Protein AF-A0A0B7N6Y9-F1 (afdb_monomer)

pLDDT: mean 76.81, std 20.15, range [20.81, 98.25]

Mean predicted aligned error: 15.28 Å

Foldseek 3Di:
DDDDDDDDDDDDFDWDDDPPLQIEGEAEADDLPDGPPVRLVVRVVVQVVVQVVSLVVVCVVCVVDDLVVSQPDKGWYWYHTNQKIKIWIWGQHDVRDIFIFIDIDRDDDDDDDPDDPDDDDPDDDDDDDDDDTPGDDDDPPPDPDQPPPDPQQAPPDDPLQVDAAPDDLVLCDPPHPNHQFAEEEQEEEDDPDCVLVLSQLSSCLSHNSQQEYEYEYANPVDDDDPVVSPDDDDDDDNDRHYYYHYDDLLQAQNVSLVCLLPDPTQKYKYAYSQWDDSCVNVQSVVCSLQVAAWRAEDELLCVLVQVLQWADALVLLQTFTFDQRHHMIMHTSVLSVLLVVVCVVLVDDSVLSSVSRLLSRRQLSEYHNYDYDHINGNPDPPCQVDDCVNCVVVSFVSNLVNNQSVSVVSVVVVVDPDDDPSYDSDYDPPDQVPDLDDDPDPPPVPDDHDDCVVAVIVVSSVVVVCVSCDPLRDDDSVNSNQAPPVLQAVPFLPGKHKHSWFDAFFDKHWDFDDDFKQFFKKKWAWPDDDPDDVQQFKWKWFDLDSVDDIFTWGWDDWPPPCPHRMTMTTIGTPDSTGTRMMMIGTRHTDPTMTMTRYIDTPPMDD

Solvent-accessible surface area (backbone atoms only — not comparable to full-atom values): 35206 Å² total; per-residue (Å²): 137,90,90,89,84,76,102,62,98,70,76,73,66,47,75,50,75,72,92,73,88,52,61,46,44,36,39,49,26,50,51,87,86,57,78,43,65,69,56,34,52,52,42,53,50,49,52,50,52,51,40,51,50,52,52,50,49,52,48,66,73,43,71,85,55,54,66,79,61,54,38,67,46,69,39,56,33,40,40,32,49,59,73,31,48,27,46,36,35,38,31,48,43,98,85,77,48,80,46,71,47,80,48,76,44,79,72,72,91,84,78,91,60,83,95,62,99,70,90,83,79,88,77,89,82,94,78,87,82,88,75,85,79,82,82,79,84,81,87,67,92,79,66,86,72,69,68,77,77,70,79,68,44,46,80,86,76,54,70,66,77,73,56,71,47,90,61,59,61,66,46,56,33,94,84,34,92,76,56,54,80,51,28,26,36,39,35,38,36,73,54,92,55,70,63,34,49,48,52,39,50,63,56,50,71,52,32,58,48,44,52,33,36,42,34,36,36,62,42,76,96,58,79,79,57,70,78,77,67,68,72,86,81,82,82,91,66,84,75,57,44,73,48,74,44,78,59,47,92,70,36,51,43,37,48,58,46,54,51,39,52,70,43,95,34,69,25,31,33,33,26,30,22,56,41,41,58,77,61,48,65,61,53,49,52,50,28,68,75,40,51,89,42,47,30,28,35,34,43,39,72,50,40,60,57,39,66,62,44,50,43,30,27,78,94,54,41,42,41,18,16,53,63,63,47,50,54,31,23,33,34,34,22,64,63,41,44,46,50,56,51,47,47,63,73,71,61,60,50,60,75,52,35,40,48,33,62,56,32,51,40,37,65,52,28,33,68,60,44,63,42,60,46,79,58,36,29,66,80,55,85,61,57,68,85,66,36,65,81,72,40,38,71,60,51,38,52,42,40,40,52,39,49,44,53,48,52,56,47,39,58,54,53,76,77,42,98,83,65,82,76,82,54,50,61,65,82,70,79,68,50,72,89,72,37,95,70,60,72,81,60,79,58,87,88,70,59,66,72,59,44,73,89,83,40,90,43,45,72,56,47,51,50,51,48,47,62,75,58,36,84,81,55,54,67,54,49,60,62,41,41,72,20,37,67,52,29,18,63,68,80,41,76,87,41,35,14,50,47,92,50,43,47,40,56,73,39,69,52,71,49,79,50,88,67,55,35,38,64,41,29,44,37,37,29,28,87,71,84,72,99,60,63,62,72,64,46,38,42,43,35,36,17,66,43,86,91,48,72,76,43,72,31,48,72,75,43,78,50,83,60,60,69,83,40,33,45,42,36,31,49,50,52,90,68,90,61,38,32,27,30,40,35,44,28,29,64,45,66,48,96,49,57,48,47,33,12,25,56,48,76,40,87,59,48,115

Sequence (606 aa):
MQTWARDKNGYADGIGYTGQDERLSMEASSGCLEEDIDHTFGDSLKLLENLAAILNTCRAKYLNSNKTTFSRLKVFGIQCVKTTVTLVSVSAPDDGKFYTVHHAHPKSRLHLMHDIICFHYLNYWHICWYVQPLKSFVDISGYHMDPPTWLIQTLENEPALNQPSIFQATVFSKQNPQQYPPATAIINRVDNSDGGIIHAINHLTKYPFFKEIFIYNQVKSRPLKVEQLYHNKTSDYDQVSIQVIEANDSIYGMGKFAACAVASYGKCYFQDDLWLNPYLDSLYTHSFRYPDHLIANTRPVNYVDYMTWRFSNKEISLHTGYTDLRYGAFISQQKVQNFLSQSSMQGLSASKLRLAEFYFSIWLNQYPYLVSNPLLSSGRDGFKNVDTVNNRALVEQCMYDAVSILENTLINTSSMEERSDYFEKGEIGPPTGERDVSMPVPDAENDILFSSKSIANISQFESIYNQTHGRNSLLRKPSFAYHTYHNAVDQDIETCWKTPRAPLTDDYFGLYLVGDIQAKRITMYTPTKFDIPLNQVFKVETQHILFGSWEECEIKSESINQLNYRIGFDFECTAKEALKSIRIRFKQDLQSSFELCSLGLDNFVV

Structure (mmCIF, N/CA/C/O backbone):
data_AF-A0A0B7N6Y9-F1
#
_entry.id   AF-A0A0B7N6Y9-F1
#
loop_
_atom_site.group_PDB
_atom_site.id
_atom_site.type_symbol
_atom_site.label_atom_id
_atom_site.label_alt_id
_atom_site.label_comp_id
_atom_site.label_asym_id
_atom_site.label_entity_id
_atom_site.label_seq_id
_atom_site.pdbx_PDB_ins_code
_atom_site.Cartn_x
_atom_site.Cartn_y
_atom_site.Cartn_z
_atom_site.occupancy
_atom_site.B_iso_or_equiv
_atom_site.auth_seq_id
_atom_site.auth_comp_id
_atom_site.auth_asym_id
_atom_site.auth_atom_id
_atom_site.pdbx_PDB_model_num
ATOM 1 N N . MET A 1 1 ? 32.398 -20.701 27.106 1.00 28.55 1 MET A N 1
ATOM 2 C CA . MET A 1 1 ? 33.530 -21.487 26.569 1.00 28.55 1 MET A CA 1
ATOM 3 C C . MET A 1 1 ? 33.536 -21.302 25.055 1.00 28.55 1 MET A C 1
ATOM 5 O O . MET A 1 1 ? 32.500 -21.531 24.457 1.00 28.55 1 MET A O 1
ATOM 9 N N . GLN A 1 2 ? 34.680 -20.842 24.524 1.00 32.56 2 GLN A N 1
ATOM 10 C CA . GLN A 1 2 ? 35.094 -20.675 23.113 1.00 32.56 2 GLN A CA 1
ATOM 11 C C . GLN A 1 2 ? 34.271 -19.772 22.174 1.00 32.56 2 GLN A C 1
ATOM 13 O O . GLN A 1 2 ? 33.270 -20.222 21.647 1.00 32.56 2 GLN A O 1
ATOM 18 N N . THR A 1 3 ? 34.805 -18.571 21.876 1.00 27.59 3 THR A N 1
ATOM 19 C CA . THR A 1 3 ? 35.112 -18.079 20.500 1.00 27.59 3 THR A CA 1
ATOM 20 C C . THR A 1 3 ? 35.710 -16.655 20.489 1.00 27.59 3 THR A C 1
ATOM 22 O O . THR A 1 3 ? 35.183 -15.793 19.809 1.00 27.59 3 THR A O 1
ATOM 25 N N . TRP A 1 4 ? 36.812 -16.357 21.194 1.00 28.94 4 TRP A N 1
ATOM 26 C CA . TRP A 1 4 ? 37.517 -15.061 21.006 1.00 28.94 4 TRP A CA 1
ATOM 27 C C . TRP A 1 4 ? 39.038 -15.178 21.166 1.00 28.94 4 TRP A C 1
ATOM 29 O O . TRP A 1 4 ? 39.682 -14.366 21.820 1.00 28.94 4 TRP A O 1
ATOM 39 N N . ALA A 1 5 ? 39.636 -16.214 20.581 1.00 33.78 5 ALA A N 1
ATOM 40 C CA . ALA A 1 5 ? 41.090 -16.319 20.504 1.00 33.78 5 ALA A CA 1
ATOM 41 C C . ALA A 1 5 ? 41.509 -16.768 19.104 1.00 33.78 5 ALA A C 1
ATOM 43 O O . ALA A 1 5 ? 41.414 -17.952 18.783 1.00 33.78 5 ALA A O 1
ATOM 44 N N . ARG A 1 6 ? 41.954 -15.808 18.282 1.00 30.58 6 ARG A N 1
ATOM 45 C CA . ARG A 1 6 ? 42.918 -16.000 17.187 1.00 30.58 6 ARG A CA 1
ATOM 46 C C . ARG A 1 6 ? 43.490 -14.648 16.733 1.00 30.58 6 ARG A C 1
ATOM 48 O O . ARG A 1 6 ? 42.836 -13.899 16.022 1.00 30.58 6 ARG A O 1
ATOM 55 N N . ASP A 1 7 ? 44.705 -14.365 17.191 1.00 33.44 7 ASP A N 1
ATOM 56 C CA . ASP A 1 7 ? 45.866 -13.682 16.580 1.00 33.44 7 ASP A CA 1
ATOM 57 C C . ASP A 1 7 ? 45.728 -12.764 15.342 1.00 33.44 7 ASP A C 1
ATOM 59 O O . ASP A 1 7 ? 46.633 -12.710 14.507 1.00 33.44 7 ASP A O 1
ATOM 63 N N . LYS A 1 8 ? 44.673 -11.955 15.237 1.00 31.27 8 LYS A N 1
ATOM 64 C CA . LYS A 1 8 ? 44.687 -10.692 14.481 1.00 31.27 8 LYS A CA 1
ATOM 65 C C . LYS A 1 8 ? 43.868 -9.655 15.244 1.00 31.27 8 LYS A C 1
ATOM 67 O O . LYS A 1 8 ? 42.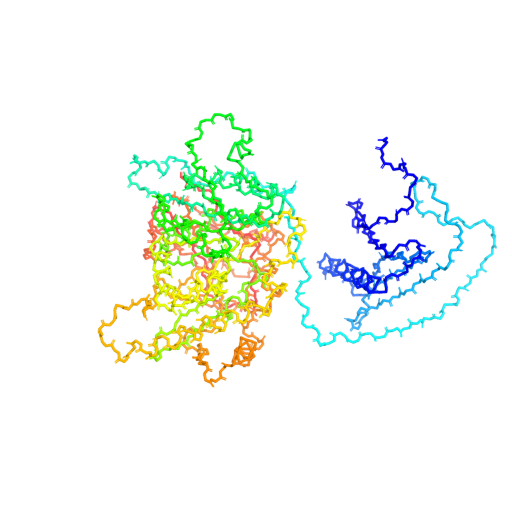669 -9.829 15.420 1.00 31.27 8 LYS A O 1
ATOM 72 N N . ASN A 1 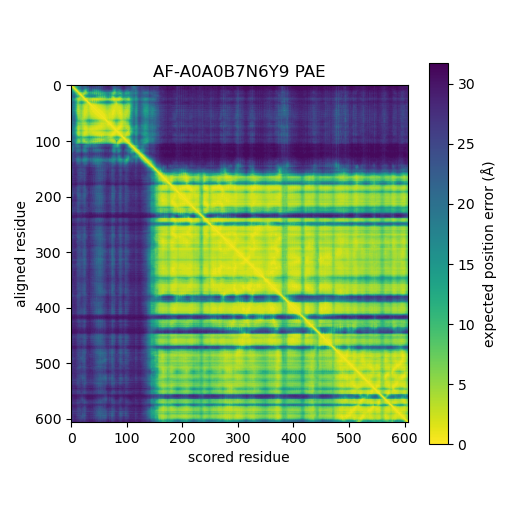9 ? 44.513 -8.582 15.699 1.00 29.98 9 ASN A N 1
ATOM 73 C CA . ASN A 1 9 ? 43.824 -7.466 16.346 1.00 29.98 9 ASN A CA 1
ATOM 74 C C . ASN A 1 9 ? 42.957 -6.734 15.308 1.00 29.98 9 ASN A C 1
ATOM 76 O O . ASN A 1 9 ? 43.464 -5.893 14.569 1.00 29.98 9 ASN A O 1
ATOM 80 N N . GLY A 1 10 ? 41.672 -7.073 15.249 1.00 31.67 10 GLY A N 1
ATOM 81 C CA . GLY A 1 10 ? 40.618 -6.234 14.689 1.00 31.67 10 GLY A CA 1
ATOM 82 C C . GLY A 1 10 ? 39.754 -5.734 15.840 1.00 31.67 10 GLY A C 1
ATOM 83 O O . GLY A 1 10 ? 39.333 -6.532 16.677 1.00 31.67 10 GLY A O 1
ATOM 84 N N . TYR A 1 11 ? 39.541 -4.425 15.927 1.00 42.03 11 TYR A N 1
ATOM 85 C CA . TYR A 1 11 ? 38.498 -3.877 16.790 1.00 42.03 11 TYR A CA 1
ATOM 86 C C . TYR A 1 11 ? 37.169 -4.108 16.061 1.00 42.03 11 TYR A C 1
ATOM 88 O O . TYR A 1 11 ? 37.079 -3.817 14.872 1.00 42.03 11 TYR A O 1
ATOM 96 N N . ALA A 1 12 ? 36.197 -4.724 16.729 1.00 43.94 12 ALA A N 1
ATOM 97 C CA . ALA A 1 12 ? 34.887 -4.992 16.148 1.00 43.94 12 ALA A CA 1
ATOM 98 C C . ALA A 1 12 ? 33.945 -3.816 16.428 1.00 43.94 12 ALA A C 1
ATOM 100 O O . ALA A 1 12 ? 33.894 -3.339 17.564 1.00 43.94 12 ALA A O 1
ATOM 101 N N . ASP A 1 13 ? 33.198 -3.397 15.408 1.00 56.12 13 ASP A N 1
ATOM 102 C CA . ASP A 1 13 ? 32.027 -2.534 15.556 1.00 56.12 13 ASP A CA 1
ATOM 103 C C . ASP A 1 13 ? 30.937 -3.280 16.331 1.00 56.12 13 ASP A C 1
ATOM 105 O O . ASP A 1 13 ? 30.752 -4.491 16.158 1.00 56.12 13 ASP A O 1
ATOM 109 N N . GLY A 1 14 ? 30.196 -2.580 17.190 1.00 58.91 14 GLY A N 1
ATOM 110 C CA . GLY A 1 14 ? 29.083 -3.215 17.882 1.00 58.91 14 GLY A CA 1
ATOM 111 C C . GLY A 1 14 ? 28.338 -2.338 18.879 1.00 58.91 14 GLY A C 1
ATOM 112 O O . GLY A 1 14 ? 28.887 -1.434 19.511 1.00 58.91 14 GLY A O 1
ATOM 113 N N . ILE A 1 15 ? 27.061 -2.674 19.057 1.00 53.62 15 ILE A N 1
ATOM 114 C CA . ILE A 1 15 ? 26.209 -2.170 20.133 1.00 53.62 15 ILE A CA 1
ATOM 115 C C . ILE A 1 15 ? 26.064 -3.291 21.165 1.00 53.62 15 ILE A C 1
ATOM 117 O O . ILE A 1 15 ? 25.478 -4.334 20.884 1.00 53.62 15 ILE A O 1
ATOM 121 N N . GLY A 1 16 ? 26.602 -3.083 22.366 1.00 54.88 16 GLY A N 1
ATOM 122 C CA . GLY A 1 16 ? 26.378 -3.967 23.509 1.00 54.88 16 GLY A CA 1
ATOM 123 C C . GLY A 1 16 ? 25.088 -3.589 24.238 1.00 54.88 16 GLY A C 1
ATOM 124 O O . GLY A 1 16 ? 24.911 -2.424 24.600 1.00 54.88 16 GLY A O 1
ATOM 125 N N . TYR A 1 17 ? 24.202 -4.563 24.468 1.00 45.09 17 TYR A N 1
ATOM 126 C CA . TYR A 1 17 ? 22.960 -4.400 25.232 1.00 45.09 17 TYR A CA 1
ATOM 127 C C . TYR A 1 17 ? 22.941 -5.357 26.427 1.00 45.09 17 TYR A C 1
ATOM 129 O O . TYR A 1 17 ? 23.115 -6.561 26.251 1.00 45.09 17 TYR A O 1
ATOM 137 N N . THR A 1 18 ? 22.716 -4.841 27.638 1.00 43.06 18 THR A N 1
ATOM 138 C CA . THR A 1 18 ? 22.707 -5.654 28.873 1.00 43.06 18 THR A CA 1
ATOM 139 C C . THR A 1 18 ? 21.302 -5.975 29.396 1.00 43.06 18 THR A C 1
ATOM 141 O O . THR A 1 18 ? 21.161 -6.491 30.501 1.00 43.06 18 THR A O 1
ATOM 144 N N . GLY A 1 19 ? 20.233 -5.686 28.641 1.00 40.38 19 GLY A N 1
ATOM 145 C CA . GLY A 1 19 ? 18.856 -5.955 29.087 1.00 40.38 19 GLY A CA 1
ATOM 146 C C . GLY A 1 19 ? 18.319 -4.997 30.160 1.00 40.38 19 GLY A C 1
ATOM 147 O O . GLY A 1 19 ? 17.142 -5.075 30.494 1.00 40.38 19 GLY A O 1
ATOM 148 N N . GLN A 1 20 ? 19.143 -4.080 30.682 1.00 45.53 20 GLN A N 1
ATOM 149 C CA . GLN A 1 20 ? 18.795 -3.146 31.766 1.00 45.53 20 GLN A CA 1
ATOM 150 C C . GLN A 1 20 ? 18.961 -1.668 31.366 1.00 45.53 20 GLN A C 1
ATOM 152 O O . GLN A 1 20 ? 19.394 -0.846 32.162 1.00 45.53 20 GLN A O 1
ATOM 157 N N . ASP A 1 21 ? 18.625 -1.322 30.121 1.00 55.81 21 ASP A N 1
ATOM 158 C CA . ASP A 1 21 ? 18.737 0.032 29.535 1.00 55.81 21 ASP A CA 1
ATOM 159 C C . ASP A 1 21 ? 20.165 0.582 29.333 1.00 55.81 21 ASP A C 1
ATOM 161 O O . ASP A 1 21 ? 20.326 1.619 28.686 1.00 55.81 21 ASP A O 1
ATOM 165 N N . GLU A 1 22 ? 21.214 -0.111 29.780 1.00 53.38 22 GLU A N 1
ATOM 166 C CA . GLU A 1 22 ? 22.591 0.274 29.463 1.00 53.38 22 GLU A CA 1
ATOM 167 C C . GLU A 1 22 ? 22.949 -0.151 28.030 1.00 53.38 22 GLU A C 1
ATOM 169 O O . GLU A 1 22 ? 22.902 -1.329 27.661 1.00 53.38 22 GLU A O 1
ATOM 174 N N . ARG A 1 23 ? 23.285 0.844 27.202 1.00 65.19 23 ARG A N 1
ATOM 175 C CA . ARG A 1 23 ? 23.701 0.673 25.807 1.00 65.19 23 ARG A CA 1
ATOM 176 C C . ARG A 1 23 ? 25.115 1.212 25.649 1.00 65.19 23 ARG A C 1
ATOM 178 O O . ARG A 1 23 ? 25.337 2.404 25.856 1.00 65.19 23 ARG A O 1
ATOM 185 N N . LEU A 1 24 ? 26.052 0.348 25.269 1.00 70.69 24 LEU A N 1
ATOM 186 C CA . LEU A 1 24 ? 27.395 0.759 24.864 1.00 70.69 24 LEU A CA 1
ATOM 187 C C . LEU A 1 24 ? 27.463 0.738 23.337 1.00 70.69 24 LEU A C 1
ATOM 189 O O . LEU A 1 24 ? 27.411 -0.334 22.742 1.00 70.69 24 LEU A O 1
ATOM 193 N N . SER A 1 25 ? 27.579 1.913 22.716 1.00 78.75 25 SER A N 1
ATOM 194 C CA . SER A 1 25 ? 27.844 2.030 21.278 1.00 78.75 25 SER A CA 1
ATOM 195 C C . SER A 1 25 ? 29.343 2.175 21.062 1.00 78.75 25 SER A C 1
ATOM 197 O O . SER A 1 25 ? 29.950 3.102 21.608 1.00 78.75 25 SER A O 1
ATOM 199 N N . MET A 1 26 ? 29.934 1.275 20.281 1.00 83.00 26 MET A N 1
ATOM 200 C CA . MET A 1 26 ? 31.346 1.323 19.930 1.00 83.00 26 MET A CA 1
ATOM 201 C C . MET A 1 26 ? 31.520 1.271 18.413 1.00 83.00 26 MET A C 1
ATOM 203 O O . MET A 1 26 ? 31.042 0.340 17.772 1.00 83.00 26 MET A O 1
ATOM 207 N N . GLU A 1 27 ? 32.225 2.261 17.871 1.00 82.25 27 GLU A N 1
ATOM 208 C CA . GLU A 1 27 ? 32.615 2.323 16.458 1.00 82.25 27 GLU A CA 1
ATOM 209 C C . GLU A 1 27 ? 34.140 2.231 16.361 1.00 82.25 27 GLU A C 1
ATOM 211 O O . GLU A 1 27 ? 34.866 2.960 17.050 1.00 82.25 27 GLU A O 1
ATOM 216 N N . ALA A 1 28 ? 34.642 1.325 15.529 1.00 81.12 28 ALA A N 1
ATOM 217 C CA . ALA A 1 28 ? 36.058 1.133 15.284 1.00 81.12 28 ALA A CA 1
ATOM 218 C C . ALA A 1 28 ? 36.414 1.571 13.862 1.00 81.12 28 ALA A C 1
ATOM 220 O O . ALA A 1 28 ? 36.314 0.826 12.894 1.00 81.12 28 ALA A O 1
ATOM 221 N N . SER A 1 29 ? 36.919 2.792 13.752 1.00 76.75 29 SER A N 1
ATOM 222 C CA . SER A 1 29 ? 37.311 3.383 12.485 1.00 76.75 29 SER A CA 1
ATOM 223 C C . SER A 1 29 ? 38.754 3.058 12.115 1.00 76.75 29 SER A C 1
ATOM 225 O O . SER A 1 29 ? 39.685 3.209 12.918 1.00 76.75 29 SER A O 1
ATOM 227 N N . SER A 1 30 ? 38.937 2.744 10.832 1.00 68.62 30 SER A N 1
ATOM 228 C CA . SER A 1 30 ? 40.228 2.559 10.163 1.00 68.62 30 SER A CA 1
ATOM 229 C C . SER A 1 30 ? 41.059 1.338 10.592 1.00 68.62 30 SER A C 1
ATOM 231 O O . SER A 1 30 ? 40.979 0.811 11.701 1.00 68.62 30 SER A O 1
ATOM 233 N N . GLY A 1 31 ? 41.927 0.887 9.682 1.00 61.41 31 GLY A N 1
ATOM 234 C CA . GLY A 1 31 ? 42.903 -0.168 9.951 1.00 61.41 31 GLY A CA 1
ATOM 235 C C . GLY A 1 31 ? 44.052 0.288 10.864 1.00 61.41 31 GLY A C 1
ATOM 236 O O . GLY A 1 31 ? 44.300 1.472 11.076 1.00 61.41 31 GLY A O 1
ATOM 237 N N . CYS A 1 32 ? 44.826 -0.668 11.389 1.00 56.59 32 CYS A N 1
ATOM 238 C CA . CYS A 1 32 ? 45.919 -0.382 12.332 1.00 56.59 32 CYS A CA 1
ATOM 239 C C . CYS A 1 32 ? 47.103 0.412 11.720 1.00 56.59 32 CYS A C 1
ATOM 241 O O . CYS A 1 32 ? 47.952 0.897 12.468 1.00 56.59 32 CYS A O 1
ATOM 243 N N . LEU A 1 33 ? 47.191 0.524 10.387 1.00 66.38 33 LEU A N 1
ATOM 244 C CA . LEU A 1 33 ? 48.353 1.074 9.672 1.00 66.38 33 LEU A CA 1
ATOM 245 C C . LEU A 1 33 ? 48.097 2.496 9.146 1.00 66.38 33 LEU A C 1
ATOM 247 O O . LEU A 1 33 ? 48.797 3.436 9.530 1.00 66.38 33 LEU A O 1
ATOM 251 N N . GLU A 1 34 ? 47.045 2.685 8.354 1.00 76.31 34 GLU A N 1
ATOM 252 C CA . GLU A 1 34 ? 46.664 3.976 7.771 1.00 76.31 34 GLU A CA 1
ATOM 253 C C . GLU A 1 34 ? 45.213 4.314 8.114 1.00 76.31 34 GLU A C 1
ATOM 255 O O . GLU A 1 34 ? 44.380 3.423 8.272 1.00 76.31 34 GLU A O 1
ATOM 260 N N . GLU A 1 35 ? 44.960 5.606 8.326 1.00 77.62 35 GLU A N 1
ATOM 261 C CA . GLU A 1 35 ? 43.615 6.112 8.594 1.00 77.62 35 GLU A CA 1
ATOM 262 C C . GLU A 1 35 ? 42.915 6.378 7.271 1.00 77.62 35 GLU A C 1
ATOM 264 O O . GLU A 1 35 ? 43.457 7.096 6.431 1.00 77.62 35 GLU A O 1
ATOM 269 N N . ASP A 1 36 ? 41.719 5.830 7.111 1.00 83.25 36 ASP A N 1
ATOM 270 C CA . ASP A 1 36 ? 40.792 6.254 6.075 1.00 83.25 36 ASP A CA 1
ATOM 271 C C . ASP A 1 36 ? 39.949 7.389 6.663 1.00 83.25 36 ASP A C 1
ATOM 273 O O . ASP A 1 36 ? 39.071 7.170 7.499 1.00 83.25 36 ASP A O 1
ATOM 277 N N . ILE A 1 37 ? 40.288 8.620 6.280 1.00 79.12 37 ILE A N 1
ATOM 278 C CA . ILE A 1 37 ? 39.689 9.838 6.833 1.00 79.12 37 ILE A CA 1
ATOM 279 C C . ILE A 1 37 ? 38.180 9.873 6.558 1.00 79.12 37 ILE A C 1
ATOM 281 O O . ILE A 1 37 ? 37.407 10.203 7.457 1.00 79.12 37 ILE A O 1
ATOM 285 N N . ASP A 1 38 ? 37.755 9.491 5.352 1.00 74.12 38 ASP A N 1
ATOM 286 C CA . ASP A 1 38 ? 36.344 9.511 4.960 1.00 74.12 38 ASP A CA 1
ATOM 287 C C . ASP A 1 38 ? 35.551 8.446 5.729 1.00 74.12 38 ASP A C 1
ATOM 289 O O . ASP A 1 38 ? 34.455 8.719 6.229 1.00 74.12 38 ASP A O 1
ATOM 293 N N . HIS A 1 39 ? 36.134 7.258 5.914 1.00 77.50 39 HIS A N 1
ATOM 294 C CA . HIS A 1 39 ? 35.549 6.211 6.752 1.00 77.50 39 HIS A CA 1
ATOM 295 C C . HIS A 1 39 ? 35.446 6.642 8.220 1.00 77.50 39 HIS A C 1
ATOM 297 O O . HIS A 1 39 ? 34.390 6.492 8.834 1.00 77.50 39 HIS A O 1
ATOM 303 N N . THR A 1 40 ? 36.510 7.226 8.781 1.00 83.12 40 THR A N 1
ATOM 304 C CA . THR A 1 40 ? 36.516 7.732 10.161 1.00 83.12 40 THR A CA 1
ATOM 305 C C . THR A 1 40 ? 35.448 8.800 10.371 1.00 83.12 40 THR A C 1
ATOM 307 O O . THR A 1 40 ? 34.741 8.753 11.378 1.00 83.12 40 THR A O 1
ATOM 310 N N . PHE A 1 41 ? 35.277 9.733 9.428 1.00 78.19 41 PHE A N 1
ATOM 311 C CA . PHE A 1 41 ? 34.201 10.723 9.500 1.00 78.19 41 PHE A CA 1
ATOM 312 C C . PHE A 1 41 ? 32.817 10.078 9.436 1.00 78.19 41 PHE A C 1
ATOM 314 O O . PHE A 1 41 ? 31.942 10.442 10.225 1.00 78.19 41 PHE A O 1
ATOM 321 N N . GLY A 1 42 ? 32.626 9.111 8.534 1.00 75.50 42 GLY A N 1
ATOM 322 C CA . GLY A 1 42 ? 31.380 8.359 8.424 1.00 75.50 42 GLY A CA 1
ATOM 323 C C . GLY A 1 42 ? 31.008 7.660 9.732 1.00 75.50 42 GLY A C 1
ATOM 324 O O . GLY A 1 42 ? 29.881 7.786 10.201 1.00 75.50 42 GLY A O 1
ATOM 325 N N . ASP A 1 43 ? 31.956 6.978 10.366 1.00 82.25 43 ASP A N 1
ATOM 326 C CA . ASP A 1 43 ? 31.730 6.276 11.633 1.00 82.25 43 ASP A CA 1
ATOM 327 C C . ASP A 1 43 ? 31.549 7.226 12.820 1.00 82.25 43 ASP A C 1
ATOM 329 O O . ASP A 1 43 ? 30.716 6.976 13.691 1.00 82.25 43 ASP A O 1
ATOM 333 N N . SER A 1 44 ? 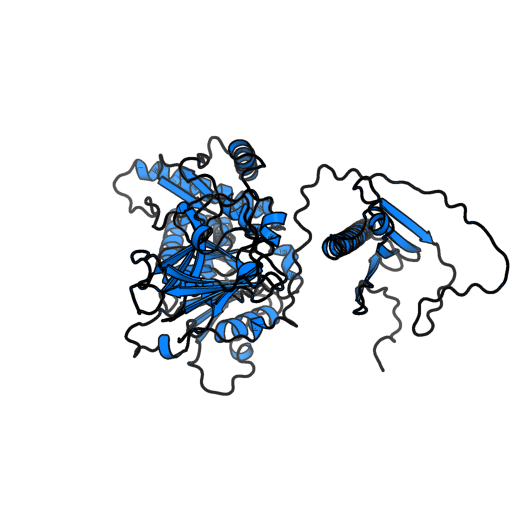32.277 8.349 12.856 1.00 83.69 44 SER A N 1
ATOM 334 C CA . SER A 1 44 ? 32.038 9.397 13.853 1.00 83.69 44 SER A CA 1
ATOM 335 C C . SER A 1 44 ? 30.600 9.906 13.770 1.00 83.69 44 SER A C 1
ATOM 337 O O . SER A 1 44 ? 29.961 10.098 14.805 1.00 83.69 44 SER A O 1
ATOM 339 N N . LEU A 1 45 ? 30.080 10.112 12.554 1.00 80.19 45 LEU A N 1
ATOM 340 C CA . LEU A 1 45 ? 28.703 10.551 12.349 1.00 80.19 45 LEU A CA 1
ATOM 341 C C . LEU A 1 45 ? 27.705 9.480 12.805 1.00 80.19 45 LEU A C 1
ATOM 343 O O . LEU A 1 45 ? 26.808 9.802 13.583 1.00 80.19 45 LEU A O 1
ATOM 347 N N . LYS A 1 46 ? 27.914 8.209 12.432 1.00 79.00 46 LYS A N 1
ATOM 348 C CA . LYS A 1 46 ? 27.085 7.079 12.899 1.00 79.00 46 LYS A CA 1
ATOM 349 C C . LYS A 1 46 ? 27.049 6.984 14.423 1.00 79.00 46 LYS A C 1
ATOM 351 O O . LYS A 1 46 ? 25.977 6.833 15.006 1.00 79.00 46 LYS A O 1
ATOM 356 N N . LEU A 1 47 ? 28.203 7.110 15.087 1.00 83.94 47 LEU A N 1
ATOM 357 C CA . LEU A 1 47 ? 28.273 7.080 16.547 1.00 83.94 47 LEU A CA 1
ATOM 358 C C . LEU A 1 47 ? 27.418 8.197 17.152 1.00 83.94 47 LEU A C 1
ATOM 360 O O . LEU A 1 47 ? 26.668 7.959 18.096 1.00 83.94 47 LEU A O 1
ATOM 364 N N . LEU A 1 48 ? 27.499 9.414 16.609 1.00 81.31 48 LEU A N 1
ATOM 365 C CA . LEU A 1 48 ? 26.709 10.548 17.091 1.00 81.31 48 LEU A CA 1
ATOM 366 C C . LEU A 1 48 ? 25.209 10.363 16.847 1.00 81.31 48 LEU A C 1
ATOM 368 O O . LEU A 1 48 ? 24.419 10.650 17.749 1.00 81.31 48 LEU A O 1
ATOM 372 N N . GLU A 1 49 ? 24.818 9.849 15.682 1.00 76.44 49 GLU A N 1
ATOM 373 C CA . GLU A 1 49 ? 23.427 9.516 15.359 1.00 76.44 49 GLU A CA 1
ATOM 374 C C . GLU A 1 49 ? 22.868 8.468 16.326 1.00 76.44 49 GLU A C 1
ATOM 376 O O . GLU A 1 49 ? 21.793 8.665 16.900 1.00 76.44 49 GLU A O 1
ATOM 381 N N . ASN A 1 50 ? 23.636 7.410 16.598 1.00 80.25 50 ASN A N 1
ATOM 382 C CA . ASN A 1 50 ? 23.269 6.365 17.550 1.00 80.25 50 ASN A CA 1
ATOM 383 C C . ASN A 1 50 ? 23.103 6.924 18.969 1.00 80.25 50 ASN A C 1
ATOM 385 O O . ASN A 1 50 ? 22.099 6.658 19.634 1.00 80.25 50 ASN A O 1
ATOM 389 N N . LEU A 1 51 ? 24.044 7.746 19.443 1.00 83.88 51 LEU A N 1
ATOM 390 C CA . LEU A 1 51 ? 23.967 8.353 20.776 1.00 83.88 51 LEU A CA 1
ATOM 391 C C . LEU A 1 51 ? 22.783 9.324 20.905 1.00 83.88 51 LEU A C 1
ATOM 393 O O . LEU A 1 51 ? 22.104 9.331 21.936 1.00 83.88 51 LEU A O 1
ATOM 397 N N . ALA A 1 52 ? 22.494 10.105 19.861 1.00 80.00 52 ALA A N 1
ATOM 398 C CA . ALA A 1 52 ? 21.330 10.986 19.819 1.00 80.00 52 ALA A CA 1
ATOM 399 C C . ALA A 1 52 ? 20.014 10.190 19.810 1.00 80.00 52 ALA A C 1
ATOM 401 O O . ALA A 1 52 ? 19.079 10.536 20.538 1.00 80.00 52 ALA A O 1
ATOM 402 N N . ALA A 1 53 ? 19.946 9.092 19.052 1.00 74.94 53 ALA A N 1
ATOM 403 C CA . ALA A 1 53 ? 18.793 8.197 19.022 1.00 74.94 53 ALA A CA 1
ATOM 404 C C . ALA A 1 53 ? 18.538 7.538 20.388 1.00 74.94 53 ALA A C 1
ATOM 406 O O . ALA A 1 53 ? 17.392 7.486 20.844 1.00 74.94 53 ALA A O 1
ATOM 407 N N . ILE A 1 54 ? 19.591 7.105 21.091 1.00 79.75 54 ILE A N 1
ATOM 408 C CA . ILE A 1 54 ? 19.479 6.574 22.458 1.00 79.75 54 ILE A CA 1
ATOM 409 C C . ILE A 1 54 ? 18.944 7.653 23.405 1.00 79.75 54 ILE A C 1
ATOM 411 O O . ILE A 1 54 ? 18.000 7.394 24.151 1.00 79.75 54 ILE A O 1
ATOM 415 N N . LEU A 1 55 ? 19.480 8.878 23.347 1.00 82.75 55 LEU A N 1
ATOM 416 C CA . LEU A 1 55 ? 19.014 9.967 24.209 1.00 82.75 55 LEU A CA 1
ATOM 417 C C . LEU A 1 55 ? 17.541 10.324 23.933 1.00 82.75 55 LEU A C 1
ATOM 419 O O . LEU A 1 55 ? 16.775 10.540 24.873 1.00 82.75 55 LEU A O 1
ATOM 423 N N . ASN A 1 56 ? 17.117 10.318 22.666 1.00 77.62 56 ASN A N 1
ATOM 424 C CA . ASN A 1 56 ? 15.716 10.510 22.277 1.00 77.62 56 ASN A CA 1
ATOM 425 C C . ASN A 1 56 ? 14.812 9.366 22.753 1.00 77.62 56 ASN A C 1
ATOM 427 O O . ASN A 1 56 ? 13.705 9.620 23.222 1.00 77.62 56 ASN A O 1
ATOM 431 N N . THR A 1 57 ? 15.296 8.124 22.706 1.00 77.31 57 THR A N 1
ATOM 432 C CA . THR A 1 57 ? 14.575 6.961 23.244 1.00 77.31 57 THR A CA 1
ATOM 433 C C . THR A 1 57 ? 14.364 7.111 24.751 1.00 77.31 57 THR A C 1
ATOM 435 O O . THR A 1 57 ? 13.249 6.946 25.239 1.00 77.31 57 THR A O 1
ATOM 438 N N . CYS A 1 58 ? 15.398 7.515 25.496 1.00 80.19 58 CYS A N 1
ATOM 439 C CA . CYS A 1 58 ? 15.269 7.810 26.924 1.00 80.19 58 CYS A CA 1
ATOM 440 C C . CYS A 1 58 ? 14.283 8.958 27.181 1.00 80.19 58 CYS A C 1
ATOM 442 O O . CYS A 1 58 ? 13.490 8.891 28.117 1.00 80.19 58 CYS A O 1
ATOM 444 N N . ARG A 1 59 ? 14.285 10.001 26.339 1.00 78.62 59 ARG A N 1
ATOM 445 C CA . ARG A 1 59 ? 13.322 11.109 26.437 1.00 78.62 59 ARG A CA 1
ATOM 446 C C . ARG A 1 59 ? 11.880 10.631 26.277 1.00 78.62 59 ARG A C 1
ATOM 448 O O . ARG A 1 59 ? 11.022 11.050 27.048 1.00 78.62 59 ARG A O 1
ATOM 455 N N . ALA A 1 60 ? 11.631 9.766 25.297 1.00 72.25 60 ALA A N 1
ATOM 456 C CA . ALA A 1 60 ? 10.317 9.182 25.044 1.00 72.25 60 ALA A CA 1
ATOM 457 C C . ALA A 1 60 ? 9.889 8.218 26.162 1.00 72.25 60 ALA A C 1
ATOM 459 O O . ALA A 1 60 ? 8.730 8.209 26.558 1.00 72.25 60 ALA A O 1
ATOM 460 N N . LYS A 1 61 ? 10.829 7.454 26.731 1.00 78.31 61 LYS A N 1
ATOM 461 C CA . LYS A 1 61 ? 10.556 6.537 27.847 1.00 78.31 61 LYS A CA 1
ATOM 462 C C . LYS A 1 61 ? 10.204 7.274 29.143 1.00 78.31 61 LYS A C 1
ATOM 464 O O . LYS A 1 61 ? 9.366 6.817 29.912 1.00 78.31 61 LYS A O 1
ATOM 469 N N . TYR A 1 62 ? 10.831 8.423 29.393 1.00 80.56 62 TYR A N 1
ATOM 470 C CA . TYR A 1 62 ? 10.676 9.185 30.634 1.00 80.56 62 TYR A CA 1
ATOM 471 C C . TYR A 1 62 ? 9.977 10.535 30.419 1.00 80.56 62 TYR A C 1
ATOM 473 O O . TYR A 1 62 ? 10.444 11.562 30.918 1.00 80.56 62 TYR A O 1
ATOM 481 N N . LEU A 1 63 ? 8.834 10.545 29.721 1.00 76.75 63 LEU A N 1
ATOM 482 C CA . LEU A 1 63 ? 8.057 11.764 29.420 1.00 76.75 63 LEU A CA 1
ATOM 483 C C . LEU A 1 63 ? 7.667 12.579 30.665 1.00 76.75 63 LEU A C 1
ATOM 485 O O . LEU A 1 63 ? 7.587 13.802 30.598 1.00 76.75 63 LEU A O 1
ATOM 489 N N . ASN A 1 64 ? 7.487 11.914 31.810 1.00 81.38 64 ASN A N 1
ATOM 490 C CA . ASN A 1 64 ? 7.140 12.548 33.087 1.00 81.38 64 ASN A CA 1
ATOM 491 C C . ASN A 1 64 ? 8.363 12.910 33.950 1.00 81.38 64 ASN A C 1
ATOM 493 O O . ASN A 1 64 ? 8.209 13.327 35.100 1.00 81.38 64 ASN A O 1
ATOM 497 N N . SER A 1 65 ? 9.588 12.721 33.447 1.00 79.75 65 SER A N 1
ATOM 498 C CA . SER A 1 65 ? 10.786 13.110 34.192 1.00 79.75 65 SER A CA 1
ATOM 499 C C . SER A 1 65 ? 10.888 14.630 34.303 1.00 79.75 65 SER A C 1
ATOM 501 O O . SER A 1 65 ? 10.608 15.379 33.368 1.00 79.75 65 SER A O 1
ATOM 503 N N . ASN A 1 66 ? 11.306 15.108 35.476 1.00 83.50 66 ASN A N 1
ATOM 504 C CA . ASN A 1 66 ? 11.603 16.523 35.655 1.00 83.50 66 ASN A CA 1
ATOM 505 C C . ASN A 1 66 ? 12.710 16.930 34.666 1.00 83.50 66 ASN A C 1
ATOM 507 O O . ASN A 1 66 ? 13.737 16.254 34.582 1.00 83.50 66 ASN A O 1
ATOM 511 N N . LYS A 1 67 ? 12.522 18.053 33.962 1.00 77.62 67 LYS A N 1
ATOM 512 C CA . LYS A 1 67 ? 13.485 18.608 32.998 1.00 77.62 67 LYS A CA 1
ATOM 513 C C . LYS A 1 67 ? 14.910 18.680 33.566 1.00 77.62 67 LYS A C 1
ATOM 515 O O . LYS A 1 67 ? 15.849 18.264 32.899 1.00 77.62 67 LYS A O 1
ATOM 520 N N . THR A 1 68 ? 15.057 19.099 34.824 1.00 81.19 68 THR A N 1
ATOM 521 C CA . THR A 1 68 ? 16.342 19.181 35.541 1.00 81.19 68 THR A CA 1
ATOM 522 C C . THR A 1 68 ? 16.984 17.813 35.780 1.00 81.19 68 THR A C 1
ATOM 524 O O . THR A 1 68 ? 18.202 17.700 35.894 1.00 81.19 68 THR A O 1
ATOM 527 N N . THR A 1 69 ? 16.176 16.762 35.901 1.00 80.19 69 THR A N 1
ATOM 528 C CA . THR A 1 69 ? 16.659 15.383 36.026 1.00 80.19 69 THR A CA 1
ATOM 529 C C . THR A 1 69 ? 17.074 14.847 34.661 1.00 80.19 69 THR A C 1
ATOM 531 O O . THR A 1 69 ? 18.147 14.261 34.545 1.00 80.19 69 THR A O 1
ATOM 534 N N . PHE A 1 70 ? 16.275 15.100 33.620 1.00 82.94 70 PHE A N 1
ATOM 535 C CA . PHE A 1 70 ? 16.591 14.675 32.258 1.00 82.94 70 PHE A CA 1
ATOM 536 C C . PHE A 1 70 ? 17.848 15.364 31.708 1.00 82.94 70 PHE A C 1
ATOM 538 O O . PHE A 1 70 ? 18.679 14.710 31.088 1.00 82.94 70 PHE A O 1
ATOM 545 N N . SER A 1 71 ? 18.059 16.651 32.001 1.00 82.19 71 SER A N 1
ATOM 546 C CA . SER A 1 71 ? 19.249 17.394 31.557 1.00 82.19 71 SER A CA 1
ATOM 547 C C . SER A 1 71 ? 20.563 16.896 32.175 1.00 82.19 71 SER A C 1
ATOM 549 O O . SER A 1 71 ? 21.645 17.230 31.690 1.00 82.19 71 SER A O 1
ATOM 551 N N . ARG A 1 72 ? 20.494 16.059 33.222 1.00 83.25 72 ARG A N 1
ATOM 552 C CA . ARG A 1 72 ? 21.654 15.358 33.799 1.00 83.25 72 ARG A CA 1
ATOM 553 C C . ARG A 1 72 ? 21.977 14.046 33.085 1.00 83.25 72 ARG A C 1
ATOM 555 O O . ARG A 1 72 ? 23.049 13.493 33.333 1.00 83.25 72 ARG A O 1
ATOM 562 N N . LEU A 1 73 ? 21.083 13.547 32.230 1.00 83.94 73 LEU A N 1
ATOM 563 C CA . LEU A 1 73 ? 21.292 12.316 31.481 1.00 83.94 73 LEU A CA 1
ATOM 564 C C . LEU A 1 73 ? 22.392 12.521 30.435 1.00 83.94 73 LEU A C 1
ATOM 566 O O . LEU A 1 73 ? 22.387 13.488 29.669 1.00 83.94 73 LEU A O 1
ATOM 570 N N . LYS A 1 74 ? 23.338 11.585 30.406 1.00 87.38 74 LYS A N 1
ATOM 571 C CA . LYS A 1 74 ? 24.413 11.530 29.4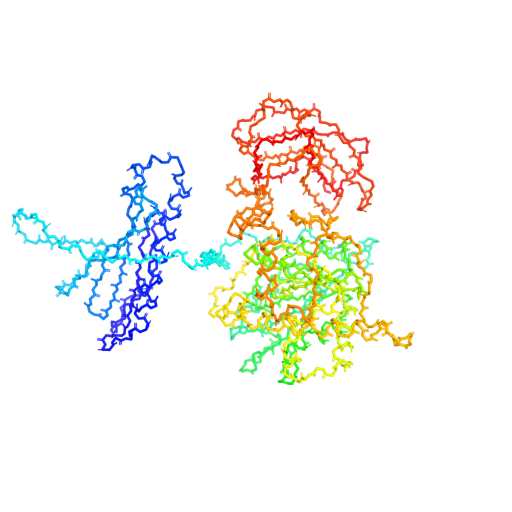19 1.00 87.38 74 LYS A CA 1
ATOM 572 C C . LYS A 1 74 ? 24.432 10.146 28.804 1.00 87.38 74 LYS A C 1
ATOM 574 O O . LYS A 1 74 ? 24.389 9.158 29.533 1.00 87.38 74 LYS A O 1
ATOM 579 N N . VAL A 1 75 ? 24.523 10.090 27.483 1.00 86.81 75 VAL A N 1
ATOM 580 C CA . VAL A 1 75 ? 24.779 8.844 26.759 1.00 86.81 75 VAL A CA 1
ATOM 581 C C . VAL A 1 75 ? 26.236 8.852 26.331 1.00 86.81 75 VAL A C 1
ATOM 583 O O . VAL A 1 75 ? 26.743 9.883 25.886 1.00 86.81 75 VAL A O 1
ATOM 586 N N . PHE A 1 76 ? 26.907 7.717 26.492 1.00 87.06 76 PHE A N 1
ATOM 587 C CA . PHE A 1 76 ? 28.321 7.560 26.184 1.00 87.06 76 PHE A CA 1
ATOM 588 C C . PHE A 1 76 ? 28.511 6.580 25.031 1.00 87.06 76 PHE A C 1
ATOM 590 O O . PHE A 1 76 ? 27.867 5.534 24.981 1.00 87.06 76 PHE A O 1
ATOM 597 N N . GLY A 1 77 ? 29.417 6.918 24.124 1.00 88.88 77 GLY A N 1
ATOM 598 C CA . GLY A 1 77 ? 29.877 6.052 23.049 1.00 88.88 77 GLY A CA 1
ATOM 599 C C . GLY A 1 77 ? 31.393 6.063 22.973 1.00 88.88 77 GLY A C 1
ATOM 600 O O . GLY A 1 77 ? 32.044 6.998 23.439 1.00 88.88 77 GLY A O 1
ATOM 601 N N . ILE A 1 78 ? 31.964 5.011 22.407 1.00 88.69 78 ILE A N 1
ATOM 602 C CA . ILE A 1 78 ? 33.408 4.867 22.257 1.00 88.69 78 ILE A CA 1
ATOM 603 C C . ILE A 1 78 ? 33.726 4.846 20.768 1.00 88.69 78 ILE A C 1
ATOM 605 O O . ILE A 1 78 ? 33.190 4.023 20.037 1.00 88.69 78 ILE A O 1
ATOM 609 N N . GLN A 1 79 ? 34.619 5.726 20.327 1.00 88.75 79 GLN A N 1
ATOM 610 C CA . GLN A 1 79 ? 35.215 5.632 19.002 1.00 88.75 79 GLN A CA 1
ATOM 611 C C . GLN A 1 79 ? 36.671 5.206 19.127 1.00 88.75 79 GLN A C 1
ATOM 613 O O . GLN A 1 79 ? 37.456 5.844 19.829 1.00 88.75 79 GLN A O 1
ATOM 618 N N . CYS A 1 80 ? 37.048 4.153 18.422 1.00 86.56 80 CYS A N 1
ATOM 619 C CA . CYS A 1 80 ? 38.438 3.768 18.248 1.00 86.56 80 CYS A CA 1
ATOM 620 C C . CYS A 1 80 ? 38.894 4.210 16.864 1.00 86.56 80 CYS A C 1
ATOM 622 O O . CYS A 1 80 ? 38.355 3.735 15.880 1.00 86.56 80 CYS A O 1
ATOM 624 N N . VAL A 1 81 ? 39.899 5.080 16.781 1.00 83.31 81 VAL A N 1
ATOM 625 C CA . VAL A 1 81 ? 40.534 5.463 15.513 1.00 83.31 81 VAL A CA 1
ATOM 626 C C . VAL A 1 81 ? 42.004 5.086 15.598 1.00 83.31 81 VAL A C 1
ATOM 628 O O . VAL A 1 81 ? 42.762 5.658 16.390 1.00 83.31 81 VAL A O 1
ATOM 631 N N . LYS A 1 82 ? 42.417 4.080 14.821 1.00 83.88 82 LYS A N 1
ATOM 632 C CA . LYS A 1 82 ? 43.760 3.474 14.889 1.00 83.88 82 LYS A CA 1
ATOM 633 C C . LYS A 1 82 ? 44.144 3.023 16.313 1.00 83.88 82 LYS A C 1
ATOM 635 O O . LYS A 1 82 ? 43.775 1.947 16.778 1.00 83.88 82 LYS A O 1
ATOM 640 N N . THR A 1 83 ? 44.949 3.834 17.003 1.00 76.25 83 THR A N 1
ATOM 641 C CA . THR A 1 83 ? 45.474 3.603 18.356 1.00 76.25 83 THR A CA 1
ATOM 642 C C . THR A 1 83 ? 44.866 4.531 19.403 1.00 76.25 83 THR A C 1
ATOM 644 O O . THR A 1 83 ? 45.225 4.419 20.576 1.00 76.25 83 THR A O 1
ATOM 647 N N . THR A 1 84 ? 43.992 5.446 18.992 1.00 75.06 84 THR A N 1
ATOM 648 C CA . THR A 1 84 ? 43.330 6.423 19.854 1.00 75.06 84 THR A CA 1
ATOM 649 C C . THR A 1 84 ? 41.940 5.922 20.199 1.00 75.06 84 THR A C 1
ATOM 651 O O . THR A 1 84 ? 41.183 5.526 19.317 1.00 75.06 84 THR A O 1
ATOM 654 N N . VAL A 1 85 ? 41.606 5.955 21.487 1.00 82.50 85 VAL A N 1
ATOM 655 C CA . VAL A 1 85 ? 40.246 5.705 21.964 1.00 82.50 85 VAL A CA 1
ATOM 656 C C . VAL A 1 85 ? 39.668 7.038 22.417 1.00 82.50 85 VAL A C 1
ATOM 658 O O . VAL A 1 85 ? 40.276 7.747 23.224 1.00 82.50 85 VAL A O 1
ATOM 661 N N . THR A 1 86 ? 38.504 7.374 21.884 1.00 83.12 86 THR A N 1
ATOM 662 C CA . THR A 1 86 ? 37.768 8.597 22.178 1.00 83.12 86 THR A CA 1
ATOM 663 C C . THR A 1 86 ? 36.464 8.225 22.858 1.00 83.12 86 THR A C 1
ATOM 665 O O . THR A 1 86 ? 35.632 7.531 22.279 1.00 83.12 86 THR A O 1
ATOM 668 N N . LEU A 1 87 ? 36.266 8.705 24.083 1.00 87.12 87 LEU A N 1
ATOM 669 C CA . LEU A 1 87 ? 34.964 8.654 24.734 1.00 87.12 87 LEU A CA 1
ATOM 670 C C . LEU A 1 87 ? 34.155 9.866 24.271 1.00 87.12 87 LEU A C 1
ATOM 672 O O . LEU A 1 87 ? 34.542 11.013 24.503 1.00 87.12 87 LEU A O 1
ATOM 676 N N . VAL A 1 88 ? 33.036 9.602 23.617 1.00 88.69 88 VAL A N 1
ATOM 677 C CA . VAL A 1 88 ? 32.076 10.604 23.167 1.00 88.69 88 VAL A CA 1
ATOM 678 C C . VAL A 1 88 ? 30.918 10.607 24.149 1.00 88.69 88 VAL A C 1
ATOM 680 O O . VAL A 1 88 ? 30.382 9.554 24.483 1.00 88.69 88 VAL A O 1
ATOM 683 N N . SER A 1 89 ? 30.523 11.782 24.629 1.00 88.88 89 SER A N 1
ATOM 684 C CA . SER A 1 89 ? 29.306 11.926 25.428 1.00 88.88 89 SER A CA 1
ATOM 685 C C . SER A 1 89 ? 28.343 12.894 24.765 1.00 88.88 89 SER A C 1
ATOM 687 O O . SER A 1 89 ? 28.764 13.958 24.311 1.00 88.88 89 SER A O 1
ATOM 689 N N . VAL A 1 90 ? 27.066 12.520 24.725 1.00 86.88 90 VAL A N 1
ATOM 690 C CA . VAL A 1 90 ? 25.971 13.349 24.216 1.00 86.88 90 VAL A CA 1
ATOM 691 C C . VAL A 1 90 ? 25.001 13.639 25.355 1.00 86.88 90 VAL A C 1
ATOM 693 O O . VAL A 1 90 ? 24.609 12.745 26.109 1.00 86.88 90 VAL A O 1
ATOM 696 N N . SER A 1 91 ? 24.624 14.907 25.491 1.00 88.50 91 SER A N 1
ATOM 697 C CA . SER A 1 91 ? 23.627 15.378 26.458 1.00 88.50 91 SER A CA 1
ATOM 698 C C . SER A 1 91 ? 22.723 16.434 25.830 1.00 88.50 91 SER A C 1
ATOM 700 O O . SER A 1 91 ? 23.117 17.082 24.862 1.00 88.50 91 SER A O 1
ATOM 702 N N . ALA A 1 92 ? 21.526 16.613 26.384 1.00 82.94 92 ALA A N 1
ATOM 703 C CA . ALA A 1 92 ? 20.564 17.625 25.952 1.00 82.94 92 ALA A CA 1
ATOM 704 C C . ALA A 1 92 ? 20.186 18.511 27.153 1.00 82.94 92 ALA A C 1
ATOM 706 O O . ALA A 1 92 ? 19.217 18.212 27.856 1.00 82.94 92 ALA A O 1
ATOM 707 N N . PRO A 1 93 ? 20.975 19.557 27.458 1.00 74.44 93 PRO A N 1
ATOM 708 C CA . PRO A 1 93 ? 20.643 20.517 28.493 1.00 74.44 93 PRO A CA 1
ATOM 709 C C . PRO A 1 93 ? 19.490 21.434 28.049 1.00 74.44 93 PRO A C 1
ATOM 711 O O . PRO A 1 93 ? 18.895 21.289 26.981 1.00 74.44 93 PRO A O 1
ATOM 714 N N . ASP A 1 94 ? 19.127 22.363 28.930 1.00 71.25 94 ASP A N 1
ATOM 715 C CA . ASP A 1 94 ? 17.822 23.031 28.939 1.00 71.25 94 ASP A CA 1
ATOM 716 C C . ASP A 1 94 ? 17.480 23.900 27.716 1.00 71.25 94 ASP A C 1
ATOM 718 O O . ASP A 1 94 ? 16.332 24.352 27.616 1.00 71.25 94 ASP A O 1
ATOM 722 N N . ASP A 1 95 ? 18.428 24.118 26.803 1.00 69.38 95 ASP A N 1
ATOM 723 C CA . ASP A 1 95 ? 18.284 24.915 25.581 1.00 69.38 95 ASP A CA 1
ATOM 724 C C . ASP A 1 95 ? 17.803 24.102 24.362 1.00 69.38 95 ASP A C 1
ATOM 726 O O . ASP A 1 95 ? 17.588 24.666 23.289 1.00 69.38 95 ASP A O 1
ATOM 730 N N . GLY A 1 96 ? 17.613 22.788 24.523 1.00 60.31 96 GLY A N 1
ATOM 731 C CA . GLY A 1 96 ? 17.129 21.906 23.462 1.00 60.31 96 GLY A CA 1
ATOM 732 C C . GLY A 1 96 ? 18.172 21.578 22.391 1.00 60.31 96 GLY A C 1
ATOM 733 O O . GLY A 1 96 ? 17.807 20.998 21.369 1.00 60.31 96 GLY A O 1
ATOM 734 N N . LYS A 1 97 ? 19.447 21.922 22.607 1.00 68.19 97 LYS A N 1
ATOM 735 C CA . LYS A 1 97 ? 20.553 21.536 21.727 1.00 68.19 97 LYS A CA 1
ATOM 736 C C . LYS A 1 97 ? 21.227 20.272 22.242 1.00 68.19 97 LYS A C 1
ATOM 738 O O . LYS A 1 97 ? 21.279 20.022 23.443 1.00 68.19 97 LYS A O 1
ATOM 743 N N . PHE A 1 98 ? 21.778 19.481 21.328 1.00 69.69 98 PHE A N 1
ATOM 744 C CA . PHE A 1 98 ? 22.661 18.382 21.699 1.00 69.69 98 PHE A CA 1
ATOM 745 C C . PHE A 1 98 ? 24.075 18.920 21.897 1.00 69.69 98 PHE A C 1
ATOM 747 O O . PHE A 1 98 ? 24.598 19.657 21.062 1.00 69.69 98 PHE A O 1
ATOM 754 N N . TYR A 1 99 ? 24.687 18.546 23.012 1.00 68.50 99 TYR A N 1
ATOM 755 C CA . TYR A 1 99 ? 26.070 18.870 23.318 1.00 68.50 99 TYR A CA 1
ATOM 756 C C . TYR A 1 99 ? 26.871 17.596 23.254 1.00 68.50 99 TYR A C 1
ATOM 758 O O . TYR A 1 99 ? 26.622 16.664 24.024 1.00 68.50 99 TYR A O 1
ATOM 766 N N . THR A 1 100 ? 27.855 17.614 22.369 1.00 65.69 100 THR A N 1
ATOM 767 C CA . THR A 1 100 ? 28.826 16.545 22.233 1.00 65.69 100 THR A CA 1
ATOM 768 C C . THR A 1 100 ? 30.121 16.971 22.902 1.00 65.69 100 THR A C 1
ATOM 770 O O . THR A 1 100 ? 30.645 18.053 22.637 1.00 65.69 100 THR A O 1
ATOM 773 N N . VAL A 1 101 ? 30.647 16.121 23.777 1.00 76.81 101 VAL A N 1
ATOM 774 C CA . VAL A 1 101 ? 31.980 16.297 24.360 1.00 76.81 101 VAL A CA 1
ATOM 775 C C . VAL A 1 101 ? 32.831 15.097 23.983 1.00 76.81 101 VAL A C 1
ATOM 777 O O . VAL A 1 101 ? 32.441 13.958 24.241 1.00 76.81 101 VAL A O 1
ATOM 780 N N . HIS A 1 102 ? 33.992 15.370 23.390 1.00 73.94 102 HIS A N 1
ATOM 781 C CA . HIS A 1 102 ? 34.977 14.364 23.009 1.00 73.94 102 HIS A CA 1
ATOM 782 C C . HIS A 1 102 ? 36.125 14.354 24.019 1.00 73.94 102 HIS A C 1
ATOM 784 O O . HIS A 1 102 ? 36.770 15.378 24.253 1.00 73.94 102 HIS A O 1
ATOM 790 N N . HIS A 1 103 ? 36.404 13.187 24.590 1.00 75.00 103 HIS A N 1
ATOM 791 C CA . HIS A 1 103 ? 37.560 12.948 25.445 1.00 75.00 103 HIS A CA 1
ATOM 792 C C . HIS A 1 103 ? 38.490 11.955 24.745 1.00 75.00 103 HIS A C 1
ATOM 794 O O . HIS A 1 103 ? 38.257 10.747 24.783 1.00 75.00 103 HIS A O 1
ATOM 800 N N . ALA A 1 104 ? 39.517 12.469 24.067 1.00 68.75 104 ALA A N 1
ATOM 801 C CA . ALA A 1 104 ? 40.493 11.659 23.344 1.00 68.75 104 ALA A CA 1
ATOM 802 C C . ALA A 1 104 ? 41.702 11.331 24.231 1.00 68.75 104 ALA A C 1
ATOM 804 O O . ALA A 1 104 ? 42.271 12.226 24.860 1.00 68.75 104 ALA A O 1
ATOM 805 N N . HIS A 1 105 ? 42.125 10.065 24.241 1.00 60.75 105 HIS A N 1
ATOM 806 C CA . HIS A 1 105 ? 43.334 9.633 24.942 1.00 60.75 105 HIS A CA 1
ATOM 807 C C . HIS A 1 105 ? 44.316 8.906 24.004 1.00 60.75 105 HIS A C 1
ATOM 809 O O . HIS A 1 105 ? 43.976 7.858 23.447 1.00 60.75 105 HIS A O 1
ATOM 815 N N . PRO A 1 106 ? 45.563 9.398 23.865 1.00 45.72 106 PRO A N 1
ATOM 816 C CA . PRO A 1 106 ? 46.651 8.620 23.283 1.00 45.72 106 PRO A CA 1
ATOM 817 C C . PRO A 1 106 ? 47.124 7.562 24.300 1.00 45.72 106 PRO A C 1
ATOM 819 O O . PRO A 1 106 ? 47.367 7.889 25.461 1.00 45.72 106 PRO A O 1
ATOM 822 N N . LYS A 1 107 ? 47.203 6.285 23.888 1.00 49.00 107 LYS A N 1
ATOM 823 C CA . LYS A 1 107 ? 47.408 5.106 24.764 1.00 49.00 107 LYS A CA 1
ATOM 824 C C . LYS A 1 107 ? 48.437 5.299 25.897 1.00 49.00 107 LYS A C 1
ATOM 826 O O . LYS A 1 107 ? 49.629 5.449 25.641 1.00 49.00 107 LYS A O 1
ATOM 831 N N . SER A 1 108 ? 47.999 5.036 27.131 1.00 34.66 108 SER A N 1
ATOM 832 C CA . SER A 1 108 ? 48.702 4.136 28.059 1.00 34.66 108 SER A CA 1
ATOM 833 C C . SER A 1 108 ? 48.086 2.726 27.941 1.00 34.66 108 SER A C 1
ATOM 835 O O . SER A 1 108 ? 46.956 2.567 27.479 1.00 34.66 108 SER A O 1
ATOM 837 N N . ARG A 1 109 ? 48.863 1.672 28.230 1.00 35.75 109 ARG A N 1
ATOM 838 C CA . ARG A 1 109 ? 48.507 0.262 27.957 1.00 35.75 109 ARG A CA 1
ATOM 839 C C . ARG A 1 109 ? 47.180 -0.148 28.621 1.00 35.75 109 ARG A C 1
ATOM 841 O O . ARG A 1 109 ? 47.126 -0.289 29.837 1.00 35.75 109 ARG A O 1
ATOM 848 N N . LEU A 1 110 ? 46.154 -0.421 27.813 1.00 34.16 110 LEU A N 1
ATOM 849 C CA . LEU A 1 110 ? 44.950 -1.140 28.240 1.00 34.16 110 LEU A CA 1
ATOM 850 C C . LEU A 1 110 ? 45.297 -2.629 28.429 1.00 34.16 110 LEU A C 1
ATOM 852 O O . LEU A 1 110 ? 45.682 -3.291 27.464 1.00 34.16 110 LEU A O 1
ATOM 856 N N . HIS A 1 111 ? 45.145 -3.158 29.643 1.00 29.25 111 HIS A N 1
ATOM 857 C CA . HIS A 1 111 ? 45.082 -4.600 29.886 1.00 29.25 111 HIS A CA 1
ATOM 858 C C . HIS A 1 111 ? 43.623 -4.990 30.136 1.00 29.25 111 HIS A C 1
ATOM 860 O O . HIS A 1 111 ? 43.038 -4.598 31.139 1.00 29.25 111 HIS A O 1
ATOM 866 N N . LEU A 1 112 ? 43.044 -5.755 29.208 1.00 27.72 112 LEU A N 1
ATOM 867 C CA . LEU A 1 112 ? 41.764 -6.433 29.396 1.00 27.72 112 LEU A CA 1
ATOM 868 C C . LEU A 1 112 ? 42.001 -7.664 30.279 1.00 27.72 112 LEU A C 1
ATOM 870 O O . LEU A 1 112 ? 42.635 -8.626 29.847 1.00 27.72 112 LEU A O 1
ATOM 874 N N . MET A 1 113 ? 41.505 -7.629 31.514 1.00 23.70 113 MET A N 1
ATOM 875 C CA . MET A 1 113 ? 41.294 -8.820 32.335 1.00 23.70 113 MET A CA 1
ATOM 876 C C . MET A 1 113 ? 39.796 -8.946 32.624 1.00 23.70 113 MET A C 1
ATOM 878 O O . MET A 1 113 ? 39.139 -7.933 32.828 1.00 23.70 113 MET A O 1
ATOM 882 N N . HIS A 1 114 ? 39.312 -10.190 32.559 1.00 29.41 114 HIS A N 1
ATOM 883 C CA . HIS A 1 114 ? 37.943 -10.688 32.744 1.00 29.41 114 HIS A CA 1
ATOM 884 C C . HIS A 1 114 ? 36.916 -9.727 33.366 1.00 29.41 114 HIS A C 1
ATOM 886 O O . HIS A 1 114 ? 37.128 -9.218 34.460 1.00 29.41 114 HIS A O 1
ATOM 892 N N . ASP A 1 115 ? 35.786 -9.594 32.660 1.00 28.53 115 ASP A N 1
ATOM 893 C CA . ASP A 1 115 ? 34.478 -9.126 33.127 1.00 28.53 115 ASP A CA 1
ATOM 894 C C . ASP A 1 115 ? 34.526 -7.964 34.128 1.00 28.53 115 ASP A C 1
ATOM 896 O O . ASP A 1 115 ? 34.319 -8.169 35.317 1.00 28.53 115 ASP A O 1
ATOM 900 N N . ILE A 1 116 ? 34.841 -6.763 33.619 1.00 26.41 116 ILE A N 1
ATOM 901 C CA . ILE A 1 116 ? 34.454 -5.399 34.053 1.00 26.41 116 ILE A CA 1
ATOM 902 C C . ILE A 1 116 ? 35.485 -4.419 33.448 1.00 26.41 116 ILE A C 1
ATOM 904 O O . ILE A 1 116 ? 36.695 -4.616 33.564 1.00 26.41 116 ILE A O 1
ATOM 908 N N . ILE A 1 117 ? 35.038 -3.315 32.832 1.00 28.39 117 ILE A N 1
ATOM 909 C CA . ILE A 1 117 ? 35.928 -2.181 32.521 1.00 28.39 117 ILE A CA 1
ATOM 910 C C . ILE A 1 117 ? 36.269 -1.482 33.849 1.00 28.39 117 ILE A C 1
ATOM 912 O O . ILE A 1 117 ? 35.578 -0.563 34.282 1.00 28.39 117 ILE A O 1
ATOM 916 N N . CYS A 1 118 ? 37.321 -1.938 34.531 1.00 24.02 118 CYS A N 1
ATOM 917 C CA . CYS A 1 118 ? 37.876 -1.271 35.709 1.00 24.02 118 CYS A CA 1
ATOM 918 C C . CYS A 1 118 ? 39.066 -0.393 35.306 1.00 24.02 118 CYS A C 1
ATOM 920 O O . CYS A 1 118 ? 40.098 -0.891 34.860 1.00 24.02 118 CYS A O 1
ATOM 922 N N . PHE A 1 119 ? 38.978 0.913 35.563 1.00 28.75 119 PHE A N 1
ATOM 923 C CA . PHE A 1 119 ? 40.164 1.764 35.649 1.00 28.75 119 PHE A CA 1
ATOM 924 C C . PHE A 1 119 ? 40.847 1.501 36.998 1.00 28.75 119 PHE A C 1
ATOM 926 O O . PHE A 1 119 ? 40.356 1.929 38.040 1.00 28.75 119 PHE A O 1
ATOM 933 N N . HIS A 1 120 ? 41.966 0.776 37.005 1.00 24.80 120 HIS A N 1
ATOM 934 C CA . HIS A 1 120 ? 42.823 0.660 38.187 1.00 24.80 120 HIS A CA 1
ATOM 935 C C . HIS A 1 120 ? 43.998 1.636 38.076 1.00 24.80 120 HIS A C 1
ATOM 937 O O . HIS A 1 120 ? 44.905 1.446 37.269 1.00 24.80 120 HIS A O 1
ATOM 943 N N . TYR A 1 121 ? 43.981 2.675 38.916 1.00 27.66 121 TYR A N 1
ATOM 944 C CA . TYR A 1 121 ? 45.149 3.499 39.221 1.00 27.66 121 TYR A CA 1
ATOM 945 C C . TYR A 1 121 ? 45.744 3.019 40.545 1.00 27.66 121 TYR A C 1
ATOM 947 O O . TYR A 1 121 ? 45.097 3.084 41.590 1.00 27.66 121 TYR A O 1
ATOM 955 N N . LEU A 1 122 ? 46.983 2.535 40.506 1.00 29.03 122 LEU A N 1
ATOM 956 C CA . LEU A 1 122 ? 47.751 2.263 41.715 1.00 29.03 122 LEU A CA 1
ATOM 957 C C . LEU A 1 122 ? 48.273 3.586 42.298 1.00 29.03 122 LEU A C 1
ATOM 959 O O . LEU A 1 122 ? 49.109 4.250 41.697 1.00 29.03 122 LEU A O 1
ATOM 963 N N . ASN A 1 123 ? 47.792 3.873 43.510 1.00 26.06 123 ASN A N 1
ATOM 964 C CA . ASN A 1 123 ? 48.340 4.731 44.565 1.00 26.06 123 ASN A CA 1
ATOM 965 C C . ASN A 1 123 ? 48.298 6.271 44.430 1.00 26.06 123 ASN A C 1
ATOM 967 O O . ASN A 1 123 ? 49.132 6.897 43.791 1.00 26.06 123 ASN A O 1
ATOM 971 N N . TYR A 1 124 ? 47.412 6.822 45.275 1.00 26.91 124 TYR A N 1
ATOM 972 C CA . TYR A 1 124 ? 47.542 8.015 46.124 1.00 26.91 124 TYR A CA 1
ATOM 973 C C . TYR A 1 124 ? 47.546 9.437 45.506 1.00 26.91 124 TYR A C 1
ATOM 975 O O . TYR A 1 124 ? 48.413 9.820 44.731 1.00 26.91 124 TYR A O 1
ATOM 983 N N . TRP A 1 125 ? 46.632 10.241 46.076 1.00 23.56 125 TRP A N 1
ATOM 984 C CA . TRP A 1 125 ? 46.447 11.706 46.072 1.00 23.56 125 TRP A CA 1
ATOM 985 C C . TRP A 1 125 ? 45.466 12.335 45.067 1.00 23.56 125 TRP A C 1
ATOM 987 O O . TRP A 1 125 ? 45.517 12.143 43.858 1.00 23.56 125 TRP A O 1
ATOM 997 N N . HIS A 1 126 ? 44.564 13.132 45.654 1.00 30.30 126 HIS A N 1
ATOM 998 C CA . HIS A 1 126 ? 43.591 14.030 45.036 1.00 30.30 126 HIS A CA 1
ATOM 999 C C . HIS A 1 126 ? 44.211 14.937 43.968 1.00 30.30 126 HIS A C 1
ATOM 1001 O O . HIS A 1 126 ? 45.129 15.689 44.286 1.00 30.30 126 HIS A O 1
ATOM 1007 N N . ILE A 1 127 ? 43.634 14.973 42.759 1.00 22.70 127 ILE A N 1
ATOM 1008 C CA . ILE A 1 127 ? 43.864 16.049 41.782 1.00 22.70 127 ILE A CA 1
ATOM 1009 C C . ILE A 1 127 ? 42.548 16.382 41.057 1.00 22.70 127 ILE A C 1
ATOM 1011 O O . ILE A 1 127 ? 41.918 15.520 40.446 1.00 22.70 127 ILE A O 1
ATOM 1015 N N . CYS A 1 128 ? 42.139 17.652 41.138 1.00 22.14 128 CYS A N 1
ATOM 1016 C CA . CYS A 1 128 ? 41.115 18.265 40.291 1.00 22.14 128 CYS A CA 1
ATOM 1017 C C . CYS A 1 128 ? 41.603 18.319 38.838 1.00 22.14 128 CYS A C 1
ATOM 1019 O O . CYS A 1 128 ? 42.682 18.850 38.579 1.00 22.14 128 CYS A O 1
ATOM 1021 N N . TRP A 1 129 ? 40.801 17.852 37.880 1.00 23.00 129 TRP A N 1
ATOM 1022 C CA . TRP A 1 129 ? 41.143 17.978 36.463 1.00 23.00 129 TRP A CA 1
ATOM 1023 C C . TRP A 1 129 ? 40.664 19.316 35.898 1.00 23.00 129 TRP A C 1
ATOM 1025 O O . TRP A 1 129 ? 39.467 19.598 35.854 1.00 23.00 129 TRP A O 1
ATOM 1035 N N . TYR A 1 130 ? 41.618 20.121 35.431 1.00 20.81 130 TYR A N 1
ATOM 1036 C CA . TYR A 1 130 ? 41.377 21.206 34.485 1.00 20.81 130 TYR A CA 1
ATOM 1037 C C . TYR A 1 130 ? 41.410 20.598 33.079 1.00 20.81 130 TYR A C 1
ATOM 1039 O O . TYR A 1 130 ? 42.465 20.199 32.593 1.00 20.81 130 TYR A O 1
ATOM 1047 N N . VAL A 1 131 ? 40.248 20.494 32.440 1.00 24.02 131 VAL A N 1
ATOM 1048 C CA . VAL A 1 131 ? 40.119 20.076 31.039 1.00 24.02 131 VAL A CA 1
ATOM 1049 C C . VAL A 1 131 ? 39.713 21.312 30.251 1.00 24.02 131 VAL A C 1
ATOM 1051 O O . VAL A 1 131 ? 38.701 21.930 30.575 1.00 24.02 131 VAL A O 1
ATOM 1054 N N . GLN A 1 132 ? 40.492 21.697 29.239 1.00 21.73 132 GLN A N 1
ATOM 1055 C CA . GLN A 1 132 ? 40.051 22.718 28.290 1.00 21.73 132 GLN A CA 1
ATOM 1056 C C . GLN A 1 132 ? 38.997 22.102 27.356 1.00 21.73 132 GLN A C 1
ATOM 1058 O O . GLN A 1 132 ? 39.311 21.149 26.642 1.00 21.73 132 GLN A O 1
ATOM 1063 N N . PRO A 1 133 ? 37.749 22.602 27.347 1.00 24.84 133 PRO A N 1
ATOM 1064 C CA . PRO A 1 133 ? 36.732 22.121 26.429 1.00 24.84 133 PRO A CA 1
ATOM 1065 C C . PRO A 1 133 ? 36.978 22.710 25.036 1.00 24.84 133 PRO A C 1
ATOM 1067 O O . PRO A 1 133 ? 36.883 23.922 24.842 1.00 24.84 133 PRO A O 1
ATOM 1070 N N . LEU A 1 134 ? 37.222 21.855 24.045 1.00 28.34 134 LEU A N 1
ATOM 1071 C CA . LEU A 1 134 ? 36.980 22.211 22.648 1.00 28.34 134 LEU A CA 1
ATOM 1072 C C . LEU A 1 134 ? 35.466 22.152 22.421 1.00 28.34 134 LEU A C 1
ATOM 1074 O O . LEU A 1 134 ? 34.895 21.089 22.203 1.00 28.34 134 LEU A O 1
ATOM 1078 N N . LYS A 1 135 ? 34.800 23.305 22.547 1.00 27.50 135 LYS A N 1
ATOM 1079 C CA . LYS A 1 135 ? 33.403 23.474 22.133 1.00 27.50 135 LYS A CA 1
ATOM 1080 C C . LYS A 1 135 ? 33.374 23.663 20.618 1.00 27.50 135 LYS A C 1
ATOM 1082 O O . LYS A 1 135 ? 33.636 24.764 20.143 1.00 27.50 135 LYS A O 1
ATOM 1087 N N . SER A 1 136 ? 33.060 22.616 19.865 1.00 31.34 136 SER A N 1
ATOM 1088 C CA . SER A 1 136 ? 32.613 22.769 18.481 1.00 31.34 136 SER A CA 1
ATOM 1089 C C . SER A 1 136 ? 31.096 22.972 18.470 1.00 31.34 136 SER A C 1
ATOM 1091 O O . SER A 1 136 ? 30.346 22.244 19.117 1.00 31.34 136 SER A O 1
ATOM 1093 N N . PHE A 1 137 ? 30.646 24.010 17.769 1.00 26.31 137 PHE A N 1
ATOM 1094 C CA . PHE A 1 137 ? 29.234 24.250 17.492 1.00 26.31 137 PHE A CA 1
ATOM 1095 C C . PHE A 1 137 ? 28.964 23.780 16.065 1.00 26.31 137 PHE A C 1
ATOM 1097 O O . PHE A 1 137 ? 29.549 24.321 15.130 1.00 26.31 137 PHE A O 1
ATOM 1104 N N . VAL A 1 138 ? 28.093 22.787 15.898 1.00 29.59 138 VAL A N 1
ATOM 1105 C CA . VAL A 1 138 ? 27.531 22.438 14.590 1.00 29.59 138 VAL A CA 1
ATOM 1106 C C . VAL A 1 138 ? 26.072 22.876 14.610 1.00 29.59 138 VAL A C 1
ATOM 1108 O O . VAL A 1 138 ? 25.278 22.384 15.409 1.00 29.59 138 VAL A O 1
ATOM 1111 N N . ASP A 1 139 ? 25.742 23.863 13.782 1.00 27.56 139 ASP A N 1
ATOM 1112 C CA . ASP A 1 139 ? 24.372 24.319 13.562 1.00 27.56 139 ASP A CA 1
ATOM 1113 C C . ASP A 1 139 ? 23.731 23.421 12.491 1.00 27.56 139 ASP A C 1
ATOM 1115 O O . ASP A 1 139 ? 24.125 23.452 11.328 1.00 27.56 139 ASP A O 1
ATOM 1119 N N . ILE A 1 140 ? 22.793 22.564 12.903 1.00 30.80 140 ILE A N 1
ATOM 1120 C CA . ILE A 1 140 ? 22.147 21.538 12.056 1.00 30.80 140 ILE A CA 1
ATOM 1121 C C . ILE A 1 140 ? 20.785 22.042 11.526 1.00 30.80 140 ILE A C 1
ATOM 1123 O O . ILE A 1 140 ? 19.965 21.274 11.035 1.00 30.80 140 ILE A O 1
ATOM 1127 N N . SER A 1 141 ? 20.503 23.346 11.602 1.00 25.20 141 SER A N 1
ATOM 1128 C CA . SER A 1 141 ? 19.178 23.923 11.301 1.00 25.20 141 SER A CA 1
ATOM 1129 C C . SER A 1 141 ? 18.702 23.823 9.836 1.00 25.20 141 SER A C 1
ATOM 1131 O O . SER A 1 141 ? 17.580 24.236 9.541 1.00 25.20 141 SER A O 1
ATOM 1133 N N . GLY A 1 142 ? 19.495 23.242 8.926 1.00 25.95 142 GLY A N 1
ATOM 1134 C CA . GLY A 1 142 ? 19.169 23.107 7.499 1.00 25.95 142 GLY A CA 1
ATOM 1135 C C . GLY A 1 142 ? 18.961 21.683 6.969 1.00 25.95 142 GLY A C 1
ATOM 1136 O O . GLY A 1 142 ? 18.537 21.542 5.824 1.00 25.95 142 GLY A O 1
ATOM 1137 N N . TYR A 1 143 ? 19.230 20.631 7.749 1.00 26.19 143 TYR A N 1
ATOM 1138 C CA . TYR A 1 143 ? 19.029 19.258 7.276 1.00 26.19 143 TYR A CA 1
ATOM 1139 C C . TYR A 1 143 ? 17.608 18.789 7.597 1.00 26.19 143 TYR A C 1
ATOM 1141 O O . TYR A 1 143 ? 17.234 18.637 8.761 1.00 26.19 143 TYR A O 1
ATOM 1149 N N . HIS A 1 144 ? 16.813 18.537 6.553 1.00 32.28 144 HIS A N 1
ATOM 1150 C CA . HIS A 1 144 ? 15.646 17.664 6.642 1.00 32.28 144 HIS A CA 1
ATOM 1151 C C . HIS A 1 144 ? 16.153 16.266 7.015 1.00 32.28 144 HIS A C 1
ATOM 1153 O O . HIS A 1 144 ? 16.476 15.458 6.154 1.00 32.28 144 HIS A O 1
ATOM 1159 N N . MET A 1 145 ? 16.301 16.010 8.313 1.00 31.47 145 MET A N 1
ATOM 1160 C CA . MET A 1 145 ? 16.530 14.664 8.807 1.00 31.47 145 MET A CA 1
ATOM 1161 C C . MET A 1 145 ? 15.231 13.888 8.620 1.00 31.47 145 MET A C 1
ATOM 1163 O O . MET A 1 145 ? 14.252 14.120 9.338 1.00 31.47 145 MET A O 1
ATOM 1167 N N . ASP A 1 146 ? 15.214 12.986 7.640 1.00 33.91 146 ASP A N 1
ATOM 1168 C CA . ASP A 1 146 ? 14.282 11.867 7.670 1.00 33.91 146 ASP A CA 1
ATOM 1169 C C . ASP A 1 146 ? 14.438 11.164 9.031 1.00 33.91 146 ASP A C 1
ATOM 1171 O O . ASP A 1 146 ? 15.550 11.114 9.574 1.00 33.91 146 ASP A O 1
ATOM 1175 N N . PRO A 1 147 ? 13.338 10.699 9.654 1.00 28.73 147 PRO A N 1
ATOM 1176 C CA . PRO A 1 147 ? 13.425 10.038 10.947 1.00 28.73 147 PRO A CA 1
ATOM 1177 C C . PRO A 1 147 ? 14.463 8.911 10.855 1.00 28.73 147 PRO A C 1
ATOM 1179 O O . PRO A 1 147 ? 14.483 8.207 9.839 1.00 28.73 147 PRO A O 1
ATOM 1182 N N . PRO A 1 148 ? 15.341 8.765 11.868 1.00 35.69 148 PRO A N 1
ATOM 1183 C CA . PRO A 1 148 ? 16.393 7.760 11.853 1.00 35.69 148 PRO A CA 1
ATOM 1184 C C . PRO A 1 148 ? 15.751 6.426 11.509 1.00 35.69 148 PRO A C 1
ATOM 1186 O O . PRO A 1 148 ? 14.736 6.082 12.117 1.00 35.69 148 PRO A O 1
ATOM 1189 N N . THR A 1 149 ? 16.301 5.785 10.470 1.00 38.66 149 THR A N 1
ATOM 1190 C CA . THR A 1 149 ? 15.987 4.431 9.994 1.00 38.66 149 THR A CA 1
ATOM 1191 C C . THR A 1 149 ? 15.057 3.702 10.956 1.00 38.66 149 THR A C 1
ATOM 1193 O O . THR A 1 149 ? 15.464 3.312 12.050 1.00 38.66 149 THR A O 1
ATOM 1196 N N . TRP A 1 150 ? 13.778 3.595 10.569 1.00 34.94 150 TRP A N 1
ATOM 1197 C CA . TRP A 1 150 ? 12.810 2.749 11.268 1.00 34.94 150 TRP A CA 1
ATOM 1198 C C . TRP A 1 150 ? 13.518 1.451 11.640 1.00 34.94 150 TRP A C 1
ATOM 1200 O O . TRP A 1 150 ? 14.219 0.902 10.784 1.00 34.94 150 TRP A O 1
ATOM 1210 N N . LEU A 1 151 ? 13.381 1.011 12.897 1.00 35.59 151 LEU A N 1
ATOM 1211 C CA . LEU A 1 151 ? 13.949 -0.255 13.346 1.00 35.59 151 LEU A CA 1
ATOM 1212 C C . LEU A 1 151 ? 13.575 -1.292 12.296 1.00 35.59 151 LEU A C 1
ATOM 1214 O O . LEU A 1 151 ? 12.398 -1.596 12.107 1.00 35.59 151 LEU A O 1
ATOM 1218 N N . ILE A 1 152 ? 14.579 -1.763 11.558 1.00 41.72 152 ILE A N 1
ATOM 1219 C CA . ILE A 1 152 ? 14.440 -2.944 10.732 1.00 41.72 152 ILE A CA 1
ATOM 1220 C C . ILE A 1 152 ? 14.036 -4.018 11.733 1.00 41.72 152 ILE A C 1
ATOM 1222 O O . ILE A 1 152 ? 14.870 -4.480 12.510 1.00 41.72 152 ILE A O 1
ATOM 1226 N N . GLN A 1 153 ? 12.744 -4.336 11.784 1.00 42.59 153 GLN A N 1
ATOM 1227 C CA . GLN A 1 153 ? 12.272 -5.497 12.512 1.00 42.59 153 GLN A CA 1
ATOM 1228 C C . GLN A 1 153 ? 12.895 -6.682 11.787 1.00 42.59 153 GLN A C 1
ATOM 1230 O O . GLN A 1 153 ? 12.536 -7.013 10.651 1.00 42.59 153 GLN A O 1
ATOM 1235 N N . THR A 1 154 ? 13.953 -7.210 12.392 1.00 46.59 154 THR A N 1
ATOM 1236 C CA . THR A 1 154 ? 14.684 -8.341 11.856 1.00 46.59 154 THR A CA 1
ATOM 1237 C C . THR A 1 154 ? 13.815 -9.583 12.005 1.00 46.59 154 THR A C 1
ATOM 1239 O O . THR A 1 154 ? 13.078 -9.748 12.975 1.00 46.59 154 THR A O 1
ATOM 1242 N N . LEU A 1 155 ? 13.924 -10.476 11.023 1.00 51.38 155 LEU A N 1
ATOM 1243 C CA . LEU A 1 155 ? 13.181 -11.736 10.904 1.00 51.38 155 LEU A CA 1
ATOM 1244 C C . LEU A 1 155 ? 13.200 -12.643 12.152 1.00 51.38 155 LEU A C 1
ATOM 1246 O O . LEU A 1 155 ? 12.449 -13.612 12.205 1.00 51.38 155 LEU A O 1
ATOM 1250 N N . GLU A 1 156 ? 14.077 -12.392 13.121 1.00 44.03 156 GLU A N 1
ATOM 1251 C CA . GLU A 1 156 ? 14.446 -13.375 14.136 1.00 44.03 156 GLU A CA 1
ATOM 1252 C C . GLU A 1 156 ? 13.508 -13.431 15.352 1.00 44.03 156 GLU A C 1
ATOM 1254 O O . GLU A 1 156 ? 13.607 -14.395 16.102 1.00 44.03 156 GLU A O 1
ATOM 1259 N N . ASN A 1 157 ? 12.570 -12.489 15.546 1.00 46.34 157 ASN A N 1
ATOM 1260 C CA . ASN A 1 157 ? 11.730 -12.462 16.762 1.00 46.34 157 ASN A CA 1
ATOM 1261 C C . ASN A 1 157 ? 10.272 -12.007 16.578 1.00 46.34 157 ASN A C 1
ATOM 1263 O O . ASN A 1 157 ? 9.603 -11.741 17.572 1.00 46.34 157 ASN A O 1
ATOM 1267 N N . GLU A 1 158 ? 9.751 -11.923 15.354 1.00 60.91 158 GLU A N 1
ATOM 1268 C CA . GLU A 1 158 ? 8.404 -11.379 15.127 1.00 60.91 158 GLU A CA 1
ATOM 1269 C C . GLU A 1 158 ? 7.312 -12.458 15.245 1.00 60.91 158 GLU A C 1
ATOM 1271 O O . GLU A 1 158 ? 7.230 -13.334 14.375 1.00 60.91 158 GLU A O 1
ATOM 1276 N N . PRO A 1 159 ? 6.426 -12.414 16.267 1.00 62.72 159 PRO A N 1
ATOM 1277 C CA . PRO A 1 159 ? 5.337 -13.384 16.426 1.00 62.72 159 PRO A CA 1
ATOM 1278 C C . PRO A 1 159 ? 4.412 -13.427 15.206 1.00 62.72 159 PRO A C 1
ATOM 1280 O O . PRO A 1 159 ? 3.887 -14.488 14.865 1.00 62.72 159 PRO A O 1
ATOM 1283 N N . ALA A 1 160 ? 4.274 -12.291 14.512 1.00 63.00 160 ALA A N 1
ATOM 1284 C CA . ALA A 1 160 ? 3.502 -12.147 13.283 1.00 63.00 160 ALA A CA 1
ATOM 1285 C C . ALA A 1 160 ? 3.966 -13.101 12.168 1.00 63.00 160 ALA A C 1
ATOM 1287 O O . ALA A 1 160 ? 3.150 -13.551 11.369 1.00 63.00 160 ALA A O 1
ATOM 1288 N N . LEU A 1 161 ? 5.248 -13.491 12.134 1.00 66.06 161 LEU A N 1
ATOM 1289 C CA . LEU A 1 161 ? 5.745 -14.460 11.151 1.00 66.06 161 LEU A CA 1
ATOM 1290 C C . LEU A 1 161 ? 5.175 -15.862 11.364 1.00 66.06 161 LEU A C 1
ATOM 1292 O O . LEU A 1 161 ? 5.129 -16.638 10.415 1.00 66.06 161 LEU A O 1
ATOM 1296 N N . ASN A 1 162 ? 4.756 -16.216 12.575 1.00 70.38 162 ASN A N 1
ATOM 1297 C CA . ASN A 1 162 ? 4.208 -17.541 12.866 1.00 70.38 162 ASN A CA 1
ATOM 1298 C C . ASN A 1 162 ? 2.678 -17.582 12.792 1.00 70.38 162 ASN A C 1
ATOM 1300 O O . ASN A 1 162 ? 2.098 -18.659 12.932 1.00 70.38 162 ASN A O 1
ATOM 1304 N N . GLN A 1 163 ? 2.024 -16.442 12.564 1.00 73.44 163 GLN A N 1
ATOM 1305 C CA . GLN A 1 163 ? 0.574 -16.396 12.446 1.00 73.44 163 GLN A CA 1
ATOM 1306 C C . GLN A 1 163 ? 0.131 -17.016 11.109 1.00 73.44 163 GLN A C 1
ATOM 1308 O O . GLN A 1 163 ? 0.676 -16.672 10.056 1.00 73.44 163 GLN A O 1
ATOM 1313 N N . PRO A 1 164 ? -0.821 -17.967 11.125 1.00 80.75 164 PRO A N 1
ATOM 1314 C CA . PRO A 1 164 ? -1.432 -18.463 9.901 1.00 80.75 164 PRO A CA 1
ATOM 1315 C C . PRO A 1 164 ? -2.340 -17.388 9.293 1.00 80.75 164 PRO A C 1
ATOM 1317 O O . PRO A 1 164 ? -2.806 -16.492 9.996 1.00 80.75 164 PRO A O 1
ATOM 1320 N N . SER A 1 165 ? -2.633 -17.514 7.998 1.00 85.94 165 SER A N 1
ATOM 1321 C CA . SER A 1 165 ? -3.657 -16.680 7.363 1.00 85.94 165 SER A CA 1
ATOM 1322 C C . SER A 1 165 ? -5.014 -16.874 8.043 1.00 85.94 165 SER A C 1
ATOM 1324 O O . SER A 1 165 ? -5.384 -17.995 8.402 1.00 85.94 165 SER A O 1
ATOM 1326 N N . ILE A 1 166 ? -5.781 -15.792 8.167 1.00 84.75 166 ILE A N 1
ATOM 1327 C CA . ILE A 1 166 ? -7.172 -15.838 8.640 1.00 84.75 166 ILE A CA 1
ATOM 1328 C C . ILE A 1 166 ? -8.098 -16.547 7.642 1.00 84.75 166 ILE A C 1
ATOM 1330 O O . ILE A 1 166 ? -9.178 -17.011 8.011 1.00 84.75 166 ILE A O 1
ATOM 1334 N N . PHE A 1 167 ? -7.693 -16.645 6.373 1.00 85.56 167 PHE A N 1
ATOM 1335 C CA . PHE A 1 167 ? -8.450 -17.365 5.360 1.00 85.56 167 PHE A CA 1
ATOM 1336 C C . PHE A 1 167 ? -8.160 -18.862 5.448 1.00 85.56 167 PHE A C 1
ATOM 1338 O O . PHE A 1 167 ? -7.012 -19.295 5.408 1.00 85.56 167 PHE A O 1
ATOM 1345 N N . GLN A 1 168 ? -9.210 -19.681 5.497 1.00 84.19 168 GLN A N 1
ATOM 1346 C CA . GLN A 1 168 ? -9.069 -21.138 5.454 1.00 84.19 168 GLN A CA 1
ATOM 1347 C C . GLN A 1 168 ? -8.922 -21.634 4.011 1.00 84.19 168 GLN A C 1
ATOM 1349 O O . GLN A 1 168 ? -9.561 -21.112 3.105 1.00 84.19 168 GLN A O 1
ATOM 1354 N N . ALA A 1 169 ? -8.148 -22.697 3.768 1.00 83.62 169 ALA A N 1
ATOM 1355 C CA . ALA A 1 169 ? -7.952 -23.241 2.415 1.00 83.62 169 ALA A CA 1
ATOM 1356 C C . ALA A 1 169 ? -9.263 -23.637 1.704 1.00 83.62 169 ALA A C 1
ATOM 1358 O O . ALA A 1 169 ? -9.380 -23.508 0.483 1.00 83.62 169 ALA A O 1
ATOM 1359 N N . THR A 1 170 ? -10.264 -24.060 2.476 1.00 82.50 170 THR A N 1
ATOM 1360 C CA . THR A 1 170 ? -11.600 -24.440 2.006 1.00 82.50 170 THR A CA 1
ATOM 1361 C C . THR A 1 170 ? -12.319 -23.308 1.276 1.00 82.50 170 THR A C 1
ATOM 1363 O O . THR A 1 170 ? -13.062 -23.589 0.335 1.00 82.50 170 THR A O 1
ATOM 1366 N N . VAL A 1 171 ? -12.060 -22.038 1.622 1.00 82.19 171 VAL A N 1
ATOM 1367 C CA . VAL A 1 171 ? -12.762 -20.901 1.003 1.00 82.19 171 VAL A CA 1
ATOM 1368 C C . VAL A 1 171 ? -12.333 -20.649 -0.449 1.00 82.19 171 VAL A C 1
ATOM 1370 O O . VAL A 1 171 ? -13.065 -20.009 -1.203 1.00 82.19 171 VAL A O 1
ATOM 1373 N N . PHE A 1 172 ? -11.191 -21.208 -0.863 1.00 83.19 172 PHE A N 1
ATOM 1374 C CA . PHE A 1 172 ? -10.664 -21.146 -2.233 1.00 83.19 172 PHE A CA 1
ATOM 1375 C C . PHE A 1 172 ? -10.969 -22.405 -3.054 1.00 83.19 172 PHE A C 1
ATOM 1377 O O . PHE A 1 172 ? -10.595 -22.489 -4.228 1.00 83.19 172 PHE A O 1
ATOM 1384 N N . SER A 1 173 ? -11.631 -23.398 -2.454 1.00 78.25 173 SER A N 1
ATOM 1385 C CA . SER A 1 173 ? -12.041 -24.611 -3.157 1.00 78.25 173 SER A CA 1
ATOM 1386 C C . SER A 1 173 ? -13.057 -24.279 -4.248 1.00 78.25 173 SER A C 1
ATOM 1388 O O . SER A 1 173 ? -13.957 -23.465 -4.050 1.00 78.25 173 SER A O 1
ATOM 1390 N N . LYS A 1 174 ? -12.980 -24.991 -5.379 1.00 76.25 174 LYS A N 1
ATOM 1391 C CA . LYS A 1 174 ? -13.987 -24.923 -6.457 1.00 76.25 174 LYS A CA 1
ATOM 1392 C C . LYS A 1 174 ? -15.400 -25.296 -5.986 1.00 76.25 174 LYS A C 1
ATOM 1394 O O . LYS A 1 174 ? -16.363 -25.038 -6.695 1.00 76.25 174 LYS A O 1
ATOM 1399 N N . GLN A 1 175 ? -15.514 -25.949 -4.830 1.00 73.06 175 GLN A N 1
ATOM 1400 C CA . GLN A 1 175 ? -16.782 -26.353 -4.223 1.00 73.06 175 GLN A CA 1
ATOM 1401 C C . GLN A 1 175 ? -17.414 -25.246 -3.365 1.00 73.06 175 GLN A C 1
ATOM 1403 O O . GLN A 1 175 ? -18.565 -25.392 -2.964 1.00 73.06 175 GLN A O 1
ATOM 1408 N N . ASN A 1 176 ? -16.690 -24.159 -3.067 1.00 71.56 176 ASN A N 1
ATOM 1409 C CA . ASN A 1 176 ? -17.234 -23.050 -2.292 1.00 71.56 176 ASN A CA 1
ATOM 1410 C C . ASN A 1 176 ? -18.136 -22.169 -3.184 1.00 71.56 176 ASN A C 1
ATOM 1412 O O . ASN A 1 176 ? -17.638 -21.603 -4.159 1.00 71.56 176 ASN A O 1
ATOM 1416 N N . PRO A 1 177 ? -19.433 -22.005 -2.860 1.00 59.81 177 PRO A N 1
ATOM 1417 C CA . PRO A 1 177 ? -20.338 -21.136 -3.616 1.00 59.81 177 PRO A CA 1
ATOM 1418 C C . PRO A 1 177 ? -19.973 -19.642 -3.536 1.00 59.81 177 PRO A C 1
ATOM 1420 O O . PRO A 1 177 ? -20.354 -18.884 -4.423 1.00 59.81 177 PRO A O 1
ATOM 1423 N N . GLN A 1 178 ? -19.225 -19.213 -2.512 1.00 64.19 178 GLN A N 1
ATOM 1424 C CA . GLN A 1 178 ? -18.668 -17.861 -2.375 1.00 64.19 178 GLN A CA 1
ATOM 1425 C C . GLN A 1 178 ? -17.153 -17.900 -2.602 1.00 64.19 178 GLN A C 1
ATOM 1427 O O . GLN A 1 178 ? -16.355 -17.708 -1.684 1.00 64.19 178 GLN A O 1
ATOM 1432 N N . GLN A 1 179 ? -16.747 -18.252 -3.822 1.00 69.62 179 GLN A N 1
ATOM 1433 C CA . GLN A 1 179 ? -15.344 -18.498 -4.134 1.00 69.62 179 GLN A CA 1
ATOM 1434 C C . GLN A 1 179 ? -14.524 -17.203 -4.065 1.00 69.62 179 GLN A C 1
ATOM 1436 O O . GLN A 1 179 ? -14.707 -16.283 -4.863 1.00 69.62 179 GLN A O 1
ATOM 1441 N N . TYR A 1 180 ? -13.572 -17.156 -3.136 1.00 83.38 180 TYR A N 1
ATOM 1442 C CA . TYR A 1 180 ? -12.567 -16.100 -3.106 1.00 83.38 180 TYR A CA 1
ATOM 1443 C C . TYR A 1 180 ? -11.568 -16.306 -4.258 1.00 83.38 180 TYR A C 1
ATOM 1445 O O . TYR A 1 180 ? -11.147 -17.444 -4.501 1.00 83.38 180 TYR A O 1
ATOM 1453 N N . PRO A 1 181 ? -11.171 -15.247 -4.991 1.00 88.19 181 PRO A N 1
ATOM 1454 C CA . PRO A 1 181 ? -10.310 -15.395 -6.155 1.00 88.19 181 PRO A CA 1
ATOM 1455 C C . PRO A 1 181 ? -8.869 -15.723 -5.732 1.00 88.19 181 PRO A C 1
ATOM 1457 O O . PRO A 1 181 ? -8.252 -14.922 -5.022 1.00 88.19 181 PRO A O 1
ATOM 1460 N N . PRO A 1 182 ? -8.292 -16.854 -6.170 1.00 92.56 182 PRO A N 1
ATOM 1461 C CA . PRO A 1 182 ? -6.872 -17.122 -5.965 1.00 92.56 182 PRO A CA 1
ATOM 1462 C C . PRO A 1 182 ? -6.002 -16.083 -6.689 1.00 92.56 182 PRO A C 1
ATOM 1464 O O . PRO A 1 182 ? -6.450 -15.398 -7.613 1.00 92.56 182 PRO A O 1
ATOM 1467 N N . ALA A 1 183 ? -4.746 -15.985 -6.272 1.00 95.44 183 ALA A N 1
ATOM 1468 C CA . ALA A 1 183 ? -3.767 -15.064 -6.826 1.00 95.44 183 ALA A CA 1
ATOM 1469 C C . ALA A 1 183 ? -2.449 -15.769 -7.166 1.00 95.44 183 ALA A C 1
ATOM 1471 O O . ALA A 1 183 ? -2.085 -16.791 -6.569 1.00 95.44 183 ALA A O 1
ATOM 1472 N N . THR A 1 184 ? -1.717 -15.160 -8.095 1.00 97.56 184 THR A N 1
ATOM 1473 C CA . THR A 1 184 ? -0.331 -15.502 -8.412 1.00 97.56 184 THR A CA 1
ATOM 1474 C C . THR A 1 184 ? 0.604 -14.506 -7.737 1.00 97.56 184 THR A C 1
ATOM 1476 O O . THR A 1 184 ? 0.478 -13.299 -7.942 1.00 97.56 184 THR A O 1
ATOM 1479 N N . ALA A 1 185 ? 1.563 -14.982 -6.947 1.00 98.06 185 ALA A N 1
ATOM 1480 C CA . ALA A 1 185 ? 2.627 -14.130 -6.426 1.00 98.06 185 ALA A CA 1
ATOM 1481 C C . ALA A 1 185 ? 3.777 -14.034 -7.434 1.00 98.06 185 ALA A C 1
ATOM 1483 O O . ALA A 1 185 ? 4.237 -15.041 -7.956 1.00 98.06 185 ALA A O 1
ATOM 1484 N N . ILE A 1 186 ? 4.262 -12.828 -7.683 1.00 97.69 186 ILE A N 1
ATOM 1485 C CA . ILE A 1 186 ? 5.406 -12.511 -8.528 1.00 97.69 186 ILE A CA 1
ATOM 1486 C C . ILE A 1 186 ? 6.483 -11.926 -7.620 1.00 97.69 186 ILE A C 1
ATOM 1488 O O . ILE A 1 186 ? 6.402 -10.767 -7.204 1.00 97.69 186 ILE A O 1
ATOM 1492 N N . ILE A 1 187 ? 7.483 -12.741 -7.299 1.00 95.44 187 ILE A N 1
ATOM 1493 C CA . ILE A 1 187 ? 8.580 -12.355 -6.417 1.00 95.44 187 ILE A CA 1
ATOM 1494 C C . ILE A 1 187 ? 9.790 -12.007 -7.247 1.00 95.44 187 ILE A C 1
ATOM 1496 O O . ILE A 1 187 ? 10.319 -12.820 -8.004 1.00 95.44 187 ILE A O 1
ATOM 1500 N N . ASN A 1 188 ? 10.217 -10.768 -7.107 1.00 92.25 188 ASN A N 1
ATOM 1501 C CA . ASN A 1 188 ? 11.370 -10.256 -7.796 1.00 92.25 188 ASN A CA 1
ATOM 1502 C C . ASN A 1 188 ? 12.608 -10.474 -6.922 1.00 92.25 188 ASN A C 1
ATOM 1504 O O . ASN A 1 188 ? 12.744 -9.877 -5.854 1.00 92.25 188 ASN A O 1
ATOM 1508 N N . ARG A 1 189 ? 13.491 -11.371 -7.359 1.00 90.38 189 ARG A N 1
ATOM 1509 C CA . ARG A 1 189 ? 14.710 -11.693 -6.622 1.00 90.38 189 ARG A CA 1
ATOM 1510 C C . ARG A 1 189 ? 15.814 -10.716 -6.991 1.00 90.38 189 ARG A C 1
ATOM 1512 O O . ARG A 1 189 ? 16.301 -10.735 -8.124 1.00 90.38 189 ARG A O 1
ATOM 1519 N N . VAL A 1 190 ? 16.211 -9.913 -6.012 1.00 86.19 190 VAL A N 1
ATOM 1520 C CA . VAL A 1 190 ? 17.268 -8.902 -6.120 1.00 86.19 190 VAL A CA 1
ATOM 1521 C C . VAL A 1 190 ? 18.383 -9.124 -5.093 1.00 86.19 190 VAL A C 1
ATOM 1523 O O . VAL A 1 190 ? 19.483 -8.605 -5.283 1.00 86.19 190 VAL A O 1
ATOM 1526 N N . ASP A 1 191 ? 18.141 -9.912 -4.036 1.00 83.88 191 ASP A N 1
ATOM 1527 C CA . ASP A 1 191 ? 19.174 -10.295 -3.070 1.00 83.88 191 ASP A CA 1
ATOM 1528 C C . ASP A 1 191 ? 20.145 -11.332 -3.662 1.00 83.88 191 ASP A C 1
ATOM 1530 O O . ASP A 1 191 ? 19.767 -12.380 -4.197 1.00 83.88 191 ASP A O 1
ATOM 1534 N N . ASN A 1 192 ? 21.443 -11.066 -3.498 1.00 79.75 192 ASN A N 1
ATOM 1535 C CA . ASN A 1 192 ? 22.516 -11.984 -3.875 1.00 79.75 192 ASN A CA 1
ATOM 1536 C C . ASN A 1 192 ? 22.550 -13.250 -2.999 1.00 79.75 192 ASN A C 1
ATOM 1538 O O . ASN A 1 192 ? 23.232 -14.221 -3.351 1.00 79.75 192 ASN A O 1
ATOM 1542 N N . SER A 1 193 ? 21.861 -13.252 -1.853 1.00 82.81 193 SER A N 1
ATOM 1543 C CA . SER A 1 193 ? 21.663 -14.434 -1.011 1.00 82.81 193 SER A CA 1
ATOM 1544 C C . SER A 1 193 ? 20.372 -15.180 -1.368 1.00 82.81 193 SER A C 1
ATOM 1546 O O . SER A 1 193 ? 19.379 -14.582 -1.765 1.00 82.81 193 SER A O 1
ATOM 1548 N N . ASP A 1 194 ? 20.356 -16.503 -1.181 1.00 85.75 194 ASP A N 1
ATOM 1549 C CA . ASP A 1 194 ? 19.129 -17.296 -1.364 1.00 85.75 194 ASP A CA 1
ATOM 1550 C C . ASP A 1 194 ? 18.194 -17.191 -0.142 1.00 85.75 194 ASP A C 1
ATOM 1552 O O . ASP A 1 194 ? 17.040 -17.607 -0.188 1.00 85.75 194 ASP A O 1
ATOM 1556 N N . GLY A 1 195 ? 18.663 -16.621 0.974 1.00 84.00 195 GLY A N 1
ATOM 1557 C CA . GLY A 1 195 ? 17.879 -16.560 2.202 1.00 84.00 195 GLY A CA 1
ATOM 1558 C C . GLY A 1 195 ? 16.637 -15.680 2.067 1.00 84.00 195 GLY A C 1
ATOM 1559 O O . GLY A 1 195 ? 15.591 -16.041 2.597 1.00 84.00 195 GLY A O 1
ATOM 1560 N N . GLY A 1 196 ? 16.731 -14.539 1.370 1.00 85.25 196 GLY A N 1
ATOM 1561 C CA . GLY A 1 196 ? 15.612 -13.597 1.225 1.00 85.25 196 GLY A CA 1
ATOM 1562 C C . GLY A 1 196 ? 14.442 -14.250 0.503 1.00 85.25 196 GLY A C 1
ATOM 1563 O O . GLY A 1 196 ? 13.329 -14.318 1.027 1.00 85.25 196 GLY A O 1
ATOM 1564 N N . ILE A 1 197 ? 14.742 -14.861 -0.644 1.00 89.38 197 ILE A N 1
ATOM 1565 C CA . ILE A 1 197 ? 13.751 -15.563 -1.455 1.00 89.38 197 ILE A CA 1
ATOM 1566 C C . ILE A 1 197 ? 13.161 -16.785 -0.735 1.00 89.38 197 ILE A C 1
ATOM 1568 O O . ILE A 1 197 ? 11.950 -16.995 -0.796 1.00 89.38 197 ILE A O 1
ATOM 1572 N N . ILE A 1 198 ? 13.966 -17.546 0.017 1.00 88.25 198 ILE A N 1
ATOM 1573 C CA . ILE A 1 198 ? 13.469 -18.676 0.819 1.00 88.25 198 ILE A CA 1
ATOM 1574 C C . ILE A 1 198 ? 12.482 -18.190 1.891 1.00 88.25 198 ILE A C 1
ATOM 1576 O O . ILE A 1 198 ? 11.408 -18.775 2.043 1.00 88.25 198 ILE A O 1
ATOM 1580 N N . HIS A 1 199 ? 12.793 -17.106 2.611 1.00 87.06 199 HIS A N 1
ATOM 1581 C CA . HIS A 1 199 ? 11.862 -16.539 3.591 1.00 87.06 199 HIS A CA 1
ATOM 1582 C C . HIS A 1 199 ? 10.583 -16.016 2.934 1.00 87.06 199 HIS A C 1
ATOM 1584 O O . HIS A 1 199 ? 9.501 -16.278 3.456 1.00 87.06 199 HIS A O 1
ATOM 1590 N N . ALA A 1 200 ? 10.684 -15.344 1.783 1.00 90.06 200 ALA A N 1
ATOM 1591 C CA . ALA A 1 200 ? 9.523 -14.855 1.042 1.00 90.06 200 ALA A CA 1
ATOM 1592 C C . ALA A 1 200 ? 8.587 -15.999 0.631 1.00 90.06 200 ALA A C 1
ATOM 1594 O O . ALA A 1 200 ? 7.387 -15.933 0.881 1.00 90.06 200 ALA A O 1
ATOM 1595 N N . ILE A 1 201 ? 9.120 -17.093 0.087 1.00 91.06 201 ILE A N 1
ATOM 1596 C CA . ILE A 1 201 ? 8.316 -18.261 -0.303 1.00 91.06 201 ILE A CA 1
ATOM 1597 C C . ILE A 1 201 ? 7.684 -18.931 0.918 1.00 91.06 201 ILE A C 1
ATOM 1599 O O . ILE A 1 201 ? 6.487 -19.226 0.916 1.00 91.06 201 ILE A O 1
ATOM 1603 N N . ASN A 1 202 ? 8.460 -19.151 1.981 1.00 87.75 202 ASN A N 1
ATOM 1604 C CA . ASN A 1 202 ? 7.944 -19.743 3.215 1.00 87.75 202 ASN A CA 1
ATOM 1605 C C . ASN A 1 202 ? 6.848 -18.881 3.848 1.00 87.75 202 ASN A C 1
ATOM 1607 O O . ASN A 1 202 ? 5.910 -19.415 4.430 1.00 87.75 202 ASN A O 1
ATOM 1611 N N . HIS A 1 203 ? 6.947 -17.558 3.725 1.00 88.75 203 HIS A N 1
ATOM 1612 C CA . HIS A 1 203 ? 5.916 -16.630 4.171 1.00 88.75 203 HIS A CA 1
ATOM 1613 C C . HIS A 1 203 ? 4.654 -16.729 3.310 1.00 88.75 203 HIS A C 1
ATOM 1615 O O . HIS A 1 203 ? 3.577 -16.998 3.830 1.00 88.75 203 HIS A O 1
ATOM 1621 N N . LEU A 1 204 ? 4.784 -16.610 1.987 1.00 92.12 204 LEU A N 1
ATOM 1622 C CA . LEU A 1 204 ? 3.648 -16.597 1.058 1.00 92.12 204 LEU A CA 1
ATOM 1623 C C . LEU A 1 204 ? 2.890 -17.924 1.024 1.00 92.12 204 LEU A C 1
ATOM 1625 O O . LEU A 1 204 ? 1.671 -17.936 0.907 1.00 92.12 204 LEU A O 1
ATOM 1629 N N . THR A 1 205 ? 3.585 -19.050 1.176 1.00 90.00 205 THR A N 1
ATOM 1630 C CA . THR A 1 205 ? 2.946 -20.377 1.166 1.00 90.00 205 THR A CA 1
ATOM 1631 C C . THR A 1 205 ? 2.041 -20.647 2.372 1.00 90.00 205 THR A C 1
ATOM 1633 O O . THR A 1 205 ? 1.295 -21.623 2.341 1.00 90.00 205 THR A O 1
ATOM 1636 N N . LYS A 1 206 ? 2.053 -19.788 3.403 1.00 88.38 206 LYS A N 1
ATOM 1637 C CA . LYS A 1 206 ? 1.096 -19.828 4.526 1.00 88.38 206 LYS A CA 1
ATOM 1638 C C . LYS A 1 206 ? -0.280 -19.283 4.153 1.00 88.38 206 LYS A C 1
ATOM 1640 O O . LYS A 1 206 ? -1.248 -19.553 4.859 1.00 88.38 206 LYS A O 1
ATOM 1645 N N . TYR A 1 207 ? -0.366 -18.511 3.072 1.00 91.31 207 TYR A N 1
ATOM 1646 C CA . TYR A 1 207 ? -1.588 -17.842 2.652 1.00 91.31 207 TYR A CA 1
ATOM 1647 C C . TYR A 1 207 ? -2.291 -18.665 1.566 1.00 91.31 207 TYR A C 1
ATOM 1649 O O . TYR A 1 207 ? -1.780 -18.779 0.448 1.00 91.31 207 TYR A O 1
ATOM 1657 N N . PRO A 1 208 ? -3.475 -19.236 1.847 1.00 90.56 208 PRO A N 1
ATOM 1658 C CA . PRO A 1 208 ? -4.107 -20.192 0.943 1.00 90.56 208 PRO A CA 1
ATOM 1659 C C . PRO A 1 208 ? -4.655 -19.579 -0.351 1.00 90.56 208 PRO A C 1
ATOM 1661 O O . PRO A 1 208 ? -4.975 -20.332 -1.275 1.00 90.56 208 PRO A O 1
ATOM 1664 N N . PHE A 1 209 ? -4.747 -18.247 -0.444 1.00 92.19 209 PHE A N 1
ATOM 1665 C CA . PHE A 1 209 ? -5.084 -17.562 -1.694 1.00 92.19 209 PHE A CA 1
ATOM 1666 C C . PHE A 1 209 ? -3.954 -17.604 -2.725 1.00 92.19 209 PHE A C 1
ATOM 1668 O O . PHE A 1 209 ? -4.237 -17.467 -3.915 1.00 92.19 209 PHE A O 1
ATOM 1675 N N . PHE A 1 210 ? -2.696 -17.820 -2.326 1.00 94.81 210 PHE A N 1
ATOM 1676 C CA . PHE A 1 210 ? -1.620 -18.029 -3.291 1.00 94.81 210 PHE A CA 1
ATOM 1677 C C . PHE A 1 210 ? -1.609 -19.476 -3.761 1.00 94.81 210 PHE A C 1
ATOM 1679 O O . PHE A 1 210 ? -1.343 -20.401 -2.997 1.00 94.81 210 PHE A O 1
ATOM 1686 N N . LYS A 1 211 ? -1.886 -19.672 -5.049 1.00 92.88 211 LYS A N 1
ATOM 1687 C CA . LYS A 1 211 ? -1.872 -20.998 -5.687 1.00 92.88 211 LYS A CA 1
ATOM 1688 C C . LYS A 1 211 ? -0.727 -21.152 -6.694 1.00 92.88 211 LYS A C 1
ATOM 1690 O O . LYS A 1 211 ? -0.425 -22.265 -7.122 1.00 92.88 211 LYS A O 1
ATOM 1695 N N . GLU A 1 212 ? -0.065 -20.051 -7.031 1.00 94.81 212 GLU A N 1
ATOM 1696 C CA . GLU A 1 212 ? 1.060 -19.983 -7.959 1.00 94.81 212 GLU A CA 1
ATOM 1697 C C . GLU A 1 212 ? 2.048 -18.904 -7.494 1.00 94.81 212 GLU A C 1
ATOM 1699 O O . GLU A 1 212 ? 1.639 -17.836 -7.036 1.00 94.81 212 GLU A O 1
ATOM 1704 N N . ILE A 1 213 ? 3.345 -19.189 -7.592 1.00 96.38 213 ILE A N 1
ATOM 1705 C CA . ILE A 1 213 ? 4.439 -18.263 -7.303 1.00 96.38 213 ILE A CA 1
ATOM 1706 C C . ILE A 1 213 ? 5.408 -18.287 -8.485 1.00 96.38 213 ILE A C 1
ATOM 1708 O O . ILE A 1 213 ? 6.019 -19.316 -8.779 1.00 96.38 213 ILE A O 1
ATOM 1712 N N . PHE A 1 214 ? 5.591 -17.144 -9.135 1.00 96.56 214 PHE A N 1
ATOM 1713 C CA . PHE A 1 214 ? 6.658 -16.917 -10.099 1.00 96.56 214 PHE A CA 1
ATOM 1714 C C . PHE A 1 214 ? 7.781 -16.128 -9.450 1.00 96.56 214 PHE A C 1
ATOM 1716 O O . PHE A 1 214 ? 7.562 -15.081 -8.846 1.00 96.56 214 PHE A O 1
ATOM 1723 N N . ILE A 1 215 ? 8.998 -16.626 -9.598 1.00 95.19 215 ILE A N 1
ATOM 1724 C CA . ILE A 1 215 ? 10.204 -15.986 -9.097 1.00 95.19 215 ILE A CA 1
ATOM 1725 C C . ILE A 1 215 ? 10.940 -15.432 -10.298 1.00 95.19 215 ILE A C 1
ATOM 1727 O O . ILE A 1 215 ? 11.491 -16.187 -11.095 1.00 95.19 215 ILE A O 1
ATOM 1731 N N . TYR A 1 216 ? 10.946 -14.114 -10.434 1.00 93.06 216 TYR A N 1
ATOM 1732 C CA . TYR A 1 216 ? 11.719 -13.446 -11.463 1.00 93.06 216 TYR A CA 1
ATOM 1733 C C . TYR A 1 216 ? 13.135 -13.192 -10.935 1.00 93.06 216 TYR A C 1
ATOM 1735 O O . TYR A 1 216 ? 13.355 -12.305 -10.110 1.00 93.06 216 TYR A O 1
ATOM 1743 N N . ASN A 1 217 ? 14.088 -14.023 -11.357 1.00 90.81 217 ASN A N 1
ATOM 1744 C CA . ASN A 1 217 ? 15.456 -14.020 -10.850 1.00 90.81 217 ASN A CA 1
ATOM 1745 C C . ASN A 1 217 ? 16.321 -12.990 -11.582 1.00 90.81 217 ASN A C 1
ATOM 1747 O O . ASN A 1 217 ? 16.755 -13.230 -12.708 1.00 90.81 217 ASN A O 1
ATOM 1751 N N . GLN A 1 218 ? 16.616 -11.860 -10.934 1.00 86.75 218 GLN A N 1
ATOM 1752 C CA . GLN A 1 218 ? 17.523 -10.852 -11.493 1.00 86.75 218 GLN A CA 1
ATOM 1753 C C . GLN A 1 218 ? 19.004 -11.155 -11.211 1.00 86.75 218 GLN A C 1
ATOM 1755 O O . GLN A 1 218 ? 19.894 -10.585 -11.848 1.00 86.75 218 GLN A O 1
ATOM 1760 N N . VAL A 1 219 ? 19.292 -12.090 -10.301 1.00 86.62 219 VAL A N 1
ATOM 1761 C CA . VAL A 1 219 ? 20.654 -12.435 -9.875 1.00 86.62 219 VAL A CA 1
ATOM 1762 C C . VAL A 1 219 ? 21.243 -13.515 -10.781 1.00 86.62 219 VAL A C 1
ATOM 1764 O O . VAL A 1 219 ? 21.288 -14.703 -10.457 1.00 86.62 219 VAL A O 1
ATOM 1767 N N . LYS A 1 220 ? 21.745 -13.084 -11.941 1.00 80.56 220 LYS A N 1
ATOM 1768 C CA . LYS A 1 220 ? 22.307 -13.974 -12.976 1.00 80.56 220 LYS A CA 1
ATOM 1769 C C . LYS A 1 220 ? 23.507 -14.795 -12.527 1.00 80.56 220 LYS A C 1
ATOM 1771 O O . LYS A 1 220 ? 23.727 -15.896 -13.023 1.00 80.56 220 LYS A O 1
ATOM 1776 N N . SER A 1 221 ? 24.309 -14.252 -11.613 1.00 82.56 221 SER A N 1
ATOM 1777 C CA . SER A 1 221 ? 25.500 -14.927 -11.089 1.00 82.56 221 SER A CA 1
ATOM 1778 C C . SER A 1 221 ? 25.156 -16.194 -10.303 1.00 82.56 221 SER A C 1
ATOM 1780 O O . SER A 1 221 ? 26.026 -17.041 -10.105 1.00 82.56 221 SER A O 1
ATOM 1782 N N . ARG A 1 222 ? 23.900 -16.335 -9.861 1.00 81.75 222 ARG A N 1
ATOM 1783 C CA . ARG A 1 222 ? 23.414 -17.452 -9.051 1.00 81.75 222 ARG A CA 1
ATOM 1784 C C . ARG A 1 222 ? 22.020 -17.884 -9.519 1.00 81.75 222 ARG A C 1
ATOM 1786 O O . ARG A 1 222 ? 21.033 -17.477 -8.906 1.00 81.75 222 ARG A O 1
ATOM 1793 N N . PRO A 1 223 ? 21.922 -18.706 -10.577 1.00 84.06 223 PRO A N 1
ATOM 1794 C CA . PRO A 1 223 ? 20.649 -19.280 -11.005 1.00 84.06 223 PRO A CA 1
ATOM 1795 C C . PRO A 1 223 ? 19.979 -20.035 -9.857 1.00 84.06 223 PRO A C 1
ATOM 1797 O O . PRO A 1 223 ? 20.649 -20.772 -9.126 1.00 84.06 223 PRO A O 1
ATOM 1800 N N . LEU A 1 224 ? 18.671 -19.854 -9.703 1.00 85.88 224 LEU A N 1
ATOM 1801 C CA . LEU A 1 224 ? 17.908 -20.458 -8.615 1.00 85.88 224 LEU A CA 1
ATOM 1802 C C . LEU A 1 224 ? 17.229 -21.732 -9.109 1.00 85.88 224 LEU A C 1
ATOM 1804 O O . LEU A 1 224 ? 16.500 -21.715 -10.099 1.00 85.88 224 LEU A O 1
ATOM 1808 N N . LYS A 1 225 ? 17.450 -22.847 -8.414 1.00 84.88 225 LYS A N 1
ATOM 1809 C CA . LYS A 1 225 ? 16.794 -24.113 -8.747 1.00 84.88 225 LYS A CA 1
ATOM 1810 C C . LYS A 1 225 ? 15.576 -24.325 -7.862 1.00 84.88 225 LYS A C 1
ATOM 1812 O O . LYS A 1 225 ? 15.655 -24.151 -6.649 1.00 84.88 225 LYS A O 1
ATOM 1817 N N . VAL A 1 226 ? 14.461 -24.738 -8.460 1.00 83.31 226 VAL A N 1
ATOM 1818 C CA . VAL A 1 226 ? 13.185 -24.920 -7.750 1.00 83.31 226 VAL A CA 1
ATOM 1819 C C . VAL A 1 226 ? 13.321 -25.935 -6.606 1.00 83.31 226 VAL A C 1
ATOM 1821 O O . VAL A 1 226 ? 12.734 -25.756 -5.543 1.00 83.31 226 VAL A O 1
ATOM 1824 N N . GLU A 1 227 ? 14.160 -26.959 -6.765 1.00 80.31 227 GLU A N 1
ATOM 1825 C CA . GLU A 1 227 ? 14.391 -27.989 -5.746 1.00 80.31 227 GLU A CA 1
ATOM 1826 C C . GLU A 1 227 ? 14.989 -27.422 -4.448 1.00 80.31 227 GLU A C 1
ATOM 1828 O O . GLU A 1 227 ? 14.765 -27.975 -3.375 1.00 80.31 227 GLU A O 1
ATOM 1833 N N . GLN A 1 228 ? 15.709 -26.298 -4.526 1.00 77.25 228 GLN A N 1
ATOM 1834 C CA . GLN A 1 228 ? 16.300 -25.612 -3.369 1.00 77.25 228 GLN A CA 1
ATOM 1835 C C . GLN A 1 228 ? 15.260 -24.826 -2.557 1.00 77.25 228 GLN A C 1
ATOM 1837 O O . GLN A 1 228 ? 15.551 -24.353 -1.464 1.00 77.25 228 GLN A O 1
ATOM 1842 N N . LEU A 1 229 ? 14.049 -24.665 -3.089 1.00 80.69 229 LEU A N 1
ATOM 1843 C CA . LEU A 1 229 ? 12.982 -23.878 -2.474 1.00 80.69 229 LEU A CA 1
ATOM 1844 C C . LEU A 1 229 ? 12.020 -24.744 -1.657 1.00 80.69 229 LEU A C 1
ATOM 1846 O O . LEU A 1 229 ? 11.301 -24.239 -0.799 1.00 80.69 229 LEU A O 1
ATOM 1850 N N . TYR A 1 230 ? 12.038 -26.060 -1.875 1.00 72.19 230 TYR A N 1
ATOM 1851 C CA . TYR A 1 230 ? 11.244 -27.034 -1.131 1.00 72.19 230 TYR A CA 1
ATOM 1852 C C . TYR A 1 230 ? 12.000 -27.558 0.101 1.00 72.19 230 TYR A C 1
ATOM 1854 O O . TYR A 1 230 ? 12.223 -28.759 0.248 1.00 72.19 230 TYR A O 1
ATOM 1862 N N . HIS A 1 231 ? 12.404 -26.676 1.014 1.00 59.00 231 HIS A N 1
ATOM 1863 C CA . HIS A 1 231 ? 12.948 -27.113 2.301 1.00 59.00 231 HIS A CA 1
ATOM 1864 C C . HIS A 1 231 ? 11.807 -27.417 3.291 1.00 59.00 231 HIS A C 1
ATOM 1866 O O . HIS A 1 231 ? 10.974 -26.560 3.566 1.00 59.00 231 HIS A O 1
ATOM 1872 N N . ASN A 1 232 ? 11.781 -28.639 3.840 1.00 53.03 232 ASN A N 1
ATOM 1873 C CA . ASN A 1 232 ? 10.885 -29.087 4.921 1.00 53.03 232 ASN A CA 1
ATOM 1874 C C . ASN A 1 232 ? 9.367 -29.057 4.632 1.00 53.03 232 ASN A C 1
ATOM 1876 O O . ASN A 1 232 ? 8.604 -28.490 5.411 1.00 53.03 232 ASN A O 1
ATOM 1880 N N . LYS A 1 233 ? 8.886 -29.732 3.578 1.00 53.81 233 LYS A N 1
ATOM 1881 C CA . LYS A 1 233 ? 7.445 -30.038 3.458 1.00 53.81 233 LYS A CA 1
ATOM 1882 C C . LYS A 1 233 ? 7.147 -31.506 3.748 1.00 53.81 233 LYS A C 1
ATOM 1884 O O . LYS A 1 233 ? 7.239 -32.365 2.879 1.00 53.81 233 LYS A O 1
ATOM 1889 N N . THR A 1 234 ? 6.741 -31.768 4.985 1.00 43.91 234 THR A N 1
ATOM 1890 C CA . THR A 1 234 ? 5.917 -32.921 5.355 1.00 43.91 234 THR A CA 1
ATOM 1891 C C . THR A 1 234 ? 4.446 -32.508 5.261 1.00 43.91 234 THR A C 1
ATOM 1893 O O . THR A 1 234 ? 4.010 -31.632 6.003 1.00 43.91 234 THR A O 1
ATOM 1896 N N . SER A 1 235 ? 3.708 -33.167 4.362 1.00 45.22 235 SER A N 1
ATOM 1897 C CA . SER A 1 235 ? 2.238 -33.314 4.297 1.00 45.22 235 SER A CA 1
ATOM 1898 C C . SER A 1 235 ? 1.326 -32.120 3.907 1.00 45.22 235 SER A C 1
ATOM 1900 O O . SER A 1 235 ? 1.286 -31.081 4.556 1.00 45.22 235 SER A O 1
ATOM 1902 N N . ASP A 1 236 ? 0.525 -32.381 2.862 1.00 45.03 236 ASP A N 1
ATOM 1903 C CA . ASP A 1 236 ? -0.916 -32.089 2.676 1.00 45.03 236 ASP A CA 1
ATOM 1904 C C . ASP A 1 236 ? -1.487 -30.693 2.372 1.00 45.03 236 ASP A C 1
ATOM 1906 O O . ASP A 1 236 ? -2.699 -30.574 2.198 1.00 45.03 236 ASP A O 1
ATOM 1910 N N . TYR A 1 237 ? -0.685 -29.647 2.179 1.00 47.28 237 TYR A N 1
ATOM 1911 C CA . TYR A 1 237 ? -1.222 -28.402 1.605 1.00 47.28 237 TYR A CA 1
ATOM 1912 C C . TYR A 1 237 ? -1.235 -28.462 0.072 1.00 47.28 237 TYR A C 1
ATOM 1914 O O . TYR A 1 237 ? -0.178 -28.692 -0.519 1.00 47.28 237 TYR A O 1
ATOM 1922 N N . ASP A 1 238 ? -2.407 -28.221 -0.546 1.00 54.00 238 ASP A N 1
ATOM 1923 C CA . ASP A 1 238 ? -2.602 -27.986 -1.990 1.00 54.00 238 ASP A CA 1
ATOM 1924 C C . ASP A 1 238 ? -1.356 -27.324 -2.588 1.00 54.00 238 ASP A C 1
ATOM 1926 O O . ASP A 1 238 ? -1.013 -26.188 -2.248 1.00 54.00 238 ASP A O 1
ATOM 1930 N N . GLN A 1 239 ? -0.632 -28.076 -3.414 1.00 72.06 239 GLN A N 1
ATOM 1931 C CA . GLN A 1 239 ? 0.741 -27.766 -3.788 1.00 72.06 239 GLN A CA 1
ATOM 1932 C C . GLN A 1 239 ? 0.803 -26.437 -4.553 1.00 72.06 239 GLN A C 1
ATOM 1934 O O . GLN A 1 239 ? 0.484 -26.377 -5.738 1.00 72.06 239 GLN A O 1
ATOM 1939 N N . VAL A 1 240 ? 1.220 -25.363 -3.872 1.00 86.94 240 VAL A N 1
ATOM 1940 C CA . VAL A 1 240 ? 1.518 -24.076 -4.513 1.00 86.94 240 VAL A CA 1
ATOM 1941 C C . VAL A 1 240 ? 2.564 -24.318 -5.603 1.00 86.94 240 VAL A C 1
ATOM 1943 O O . VAL A 1 240 ? 3.665 -24.801 -5.319 1.00 86.94 240 VAL A O 1
ATOM 1946 N N . SER A 1 241 ? 2.203 -24.011 -6.849 1.00 91.25 241 SER A N 1
ATOM 1947 C CA . SER A 1 241 ? 3.092 -24.149 -8.004 1.00 91.25 241 SER A CA 1
ATOM 1948 C C . SER A 1 241 ? 4.171 -23.071 -7.941 1.00 91.25 241 SER A C 1
ATOM 1950 O O . SER A 1 241 ? 3.837 -21.894 -7.843 1.00 91.25 241 SER A O 1
ATOM 1952 N N . ILE A 1 242 ? 5.449 -23.453 -7.985 1.00 92.69 242 ILE A N 1
ATOM 1953 C CA . ILE A 1 242 ? 6.579 -22.514 -7.976 1.00 92.69 242 ILE A CA 1
ATOM 1954 C C . ILE A 1 242 ? 7.316 -22.628 -9.308 1.00 92.69 242 ILE A C 1
ATOM 1956 O O . ILE A 1 242 ? 7.725 -23.722 -9.695 1.00 92.69 242 ILE A O 1
ATOM 1960 N N . GLN A 1 243 ? 7.517 -21.502 -9.991 1.00 93.38 243 GLN A N 1
ATOM 1961 C CA . GLN A 1 243 ? 8.303 -21.429 -11.224 1.00 93.38 243 GLN A CA 1
ATOM 1962 C C . GLN A 1 243 ? 9.354 -20.326 -11.116 1.00 93.38 243 GLN A C 1
ATOM 1964 O O . GLN A 1 243 ? 9.084 -19.252 -10.582 1.00 93.38 243 GLN A O 1
ATOM 1969 N N . VAL A 1 244 ? 10.552 -20.583 -11.639 1.00 92.88 244 VAL A N 1
ATOM 1970 C CA . VAL A 1 244 ? 11.642 -19.601 -11.702 1.00 92.88 244 VAL A CA 1
ATOM 1971 C C . VAL A 1 244 ? 11.794 -19.133 -13.146 1.00 92.88 244 VAL A C 1
ATOM 1973 O O . VAL A 1 244 ? 11.910 -19.947 -14.060 1.00 92.88 244 VAL A O 1
ATOM 1976 N N . ILE A 1 245 ? 11.800 -17.818 -13.339 1.00 91.06 245 ILE A N 1
ATOM 1977 C CA . ILE A 1 245 ? 11.990 -17.143 -14.621 1.00 91.06 245 ILE A CA 1
ATOM 1978 C C . ILE A 1 245 ? 13.279 -16.332 -14.516 1.00 91.06 245 ILE A C 1
ATOM 1980 O O . ILE A 1 245 ? 13.370 -15.391 -13.731 1.00 91.06 245 ILE A O 1
ATOM 1984 N N . GLU A 1 246 ? 14.282 -16.690 -15.309 1.00 89.56 246 GLU A N 1
ATOM 1985 C CA . GLU A 1 246 ? 15.567 -15.990 -15.323 1.00 89.56 246 GLU A CA 1
ATOM 1986 C C . GLU A 1 246 ? 15.463 -14.653 -16.069 1.00 89.56 246 GLU A C 1
ATOM 1988 O O . GLU A 1 246 ? 14.897 -14.573 -17.165 1.00 89.56 246 GLU A O 1
ATOM 1993 N N . ALA A 1 247 ? 16.027 -13.590 -15.491 1.00 82.94 247 ALA A N 1
ATOM 1994 C CA . ALA A 1 247 ? 15.983 -12.266 -16.093 1.00 82.94 247 ALA A CA 1
ATOM 1995 C C . ALA A 1 247 ? 16.823 -12.183 -17.375 1.00 82.94 247 ALA A C 1
ATOM 1997 O O . ALA A 1 247 ? 17.962 -12.652 -17.463 1.00 82.94 247 ALA A O 1
ATOM 1998 N N . ASN A 1 248 ? 16.289 -11.475 -18.367 1.00 78.38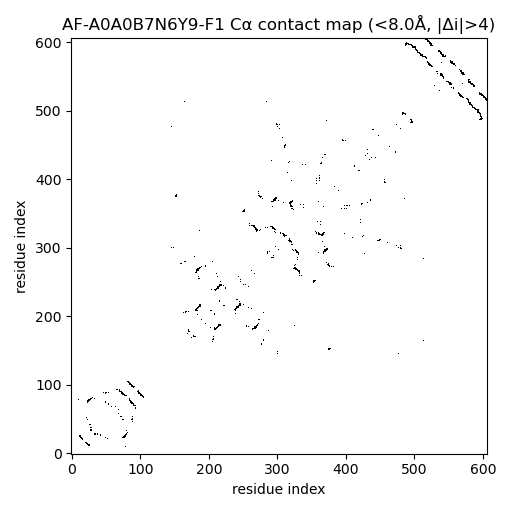 248 ASN A N 1
ATOM 1999 C CA . ASN A 1 248 ? 17.004 -11.114 -19.586 1.00 78.38 248 ASN A CA 1
ATOM 2000 C C . ASN A 1 248 ? 17.453 -9.640 -19.500 1.00 78.38 248 ASN A C 1
ATOM 2002 O O . ASN A 1 248 ? 16.675 -8.773 -19.103 1.00 78.38 248 ASN A O 1
ATOM 2006 N N . ASP A 1 249 ? 18.699 -9.338 -19.899 1.00 67.69 249 ASP A N 1
ATOM 2007 C CA . ASP A 1 249 ? 19.297 -7.989 -19.782 1.00 67.69 249 ASP A CA 1
ATOM 2008 C C . ASP A 1 249 ? 18.541 -6.918 -20.578 1.00 67.69 249 ASP A C 1
ATOM 2010 O O . ASP A 1 249 ? 18.675 -5.718 -20.322 1.00 67.69 249 ASP A O 1
ATOM 2014 N N . SER A 1 250 ? 17.763 -7.340 -21.573 1.00 64.75 250 SER A N 1
ATOM 2015 C CA . SER A 1 250 ? 16.970 -6.449 -22.421 1.00 64.75 250 SER A CA 1
ATOM 2016 C C . SER A 1 250 ? 15.652 -6.000 -21.781 1.00 64.75 250 SER A C 1
ATOM 2018 O O . SER A 1 250 ? 15.160 -4.930 -22.125 1.00 64.75 250 SER A O 1
ATOM 2020 N N . ILE A 1 251 ? 15.103 -6.764 -20.828 1.00 66.62 251 ILE A N 1
ATOM 2021 C CA . ILE A 1 251 ? 13.741 -6.574 -20.290 1.00 66.62 251 ILE A CA 1
ATOM 2022 C C . ILE A 1 251 ? 13.697 -6.604 -18.754 1.00 66.62 251 ILE A C 1
ATOM 2024 O O . ILE A 1 251 ? 12.673 -6.947 -18.176 1.00 66.62 251 ILE A O 1
ATOM 2028 N N . TYR A 1 252 ? 14.804 -6.219 -18.106 1.00 72.62 252 TYR A N 1
ATOM 2029 C CA . TYR A 1 252 ? 15.058 -6.295 -16.659 1.00 72.62 252 TYR A CA 1
ATOM 2030 C C . TYR A 1 252 ? 13.814 -6.034 -15.786 1.00 72.62 252 TYR A C 1
ATOM 2032 O O . TYR A 1 252 ? 13.199 -6.993 -15.334 1.00 72.62 252 TYR A O 1
ATOM 2040 N N . GLY A 1 253 ? 13.377 -4.779 -15.620 1.00 76.31 253 GLY A N 1
ATOM 2041 C CA . GLY A 1 253 ? 12.189 -4.437 -14.825 1.00 76.31 253 GLY A CA 1
ATOM 2042 C C . GLY A 1 253 ? 10.850 -4.847 -15.451 1.00 76.31 253 GLY A C 1
ATOM 2043 O O . GLY A 1 253 ? 9.850 -4.937 -14.742 1.00 76.31 253 GLY A O 1
ATOM 2044 N N . MET A 1 254 ? 10.820 -5.134 -16.755 1.00 86.56 254 MET A N 1
ATOM 2045 C CA . MET A 1 254 ? 9.613 -5.549 -17.476 1.00 86.56 254 MET A CA 1
ATOM 2046 C C . MET A 1 254 ? 9.232 -7.016 -17.261 1.00 86.56 254 MET A C 1
ATOM 2048 O O . MET A 1 254 ? 8.055 -7.367 -17.334 1.00 86.56 254 MET A O 1
ATOM 2052 N N . GLY A 1 255 ? 10.204 -7.887 -16.984 1.00 88.62 255 GLY A N 1
ATOM 2053 C CA . GLY A 1 255 ? 9.966 -9.329 -16.931 1.00 88.62 255 GLY A CA 1
ATOM 2054 C C . GLY A 1 255 ? 8.979 -9.761 -15.843 1.00 88.62 255 GLY A C 1
ATOM 2055 O O . GLY A 1 255 ? 8.187 -10.669 -16.082 1.00 88.62 255 GLY A O 1
ATOM 2056 N N . LYS A 1 256 ? 8.919 -9.059 -14.700 1.00 92.00 256 LYS A N 1
ATOM 2057 C CA . LYS A 1 256 ? 7.899 -9.315 -13.663 1.00 92.00 256 LYS A CA 1
ATOM 2058 C C . LYS A 1 256 ? 6.471 -9.049 -14.162 1.00 92.00 256 LYS A C 1
ATOM 2060 O O . LYS A 1 256 ? 5.554 -9.803 -13.843 1.00 92.00 256 LYS A O 1
ATOM 2065 N N . PHE A 1 257 ? 6.277 -8.026 -14.994 1.00 95.25 257 PHE A N 1
ATOM 2066 C CA . PHE A 1 257 ? 4.975 -7.731 -15.598 1.00 95.25 257 PHE A CA 1
ATOM 2067 C C . PHE A 1 257 ? 4.604 -8.767 -16.660 1.00 95.25 257 PHE A C 1
ATOM 2069 O O . PHE A 1 257 ? 3.461 -9.215 -16.699 1.00 95.25 257 PHE A O 1
ATOM 2076 N N . ALA A 1 258 ? 5.574 -9.223 -17.458 1.00 93.50 258 ALA A N 1
ATOM 2077 C CA . ALA A 1 258 ? 5.366 -10.331 -18.388 1.00 93.50 258 ALA A CA 1
ATOM 2078 C C . ALA A 1 258 ? 4.970 -11.626 -17.657 1.00 93.50 258 ALA A C 1
ATOM 2080 O O . ALA A 1 258 ? 4.050 -12.310 -18.095 1.00 93.50 258 ALA A O 1
ATOM 2081 N N . ALA A 1 259 ? 5.601 -11.920 -16.514 1.00 94.56 259 ALA A N 1
ATOM 2082 C CA . ALA A 1 259 ? 5.259 -13.065 -15.673 1.00 94.56 259 ALA A CA 1
ATOM 2083 C C . ALA A 1 259 ? 3.805 -12.988 -15.172 1.00 94.56 259 ALA A C 1
ATOM 2085 O O . ALA A 1 259 ? 3.058 -13.952 -15.300 1.00 94.56 259 ALA A O 1
ATOM 2086 N N . CYS A 1 260 ? 3.364 -11.825 -14.683 1.00 96.75 260 CYS A N 1
ATOM 2087 C CA . CYS A 1 260 ? 1.961 -11.626 -14.316 1.00 96.75 260 CYS A CA 1
ATOM 2088 C C . CYS A 1 260 ? 1.008 -11.766 -15.517 1.00 96.75 260 CYS A C 1
ATOM 2090 O O . CYS A 1 260 ? -0.049 -12.385 -15.405 1.00 96.75 260 CYS A O 1
ATOM 2092 N N . ALA A 1 261 ? 1.375 -11.236 -16.686 1.00 96.00 261 ALA A N 1
ATOM 2093 C CA . ALA A 1 261 ? 0.532 -11.272 -17.880 1.00 96.00 261 ALA A CA 1
ATOM 2094 C C . ALA A 1 261 ? 0.226 -12.693 -18.387 1.00 96.00 261 ALA A C 1
ATOM 2096 O O . ALA A 1 261 ? -0.795 -12.872 -19.051 1.00 96.00 261 ALA A O 1
ATOM 2097 N N . VAL A 1 262 ? 1.082 -13.673 -18.068 1.00 94.94 262 VAL A N 1
ATOM 2098 C CA . VAL A 1 262 ? 0.909 -15.101 -18.407 1.00 94.94 262 VAL A CA 1
ATOM 2099 C C . VAL A 1 262 ? 0.521 -15.973 -17.208 1.00 94.94 262 VAL A C 1
ATOM 2101 O O . VAL A 1 262 ? 0.460 -17.193 -17.336 1.00 94.94 262 VAL A O 1
ATOM 2104 N N . ALA A 1 263 ? 0.288 -15.365 -16.043 1.00 95.69 263 ALA A N 1
ATOM 2105 C CA . ALA A 1 263 ? -0.108 -16.067 -14.830 1.00 95.69 263 ALA A CA 1
ATOM 2106 C C . ALA A 1 263 ? -1.428 -16.831 -15.001 1.00 95.69 263 ALA A C 1
ATOM 2108 O O . ALA A 1 263 ? -2.314 -16.427 -15.760 1.00 95.69 263 ALA A O 1
ATOM 2109 N N . SER A 1 264 ? -1.575 -17.919 -14.247 1.00 94.94 264 SER A N 1
ATOM 2110 C CA . SER A 1 264 ? -2.760 -18.781 -14.314 1.00 94.94 264 SER A CA 1
ATOM 2111 C C . SER A 1 264 ? -4.003 -18.129 -13.702 1.00 94.94 264 SER A C 1
ATOM 2113 O O . SER A 1 264 ? -5.131 -18.502 -14.027 1.00 94.94 264 SER A O 1
ATOM 2115 N N . TYR A 1 265 ? -3.805 -17.168 -12.797 1.00 93.56 265 TYR A N 1
ATOM 2116 C CA . TYR A 1 265 ? -4.869 -16.497 -12.063 1.00 93.56 265 TYR A CA 1
ATOM 2117 C C . TYR A 1 265 ? -4.959 -15.021 -12.456 1.00 93.56 265 TYR A C 1
ATOM 2119 O O . TYR A 1 265 ? -3.950 -14.342 -12.627 1.00 93.56 265 TYR A O 1
ATOM 2127 N N . GLY A 1 266 ? -6.185 -14.495 -12.547 1.00 93.62 266 GLY A N 1
ATOM 2128 C CA . GLY A 1 266 ? -6.453 -13.127 -13.014 1.00 93.62 266 GLY A CA 1
ATOM 2129 C C . GLY A 1 266 ? -5.996 -12.002 -12.074 1.00 93.62 266 GLY A C 1
ATOM 2130 O O . GLY A 1 266 ? -6.270 -10.833 -12.347 1.00 93.62 266 GLY A O 1
ATOM 2131 N N . LYS A 1 267 ? -5.320 -12.325 -10.967 1.00 95.44 267 LYS A N 1
ATOM 2132 C CA . LYS A 1 267 ? -4.813 -11.372 -9.978 1.00 95.44 267 LYS A CA 1
ATOM 2133 C C . LYS A 1 267 ? -3.368 -11.701 -9.624 1.00 95.44 267 LYS A C 1
ATOM 2135 O O . LYS A 1 267 ? -3.050 -12.844 -9.296 1.00 95.44 267 LYS A O 1
ATOM 2140 N N . CYS A 1 268 ? -2.526 -10.676 -9.635 1.00 97.62 268 CYS A N 1
ATOM 2141 C CA . CYS A 1 268 ? -1.109 -10.781 -9.327 1.00 97.62 268 CYS A CA 1
ATOM 2142 C C . CYS A 1 268 ? -0.771 -10.021 -8.047 1.00 97.62 268 CYS A C 1
ATOM 2144 O O . CYS A 1 268 ? -1.313 -8.943 -7.803 1.00 97.62 268 CYS A O 1
ATOM 2146 N N . TYR A 1 269 ? 0.154 -10.571 -7.267 1.00 98.25 269 TYR A N 1
ATOM 2147 C CA . TYR A 1 269 ? 0.802 -9.919 -6.135 1.00 98.25 269 TYR A CA 1
ATOM 2148 C C . TYR A 1 269 ? 2.277 -9.685 -6.455 1.00 98.25 269 TYR A C 1
ATOM 2150 O O . TYR A 1 269 ? 2.962 -10.635 -6.804 1.00 98.25 269 TYR A O 1
ATOM 2158 N N . PHE A 1 270 ? 2.783 -8.465 -6.323 1.00 97.69 270 PHE A N 1
ATOM 2159 C CA . PHE A 1 270 ? 4.194 -8.136 -6.535 1.00 97.69 270 PHE A CA 1
ATOM 2160 C C . PHE A 1 270 ? 4.902 -7.884 -5.207 1.00 97.69 270 PHE A C 1
ATOM 2162 O O . PHE A 1 270 ? 4.341 -7.210 -4.349 1.00 97.69 270 PHE A O 1
ATOM 2169 N N . GLN A 1 271 ? 6.130 -8.383 -5.057 1.00 94.75 271 GLN A N 1
ATOM 2170 C CA . GLN A 1 271 ? 7.018 -8.073 -3.930 1.00 94.75 271 GLN A CA 1
ATOM 2171 C C . GLN A 1 271 ? 8.477 -8.367 -4.309 1.00 94.75 271 GLN A C 1
ATOM 2173 O O . GLN A 1 271 ? 8.734 -9.241 -5.138 1.00 94.75 271 GLN A O 1
ATOM 2178 N N . ASP A 1 272 ? 9.432 -7.688 -3.677 1.00 91.69 272 ASP A N 1
ATOM 2179 C CA . ASP A 1 272 ? 10.844 -8.087 -3.727 1.00 91.69 272 ASP A CA 1
ATOM 2180 C C . ASP A 1 272 ? 11.181 -9.100 -2.614 1.00 91.69 272 ASP A C 1
ATOM 2182 O O . ASP A 1 272 ? 10.469 -9.227 -1.613 1.00 91.69 272 ASP A O 1
ATOM 2186 N N . ASP A 1 273 ? 12.303 -9.803 -2.756 1.00 90.38 273 ASP A N 1
ATOM 2187 C CA . ASP A 1 273 ? 12.800 -10.778 -1.774 1.00 90.38 273 ASP A CA 1
ATOM 2188 C C . ASP A 1 273 ? 13.558 -10.167 -0.577 1.00 90.38 273 ASP A C 1
ATOM 2190 O O . ASP A 1 273 ? 13.992 -10.885 0.327 1.00 90.38 273 ASP A O 1
ATOM 2194 N N . LEU A 1 274 ? 13.686 -8.838 -0.539 1.00 86.88 274 LEU A N 1
ATOM 2195 C CA . LEU A 1 274 ? 14.280 -8.095 0.579 1.00 86.88 274 LEU A CA 1
ATOM 2196 C C . LEU A 1 274 ? 13.291 -7.805 1.715 1.00 86.88 274 LEU A C 1
ATOM 2198 O O . LEU A 1 274 ? 13.722 -7.527 2.840 1.00 86.88 274 LEU A O 1
ATOM 2202 N N . TRP A 1 275 ? 11.993 -7.872 1.422 1.00 86.62 275 TRP A N 1
ATOM 2203 C CA . TRP A 1 275 ? 10.908 -7.464 2.310 1.00 86.62 275 TRP A CA 1
ATOM 2204 C C . TRP A 1 275 ? 9.966 -8.630 2.567 1.00 86.62 275 TRP A C 1
ATOM 2206 O O . TRP A 1 275 ? 9.742 -9.446 1.681 1.00 86.62 275 TRP A O 1
ATOM 2216 N N . LEU A 1 276 ? 9.362 -8.677 3.749 1.00 89.19 276 LEU A N 1
ATOM 2217 C CA . LEU A 1 276 ? 8.169 -9.471 4.008 1.00 89.19 276 LEU A CA 1
ATOM 2218 C C . LEU A 1 276 ? 7.053 -8.554 4.485 1.00 89.19 276 LEU A C 1
ATOM 2220 O O . LEU A 1 276 ? 7.252 -7.716 5.367 1.00 89.19 276 LEU A O 1
ATOM 2224 N N . ASN A 1 277 ? 5.870 -8.756 3.920 1.00 91.31 277 ASN A N 1
ATOM 2225 C CA . ASN A 1 277 ? 4.657 -8.090 4.357 1.00 91.31 277 ASN A CA 1
ATOM 2226 C C . ASN A 1 277 ? 3.840 -9.039 5.254 1.00 91.31 277 ASN A C 1
ATOM 2228 O O . ASN A 1 277 ? 3.231 -9.975 4.732 1.00 91.31 277 ASN A O 1
ATOM 2232 N N . PRO A 1 278 ? 3.810 -8.845 6.585 1.00 88.44 278 PRO A N 1
ATOM 2233 C CA . PRO A 1 278 ? 3.007 -9.694 7.467 1.00 88.44 278 PRO A CA 1
ATOM 2234 C C . PRO A 1 278 ? 1.495 -9.406 7.367 1.00 88.44 278 PRO A C 1
ATOM 2236 O O . PRO A 1 278 ? 0.687 -10.244 7.754 1.00 88.44 278 PRO A O 1
ATOM 2239 N N . TYR A 1 279 ? 1.089 -8.283 6.767 1.00 89.12 279 TYR A N 1
ATOM 2240 C CA . TYR A 1 279 ? -0.304 -7.819 6.672 1.00 89.12 279 TYR A CA 1
ATOM 2241 C C . TYR A 1 279 ? -0.994 -8.231 5.359 1.00 89.12 279 TYR A C 1
ATOM 2243 O O . TYR A 1 279 ? -1.848 -7.518 4.823 1.00 89.12 279 TYR A O 1
ATOM 2251 N N . LEU A 1 280 ? -0.616 -9.389 4.810 1.00 92.12 280 LEU A N 1
ATOM 2252 C CA . LEU A 1 280 ? -1.112 -9.886 3.524 1.00 92.12 280 LEU A CA 1
ATOM 2253 C C . LEU A 1 280 ? -2.614 -10.178 3.513 1.00 92.12 280 LEU A C 1
ATOM 2255 O O . LEU A 1 280 ? -3.245 -9.948 2.487 1.00 92.12 280 LEU A O 1
ATOM 2259 N N . ASP A 1 281 ? -3.197 -10.627 4.625 1.00 90.00 281 ASP A N 1
ATOM 2260 C CA . ASP A 1 281 ? -4.643 -10.870 4.712 1.00 90.00 281 ASP A CA 1
ATOM 2261 C C . ASP A 1 281 ? -5.441 -9.571 4.538 1.00 90.00 281 ASP A C 1
ATOM 2263 O O . ASP A 1 281 ? -6.400 -9.520 3.762 1.00 90.00 281 ASP A O 1
ATOM 2267 N N . SER A 1 282 ? -5.005 -8.492 5.193 1.00 88.12 282 SER A N 1
ATOM 2268 C CA . SER A 1 282 ? -5.597 -7.159 5.044 1.00 88.12 282 SER A CA 1
ATOM 2269 C C . SER A 1 282 ? -5.441 -6.650 3.612 1.00 88.12 282 SER A C 1
ATOM 2271 O O . SER A 1 282 ? -6.407 -6.198 2.995 1.00 88.12 282 SER A O 1
ATOM 2273 N N . LEU A 1 283 ? -4.238 -6.776 3.042 1.00 92.81 283 LEU A N 1
ATOM 2274 C CA . LEU A 1 283 ? -3.964 -6.331 1.676 1.00 92.81 283 LEU A CA 1
ATOM 2275 C C . LEU A 1 283 ? -4.778 -7.122 0.635 1.00 92.81 283 LEU A C 1
ATOM 2277 O O . LEU A 1 283 ? -5.349 -6.539 -0.289 1.00 92.81 283 LEU A O 1
ATOM 2281 N N . TYR A 1 284 ? -4.886 -8.441 0.809 1.00 93.12 284 TYR A N 1
ATOM 2282 C CA . TYR A 1 284 ? -5.698 -9.311 -0.035 1.00 93.12 284 TYR A CA 1
ATOM 2283 C C . TYR A 1 284 ? -7.184 -8.949 0.066 1.00 93.12 284 TYR A C 1
ATOM 2285 O O . TYR A 1 284 ? -7.842 -8.817 -0.969 1.00 93.12 284 TYR A O 1
ATOM 2293 N N . THR A 1 285 ? -7.689 -8.695 1.277 1.00 88.44 285 THR A N 1
ATOM 2294 C CA . THR A 1 285 ? -9.075 -8.261 1.522 1.00 88.44 285 THR A CA 1
ATOM 2295 C C . THR A 1 285 ? -9.399 -6.972 0.767 1.00 88.44 285 THR A C 1
ATOM 2297 O O . THR A 1 285 ? -10.404 -6.915 0.056 1.00 88.44 285 THR A O 1
ATOM 2300 N N . HIS A 1 286 ? -8.519 -5.965 0.822 1.00 88.94 286 HIS A N 1
ATOM 2301 C CA . HIS A 1 286 ? -8.685 -4.739 0.034 1.00 88.94 286 HIS A CA 1
ATOM 2302 C C . HIS A 1 286 ? -8.657 -5.009 -1.475 1.00 88.94 286 HIS A C 1
ATOM 2304 O O . HIS A 1 286 ? -9.483 -4.466 -2.205 1.00 88.94 286 HIS A O 1
ATOM 2310 N N . SER A 1 287 ? -7.771 -5.890 -1.950 1.00 91.50 287 SER A N 1
ATOM 2311 C CA . SER A 1 287 ? -7.714 -6.258 -3.374 1.00 91.50 287 SER A CA 1
ATOM 2312 C C . SER A 1 287 ? -8.967 -6.975 -3.860 1.00 91.50 287 SER A C 1
ATOM 2314 O O . SER A 1 287 ? -9.302 -6.928 -5.039 1.00 91.50 287 SER A O 1
ATOM 2316 N N . PHE A 1 288 ? -9.617 -7.744 -2.991 1.00 85.50 288 PHE A N 1
ATOM 2317 C CA . PHE A 1 288 ? -10.863 -8.425 -3.312 1.00 85.50 288 PHE A CA 1
ATOM 2318 C C . PHE A 1 288 ? -12.017 -7.428 -3.374 1.00 85.50 288 PHE A C 1
ATOM 2320 O O . PHE A 1 288 ? -12.848 -7.507 -4.271 1.00 85.50 288 PHE A O 1
ATOM 2327 N N . ARG A 1 289 ? -12.020 -6.471 -2.448 1.00 83.75 289 ARG A N 1
ATOM 2328 C CA . ARG A 1 289 ? -13.032 -5.430 -2.347 1.00 83.75 289 ARG A CA 1
ATOM 2329 C C . ARG A 1 289 ? -12.986 -4.439 -3.515 1.00 83.75 289 ARG A C 1
ATOM 2331 O O . ARG A 1 289 ? -14.034 -4.030 -4.003 1.00 83.75 289 ARG A O 1
ATOM 2338 N N . TYR A 1 290 ? -11.784 -4.096 -3.966 1.00 88.62 290 TYR A N 1
ATOM 2339 C CA . TYR A 1 290 ? -11.531 -3.150 -5.051 1.00 88.62 290 TYR A CA 1
ATOM 2340 C C . TYR A 1 290 ? -10.656 -3.813 -6.129 1.00 88.62 290 TYR A C 1
ATOM 2342 O O . TYR A 1 290 ? -9.462 -3.521 -6.227 1.00 88.62 290 TYR A O 1
ATOM 2350 N N . PRO A 1 291 ? -11.215 -4.759 -6.909 1.00 89.44 291 PRO A N 1
ATOM 2351 C CA . PRO A 1 291 ? -10.443 -5.611 -7.820 1.00 89.44 291 PRO A CA 1
ATOM 2352 C C . PRO A 1 291 ? -9.777 -4.855 -8.976 1.00 89.44 291 PRO A C 1
ATOM 2354 O O . PRO A 1 291 ? -8.788 -5.345 -9.525 1.00 89.44 291 PRO A O 1
ATOM 2357 N N . ASP A 1 292 ? -10.292 -3.674 -9.316 1.00 90.50 292 ASP A N 1
ATOM 2358 C CA . ASP A 1 292 ? -9.787 -2.840 -10.408 1.00 90.50 292 ASP A CA 1
ATOM 2359 C C . ASP A 1 292 ? -8.717 -1.829 -9.964 1.00 90.50 292 ASP A C 1
ATOM 2361 O O . ASP A 1 292 ? -8.060 -1.214 -10.812 1.00 90.50 292 ASP A O 1
ATOM 2365 N N . HIS A 1 293 ? -8.501 -1.674 -8.653 1.00 93.44 293 HIS A N 1
ATOM 2366 C CA . HIS A 1 293 ? -7.488 -0.777 -8.097 1.00 93.44 293 HIS A CA 1
ATOM 2367 C C . HIS A 1 293 ? -6.137 -1.469 -7.940 1.00 93.44 293 HIS A C 1
ATOM 2369 O O . HIS A 1 293 ? -6.033 -2.654 -7.621 1.00 93.44 293 HIS A O 1
ATOM 2375 N N . LEU A 1 294 ? -5.075 -0.673 -8.067 1.00 96.31 294 LEU A N 1
ATOM 2376 C CA . LEU A 1 294 ? -3.755 -1.038 -7.564 1.00 96.31 294 LEU A CA 1
ATOM 2377 C C . LEU A 1 294 ? -3.744 -0.873 -6.044 1.00 96.31 294 LEU A C 1
ATOM 2379 O O . LEU A 1 294 ? -3.661 0.253 -5.548 1.00 96.31 294 LEU A O 1
ATOM 2383 N N . ILE A 1 295 ? -3.827 -1.988 -5.318 1.00 96.12 295 ILE A N 1
ATOM 2384 C CA . ILE A 1 295 ? -3.754 -2.005 -3.855 1.00 96.12 295 ILE A CA 1
ATOM 2385 C C . ILE A 1 295 ? -2.312 -2.263 -3.445 1.00 96.12 295 ILE A C 1
ATOM 2387 O O . ILE A 1 295 ? -1.805 -3.361 -3.653 1.00 96.12 295 ILE A O 1
ATOM 2391 N N . ALA A 1 296 ? -1.650 -1.279 -2.848 1.00 95.69 296 ALA A N 1
ATOM 2392 C CA . ALA A 1 296 ? -0.244 -1.375 -2.478 1.00 95.69 296 ALA A CA 1
ATOM 2393 C C . ALA A 1 296 ? -0.037 -1.120 -0.985 1.00 95.69 296 ALA A C 1
ATOM 2395 O O . ALA A 1 296 ? -0.602 -0.189 -0.410 1.00 95.69 296 ALA A O 1
ATOM 2396 N N . ASN A 1 297 ? 0.816 -1.931 -0.367 1.00 94.62 297 ASN A N 1
ATOM 2397 C CA . ASN A 1 297 ? 1.359 -1.632 0.943 1.00 94.62 297 ASN A CA 1
ATOM 2398 C C . ASN A 1 297 ? 2.507 -0.631 0.798 1.00 94.62 297 ASN A C 1
ATOM 2400 O O . ASN A 1 297 ? 3.339 -0.748 -0.098 1.00 94.62 297 ASN A O 1
ATOM 2404 N N . THR A 1 298 ? 2.589 0.330 1.704 1.00 90.56 298 THR A N 1
ATOM 2405 C CA . THR A 1 298 ? 3.725 1.243 1.791 1.00 90.56 298 THR A CA 1
ATOM 2406 C C . THR A 1 298 ? 4.187 1.364 3.230 1.00 90.56 298 THR A C 1
ATOM 2408 O O . THR A 1 298 ? 3.412 1.207 4.176 1.00 90.56 298 THR A O 1
ATOM 2411 N N . ARG A 1 299 ? 5.479 1.643 3.399 1.00 88.31 299 ARG A N 1
ATOM 2412 C CA . ARG A 1 299 ? 6.054 1.877 4.720 1.00 88.31 299 ARG A CA 1
ATOM 2413 C C . ARG A 1 299 ? 5.489 3.179 5.296 1.00 88.31 299 ARG A C 1
ATOM 2415 O O . ARG A 1 299 ? 5.387 4.157 4.550 1.00 88.31 299 ARG A O 1
ATOM 2422 N N . PRO A 1 300 ? 5.250 3.259 6.615 1.00 85.56 300 PRO A N 1
ATOM 2423 C CA . PRO A 1 300 ? 4.777 4.483 7.261 1.00 85.56 300 PRO A CA 1
ATOM 2424 C C . PRO A 1 300 ? 5.605 5.731 6.921 1.00 85.56 300 PRO A C 1
ATOM 2426 O O . PRO A 1 300 ? 5.052 6.800 6.678 1.00 85.56 300 PRO A O 1
ATOM 2429 N N . VAL A 1 301 ? 6.930 5.587 6.817 1.00 81.94 301 VAL A N 1
ATOM 2430 C CA . VAL A 1 301 ? 7.850 6.682 6.455 1.00 81.94 301 VAL A CA 1
ATOM 2431 C C . VAL A 1 301 ? 7.674 7.199 5.024 1.00 81.94 301 VAL A C 1
ATOM 2433 O O . VAL A 1 301 ? 7.899 8.381 4.776 1.00 81.94 301 VAL A O 1
ATOM 2436 N N . ASN A 1 302 ? 7.239 6.338 4.100 1.00 85.56 302 ASN A N 1
ATOM 2437 C CA . ASN A 1 302 ? 7.063 6.660 2.683 1.00 85.56 302 ASN A CA 1
ATOM 2438 C C . ASN A 1 302 ? 5.631 7.103 2.357 1.00 85.56 302 ASN A C 1
ATOM 2440 O O . ASN A 1 302 ? 5.399 7.701 1.310 1.00 85.56 302 ASN A O 1
ATOM 2444 N N . TYR A 1 303 ? 4.664 6.806 3.230 1.00 86.62 303 TYR A N 1
ATOM 2445 C CA . TYR A 1 303 ? 3.246 7.032 2.958 1.00 86.62 303 TYR A CA 1
ATOM 2446 C C . TYR A 1 303 ? 2.947 8.490 2.588 1.00 86.62 303 TYR A C 1
ATOM 2448 O O . TYR A 1 303 ? 2.320 8.748 1.566 1.00 86.62 303 TYR A O 1
ATOM 2456 N N . VAL A 1 304 ? 3.447 9.449 3.375 1.00 84.38 304 VAL A N 1
ATOM 2457 C CA . VAL A 1 304 ? 3.204 10.885 3.141 1.00 84.38 304 VAL A CA 1
ATOM 2458 C C . VAL A 1 304 ? 3.792 11.355 1.806 1.00 84.38 304 VAL A C 1
ATOM 2460 O O . VAL A 1 304 ? 3.158 12.147 1.111 1.00 84.38 304 VAL A O 1
ATOM 2463 N N . ASP A 1 305 ? 4.963 10.842 1.414 1.00 85.75 305 ASP A N 1
ATOM 2464 C CA . ASP A 1 305 ? 5.548 11.136 0.099 1.00 85.75 305 ASP A CA 1
ATOM 2465 C C . ASP A 1 305 ? 4.664 10.590 -1.026 1.00 85.75 305 ASP A C 1
ATOM 2467 O O . ASP A 1 305 ? 4.337 11.318 -1.956 1.00 85.75 305 ASP A O 1
ATOM 2471 N N . TYR A 1 306 ? 4.195 9.345 -0.928 1.00 88.88 306 TYR A N 1
ATOM 2472 C CA . TYR A 1 306 ? 3.397 8.734 -2.001 1.00 88.88 306 TYR A CA 1
ATOM 2473 C C . TYR A 1 306 ? 1.999 9.357 -2.110 1.00 88.88 306 TYR A C 1
ATOM 2475 O O . TYR A 1 306 ? 1.433 9.434 -3.198 1.00 88.88 306 TYR A O 1
ATOM 2483 N N . MET A 1 307 ? 1.452 9.849 -0.996 1.00 85.19 307 MET A N 1
ATOM 2484 C CA . MET A 1 307 ? 0.237 10.668 -0.997 1.00 85.19 307 MET A CA 1
ATOM 2485 C C . MET A 1 307 ? 0.469 12.040 -1.637 1.00 85.19 307 MET A C 1
ATOM 2487 O O . MET A 1 307 ? -0.429 12.550 -2.301 1.00 85.19 307 MET A O 1
ATOM 2491 N N . THR A 1 308 ? 1.660 12.615 -1.450 1.00 85.56 308 THR A N 1
ATOM 2492 C CA . THR A 1 308 ? 2.064 13.877 -2.083 1.00 85.56 308 THR A CA 1
ATOM 2493 C C . THR A 1 308 ? 2.267 13.687 -3.585 1.00 85.56 308 THR A C 1
ATOM 2495 O O . THR A 1 308 ? 1.860 14.539 -4.360 1.00 85.56 308 THR A O 1
ATOM 2498 N N . TRP A 1 309 ? 2.831 12.561 -4.027 1.00 90.31 309 TRP A N 1
ATOM 2499 C CA . TRP A 1 309 ? 3.074 12.237 -5.440 1.00 90.31 309 TRP A CA 1
ATOM 2500 C C . TRP A 1 309 ? 1.825 11.722 -6.161 1.00 90.31 309 TRP A C 1
ATOM 2502 O O . TRP A 1 309 ? 1.824 10.659 -6.792 1.00 90.31 309 TRP A O 1
ATOM 2512 N N . ARG A 1 310 ? 0.755 12.507 -6.059 1.00 90.94 310 ARG A N 1
ATOM 2513 C CA . ARG A 1 310 ? -0.473 12.388 -6.835 1.00 90.94 310 ARG A CA 1
ATOM 2514 C C . ARG A 1 310 ? -0.548 13.570 -7.785 1.00 90.94 310 ARG A C 1
ATOM 2516 O O . ARG A 1 310 ? -0.339 14.710 -7.385 1.00 90.94 310 ARG A O 1
ATOM 2523 N N . PHE A 1 311 ? -0.824 13.284 -9.045 1.00 92.69 311 PHE A N 1
ATOM 2524 C CA . PHE A 1 311 ? -0.823 14.264 -10.118 1.00 92.69 311 PHE A CA 1
ATOM 2525 C C . PHE A 1 311 ? -2.211 14.312 -10.730 1.00 92.69 311 PHE A C 1
ATOM 2527 O O . PHE A 1 311 ? -2.749 13.271 -11.121 1.00 92.69 311 PHE A O 1
ATOM 2534 N N . SER A 1 312 ? -2.766 15.515 -10.835 1.00 92.50 312 SER A N 1
ATOM 2535 C CA . SER A 1 312 ? -4.087 15.719 -11.407 1.00 92.50 312 SER A CA 1
ATOM 2536 C C . SER A 1 312 ? -4.071 16.818 -12.463 1.00 92.50 312 SER A C 1
ATOM 2538 O O . SER A 1 312 ? -3.332 17.802 -12.374 1.00 92.50 312 SER A O 1
ATOM 2540 N N . ASN A 1 313 ? -4.890 16.634 -13.493 1.00 92.88 313 ASN A N 1
ATOM 2541 C CA . ASN A 1 313 ? -5.261 17.674 -14.435 1.00 92.88 313 ASN A CA 1
ATOM 2542 C C . ASN A 1 313 ? -6.600 17.308 -15.084 1.00 92.88 313 ASN A C 1
ATOM 2544 O O . ASN A 1 313 ? -6.666 16.490 -16.006 1.00 92.88 313 ASN A O 1
ATOM 2548 N N . LYS A 1 314 ? -7.677 17.922 -14.579 1.00 90.31 314 LYS A N 1
ATOM 2549 C CA . LYS A 1 314 ? -9.057 17.629 -14.997 1.00 90.31 314 LYS A CA 1
ATOM 2550 C C . LYS A 1 314 ? -9.303 17.939 -16.477 1.00 90.31 314 LYS A C 1
ATOM 2552 O O . LYS A 1 314 ? -10.081 17.231 -17.107 1.00 90.31 314 LYS A O 1
ATOM 2557 N N . GLU A 1 315 ? -8.619 18.935 -17.049 1.00 90.56 315 GLU A N 1
ATOM 2558 C CA . GLU A 1 315 ? -8.797 19.335 -18.456 1.00 90.56 315 GLU A CA 1
ATOM 2559 C C . GLU A 1 315 ? -8.390 18.229 -19.438 1.00 90.56 315 GLU A C 1
ATOM 2561 O O . GLU A 1 315 ? -8.936 18.135 -20.535 1.00 90.56 315 GLU A O 1
ATOM 2566 N N . ILE A 1 316 ? -7.457 17.368 -19.029 1.00 91.44 316 ILE A N 1
ATOM 2567 C CA . ILE A 1 316 ? -6.931 16.267 -19.847 1.00 91.44 316 ILE A CA 1
ATOM 2568 C C . ILE A 1 316 ? -7.237 14.890 -19.251 1.00 91.44 316 ILE A C 1
ATOM 2570 O O . ILE A 1 316 ? -6.703 13.893 -19.727 1.00 91.44 316 ILE A O 1
ATOM 2574 N N . SER A 1 317 ? -8.089 14.823 -18.221 1.00 92.38 317 SER A N 1
ATOM 2575 C CA . SER A 1 317 ? -8.410 13.576 -17.507 1.00 92.38 317 SER A CA 1
ATOM 2576 C C . SER A 1 317 ? -7.168 12.850 -16.959 1.00 92.38 317 SER A C 1
ATOM 2578 O O . SER A 1 317 ? -7.042 11.633 -17.083 1.00 92.38 317 SER A O 1
ATOM 2580 N N . LEU A 1 318 ? -6.215 13.605 -16.403 1.00 93.69 318 LEU A N 1
ATOM 2581 C CA . LEU A 1 318 ? -5.066 13.066 -15.673 1.00 93.69 318 LEU A CA 1
ATOM 2582 C C . LEU A 1 318 ? -5.430 12.939 -14.189 1.00 93.69 318 LEU A C 1
ATOM 2584 O O . LEU A 1 318 ? -5.798 13.935 -13.563 1.00 93.69 318 LEU A O 1
ATOM 2588 N N . HIS A 1 319 ? -5.276 11.744 -13.625 1.00 93.69 319 HIS A N 1
ATOM 2589 C CA . HIS A 1 319 ? -5.545 11.438 -12.213 1.00 93.69 319 HIS A CA 1
ATOM 2590 C C . HIS A 1 319 ? -4.723 10.217 -11.798 1.00 93.69 319 HIS A C 1
ATOM 2592 O O . HIS A 1 319 ? -5.184 9.078 -11.803 1.00 93.69 319 HIS A O 1
ATOM 2598 N N . THR A 1 320 ? -3.453 10.437 -11.473 1.00 95.00 320 THR A N 1
ATOM 2599 C CA . THR A 1 320 ? -2.495 9.346 -11.278 1.00 95.00 320 THR A CA 1
ATOM 2600 C C . THR A 1 320 ? -1.621 9.526 -10.046 1.00 95.00 320 THR A C 1
ATOM 2602 O O . THR A 1 320 ? -1.585 10.597 -9.445 1.00 95.00 320 THR A O 1
ATOM 2605 N N . GLY A 1 321 ? -0.898 8.483 -9.642 1.00 94.25 321 GLY A N 1
ATOM 2606 C CA . GLY A 1 321 ? 0.029 8.567 -8.522 1.00 94.25 321 GLY A CA 1
ATOM 2607 C C . GLY A 1 321 ? 1.119 7.507 -8.529 1.00 94.25 321 GLY A C 1
ATOM 2608 O O . GLY A 1 321 ? 1.041 6.472 -9.200 1.00 94.25 321 GLY A O 1
ATOM 2609 N N . TYR A 1 322 ? 2.159 7.778 -7.750 1.00 94.81 322 TYR A N 1
ATOM 2610 C CA . TYR A 1 322 ? 3.262 6.848 -7.570 1.00 94.81 322 TYR A CA 1
ATOM 2611 C C . TYR A 1 322 ? 3.006 5.864 -6.424 1.00 94.81 322 TYR A C 1
ATOM 2613 O O . TYR A 1 322 ? 2.521 6.236 -5.356 1.00 94.81 322 TYR A O 1
ATOM 2621 N N . THR A 1 323 ? 3.389 4.604 -6.625 1.00 93.69 323 THR A N 1
ATOM 2622 C CA . THR A 1 323 ? 3.591 3.657 -5.529 1.00 93.69 323 THR A CA 1
ATOM 2623 C C . THR A 1 323 ? 4.689 2.657 -5.865 1.00 93.69 323 THR A C 1
ATOM 2625 O O . THR A 1 323 ? 4.905 2.313 -7.026 1.00 93.69 323 THR A O 1
ATOM 2628 N N . ASP A 1 324 ? 5.359 2.166 -4.831 1.00 92.25 324 ASP A N 1
ATOM 2629 C CA . ASP A 1 324 ? 6.412 1.169 -4.942 1.00 92.25 324 ASP A CA 1
ATOM 2630 C C . ASP A 1 324 ? 5.852 -0.244 -4.731 1.00 92.25 324 ASP A C 1
ATOM 2632 O O . ASP A 1 324 ? 5.344 -0.584 -3.662 1.00 92.25 324 ASP A O 1
ATOM 2636 N N . LEU A 1 325 ? 5.964 -1.086 -5.759 1.00 93.88 325 LEU A N 1
ATOM 2637 C CA . LEU A 1 325 ? 5.427 -2.448 -5.749 1.00 93.88 325 LEU A CA 1
ATOM 2638 C C . LEU A 1 325 ? 6.238 -3.416 -4.876 1.00 93.88 325 LEU A C 1
ATOM 2640 O O . LEU A 1 325 ? 5.760 -4.501 -4.554 1.00 93.88 325 LEU A O 1
ATOM 2644 N N . ARG A 1 326 ? 7.472 -3.062 -4.504 1.00 91.06 326 ARG A N 1
ATOM 2645 C CA . ARG A 1 326 ? 8.424 -3.972 -3.840 1.00 91.06 326 ARG A CA 1
ATOM 2646 C C . ARG A 1 326 ? 7.988 -4.374 -2.433 1.00 91.06 326 ARG A C 1
ATOM 2648 O O . ARG A 1 326 ? 8.432 -5.399 -1.920 1.00 91.06 326 ARG A O 1
ATOM 2655 N N . TYR A 1 327 ? 7.099 -3.587 -1.837 1.00 91.69 327 TYR A N 1
ATOM 2656 C CA . TYR A 1 327 ? 6.563 -3.758 -0.487 1.00 91.69 327 TYR A CA 1
ATOM 2657 C C . TYR A 1 327 ? 5.305 -4.631 -0.411 1.00 91.69 327 TYR A C 1
ATOM 2659 O O . TYR A 1 327 ? 4.773 -4.846 0.680 1.00 91.69 327 TYR A O 1
ATOM 2667 N N . GLY A 1 328 ? 4.824 -5.128 -1.550 1.00 95.94 328 GLY A N 1
ATOM 2668 C CA . GLY A 1 328 ? 3.578 -5.872 -1.636 1.00 95.94 328 GLY A CA 1
ATOM 2669 C C . GLY A 1 328 ? 2.492 -5.062 -2.324 1.00 95.94 328 GLY A C 1
ATOM 2670 O O . GLY A 1 328 ? 1.994 -4.090 -1.760 1.00 95.94 328 GLY A O 1
ATOM 2671 N N . ALA A 1 329 ? 2.086 -5.481 -3.520 1.00 97.62 329 ALA A N 1
ATOM 2672 C CA . ALA A 1 329 ? 0.995 -4.844 -4.248 1.00 97.62 329 ALA A CA 1
ATOM 2673 C C . ALA A 1 329 ? 0.146 -5.854 -5.024 1.00 97.62 329 ALA A C 1
ATOM 2675 O O . ALA A 1 329 ? 0.688 -6.678 -5.755 1.00 97.62 329 ALA A O 1
ATOM 2676 N N . PHE A 1 330 ? -1.177 -5.760 -4.900 1.00 98.12 330 PHE A N 1
ATOM 2677 C CA . PHE A 1 330 ? -2.136 -6.517 -5.697 1.00 98.12 330 PHE A CA 1
ATOM 2678 C C . PHE A 1 330 ? -2.680 -5.689 -6.857 1.00 98.12 330 PHE A C 1
ATOM 2680 O O . PHE A 1 330 ? -3.015 -4.514 -6.701 1.00 98.12 330 PHE A O 1
ATOM 2687 N N . ILE A 1 331 ? -2.824 -6.337 -8.008 1.00 97.38 331 ILE A N 1
ATOM 2688 C CA . ILE A 1 331 ? -3.426 -5.757 -9.209 1.00 97.38 331 ILE A CA 1
ATOM 2689 C C . ILE A 1 331 ? -4.010 -6.861 -10.095 1.00 97.38 331 ILE A C 1
ATOM 2691 O O . ILE A 1 331 ? -3.578 -8.018 -10.034 1.00 97.38 331 ILE A O 1
ATOM 2695 N N . SER A 1 332 ? -4.990 -6.523 -10.932 1.00 96.12 332 SER A N 1
ATOM 2696 C CA . SER A 1 332 ? -5.512 -7.457 -11.926 1.00 96.12 332 SER A CA 1
ATOM 2697 C C . SER A 1 332 ? -4.502 -7.715 -13.050 1.00 96.12 332 SER A C 1
ATOM 2699 O O . SER A 1 332 ? -3.764 -6.828 -13.490 1.00 96.12 332 SER A O 1
ATOM 2701 N N . GLN A 1 333 ? -4.498 -8.948 -13.556 1.00 95.88 333 GLN A N 1
ATOM 2702 C CA . GLN A 1 333 ? -3.690 -9.350 -14.707 1.00 95.88 333 GLN A CA 1
ATOM 2703 C C . GLN A 1 333 ? -3.996 -8.480 -15.937 1.00 95.88 333 GLN A C 1
ATOM 2705 O O . GLN A 1 333 ? -3.084 -8.105 -16.673 1.00 95.88 333 GLN A O 1
ATOM 2710 N N . GLN A 1 334 ? -5.263 -8.100 -16.123 1.00 94.94 334 GLN A N 1
ATOM 2711 C CA . GLN A 1 334 ? -5.703 -7.243 -17.223 1.00 94.94 334 GLN A CA 1
ATOM 2712 C C . GLN A 1 334 ? -5.012 -5.872 -17.204 1.00 94.94 334 GLN A C 1
ATOM 2714 O O . GLN A 1 334 ? -4.526 -5.416 -18.237 1.00 94.94 334 GLN A O 1
ATOM 2719 N N . LYS A 1 335 ? -4.899 -5.217 -16.039 1.00 95.62 335 LYS A N 1
ATOM 2720 C CA . LYS A 1 335 ? -4.208 -3.919 -15.931 1.00 95.62 335 LYS A CA 1
ATOM 2721 C C . LYS A 1 335 ? -2.717 -4.046 -16.267 1.00 95.62 335 LYS A C 1
ATOM 2723 O O . LYS A 1 335 ? -2.152 -3.151 -16.892 1.00 95.62 335 LYS A O 1
ATOM 2728 N N . VAL A 1 336 ? -2.093 -5.180 -15.940 1.00 96.38 336 VAL A N 1
ATOM 2729 C CA . VAL A 1 336 ? -0.704 -5.465 -16.335 1.00 96.38 336 VAL A CA 1
ATOM 2730 C C . VAL A 1 336 ? -0.568 -5.696 -17.843 1.00 96.38 336 VAL A C 1
ATOM 2732 O O . VAL A 1 336 ? 0.341 -5.149 -18.464 1.00 96.38 336 VAL A O 1
ATOM 2735 N N . GLN A 1 337 ? -1.482 -6.443 -18.463 1.00 95.06 337 GLN A N 1
ATOM 2736 C CA . GLN A 1 337 ? -1.507 -6.633 -19.920 1.00 95.06 337 GLN A CA 1
ATOM 2737 C C . GLN A 1 337 ? -1.717 -5.306 -20.670 1.00 95.06 337 GLN A C 1
ATOM 2739 O O . GLN A 1 337 ? -1.047 -5.043 -21.676 1.00 95.06 337 GLN A O 1
ATOM 2744 N N . ASN A 1 338 ? -2.579 -4.431 -20.144 1.00 94.00 338 ASN A N 1
ATOM 2745 C CA . ASN A 1 338 ? -2.771 -3.081 -20.671 1.00 94.00 338 ASN A CA 1
ATOM 2746 C C . ASN A 1 338 ? -1.474 -2.269 -20.584 1.00 94.00 338 ASN A C 1
ATOM 2748 O O . ASN A 1 338 ? -1.067 -1.676 -21.580 1.00 94.00 338 ASN A O 1
ATOM 2752 N N . PHE A 1 339 ? -0.769 -2.312 -19.451 1.00 94.81 339 PHE A N 1
ATOM 2753 C CA . PHE A 1 339 ? 0.523 -1.638 -19.296 1.00 94.81 339 PHE A CA 1
ATOM 2754 C C . PHE A 1 339 ? 1.593 -2.124 -20.290 1.00 94.81 339 PHE A C 1
ATOM 2756 O O . PHE A 1 339 ? 2.327 -1.317 -20.870 1.00 94.81 339 PHE A O 1
ATOM 2763 N N . LEU A 1 340 ? 1.679 -3.434 -20.539 1.00 93.12 340 LEU A N 1
ATOM 2764 C CA . LEU A 1 340 ? 2.595 -3.983 -21.548 1.00 93.12 340 LEU A CA 1
ATOM 2765 C C . LEU A 1 340 ? 2.248 -3.485 -22.962 1.00 93.12 340 LEU A C 1
ATOM 2767 O O . LEU A 1 340 ? 3.143 -3.165 -23.753 1.00 93.12 340 LEU A O 1
ATOM 2771 N N . SER A 1 341 ? 0.953 -3.361 -23.261 1.00 91.25 341 SER A N 1
ATOM 2772 C CA . SER A 1 341 ? 0.456 -2.823 -24.532 1.00 91.25 341 SER A CA 1
ATOM 2773 C C . SER A 1 341 ? 0.780 -1.332 -24.677 1.00 91.25 341 SER A C 1
ATOM 2775 O O . SER A 1 341 ? 1.335 -0.921 -25.696 1.00 91.25 341 SER A O 1
ATOM 2777 N N . GLN A 1 342 ? 0.532 -0.536 -23.630 1.00 90.81 342 GLN A N 1
ATOM 2778 C CA . GLN A 1 342 ? 0.897 0.885 -23.554 1.00 90.81 342 GLN A CA 1
ATOM 2779 C C . GLN A 1 342 ? 2.399 1.082 -23.794 1.00 90.81 342 GLN A C 1
ATOM 2781 O O . GLN A 1 342 ? 2.800 1.891 -24.626 1.00 90.81 342 GLN A O 1
ATOM 2786 N N . SER A 1 343 ? 3.236 0.297 -23.116 1.00 88.44 343 SER A N 1
ATOM 2787 C CA . SER A 1 343 ? 4.699 0.374 -23.226 1.00 88.44 343 SER A CA 1
ATOM 2788 C C . SER A 1 343 ? 5.209 0.075 -24.631 1.00 88.44 343 SER A C 1
ATOM 2790 O O . SER A 1 343 ? 6.127 0.741 -25.112 1.00 88.44 343 SER A O 1
ATOM 2792 N N . SER A 1 344 ? 4.584 -0.893 -25.303 1.00 86.38 344 SER A N 1
ATOM 2793 C CA . SER A 1 344 ? 4.898 -1.238 -26.689 1.00 86.38 344 SER A CA 1
ATOM 2794 C C . SER A 1 344 ? 4.498 -0.119 -27.657 1.00 86.38 344 SER A C 1
ATOM 2796 O O . SER A 1 344 ? 5.245 0.187 -28.582 1.00 86.38 344 SER A O 1
ATOM 2798 N N . MET A 1 345 ? 3.350 0.527 -27.430 1.00 83.81 345 MET A N 1
ATOM 2799 C CA . MET A 1 345 ? 2.840 1.609 -28.283 1.00 83.81 345 MET A CA 1
ATOM 2800 C C . MET A 1 345 ? 3.595 2.926 -28.120 1.00 83.81 345 MET A C 1
ATOM 2802 O O . MET A 1 345 ? 3.841 3.617 -29.105 1.00 83.81 345 MET A O 1
ATOM 2806 N N . GLN A 1 346 ? 4.007 3.259 -26.897 1.00 84.56 346 GLN A N 1
ATOM 2807 C CA . GLN A 1 346 ? 4.792 4.466 -26.623 1.00 84.56 346 GLN A CA 1
ATOM 2808 C C . GLN A 1 346 ? 6.246 4.358 -27.108 1.00 84.56 346 GLN A C 1
ATOM 2810 O O . GLN A 1 346 ? 6.975 5.347 -27.085 1.00 84.56 346 GLN A O 1
ATOM 2815 N N . GLY A 1 347 ? 6.689 3.170 -27.541 1.00 81.62 347 GLY A N 1
ATOM 2816 C CA . GLY A 1 347 ? 8.038 2.968 -28.064 1.00 81.62 347 GLY A CA 1
ATOM 2817 C C . GLY A 1 347 ? 9.124 3.271 -27.031 1.00 81.62 347 GLY A C 1
ATOM 2818 O O . GLY A 1 347 ? 10.142 3.879 -27.367 1.00 81.62 347 GLY A O 1
ATOM 2819 N N . LEU A 1 348 ? 8.904 2.885 -25.767 1.00 82.25 348 LEU A N 1
ATOM 2820 C CA . LEU A 1 348 ? 9.877 3.117 -24.700 1.00 82.25 348 LEU A CA 1
ATOM 2821 C C . LEU A 1 348 ? 11.240 2.518 -25.073 1.00 82.25 348 LEU A C 1
ATOM 2823 O O . LEU A 1 348 ? 11.343 1.365 -25.498 1.00 82.25 348 LEU A O 1
ATOM 2827 N N . SER A 1 349 ? 12.308 3.296 -24.882 1.00 83.88 349 SER A N 1
ATOM 2828 C CA . SER A 1 349 ? 13.670 2.810 -25.098 1.00 83.88 349 SER A CA 1
ATOM 2829 C C . SER A 1 349 ? 13.983 1.637 -24.166 1.00 83.88 349 SER A C 1
ATOM 2831 O O . SER A 1 349 ? 13.448 1.538 -23.059 1.00 83.88 349 SER A O 1
ATOM 2833 N N . ALA A 1 350 ? 14.935 0.785 -24.556 1.00 80.75 350 ALA A N 1
ATOM 2834 C CA . ALA A 1 350 ? 15.382 -0.327 -23.714 1.00 80.75 350 ALA A CA 1
ATOM 2835 C C . ALA A 1 350 ? 15.817 0.127 -22.304 1.00 80.75 350 ALA A C 1
ATOM 2837 O O . ALA A 1 350 ? 15.583 -0.577 -21.326 1.00 80.75 350 ALA A O 1
ATOM 2838 N N . SER A 1 351 ? 16.398 1.327 -22.172 1.00 81.56 351 SER A N 1
ATOM 2839 C CA . SER A 1 351 ? 16.746 1.915 -20.872 1.00 81.56 351 SER A CA 1
ATOM 2840 C C . SER A 1 351 ? 15.523 2.232 -20.004 1.00 81.56 351 SER A C 1
ATOM 2842 O O . SER A 1 351 ? 15.558 1.951 -18.810 1.00 81.56 351 SER A O 1
ATOM 2844 N N . LYS A 1 352 ? 14.433 2.752 -20.584 1.00 84.00 352 LYS A N 1
ATOM 2845 C CA . LYS A 1 352 ? 13.180 3.029 -19.862 1.00 84.00 352 LYS A CA 1
ATOM 2846 C C . LYS A 1 352 ? 12.434 1.742 -19.509 1.00 84.00 352 LYS A C 1
ATOM 2848 O O . LYS A 1 352 ? 11.929 1.621 -18.400 1.00 84.00 352 LYS A O 1
ATOM 2853 N N . LEU A 1 353 ? 12.456 0.736 -20.387 1.00 82.06 353 LEU A N 1
ATOM 2854 C CA . LEU A 1 353 ? 11.881 -0.588 -20.103 1.00 82.06 353 LEU A CA 1
ATOM 2855 C C . LEU A 1 353 ? 12.558 -1.288 -18.913 1.00 82.06 353 LEU A C 1
ATOM 2857 O O . LEU A 1 353 ? 11.907 -2.027 -18.176 1.00 82.06 353 LEU A O 1
ATOM 2861 N N . ARG A 1 354 ? 13.850 -1.036 -18.666 1.00 81.19 354 ARG A N 1
ATOM 2862 C CA . ARG A 1 354 ? 14.533 -1.535 -17.457 1.00 81.19 354 ARG A CA 1
ATOM 2863 C C . ARG A 1 354 ? 13.984 -0.928 -16.165 1.00 81.19 354 ARG A C 1
ATOM 2865 O O . ARG A 1 354 ? 14.090 -1.569 -15.129 1.00 81.19 354 ARG A O 1
ATOM 2872 N N . LEU A 1 355 ? 13.382 0.255 -16.254 1.00 86.06 355 LEU A N 1
ATOM 2873 C CA . LEU A 1 355 ? 12.849 1.063 -15.156 1.00 86.06 355 LEU A CA 1
ATOM 2874 C C . LEU A 1 355 ? 11.310 1.054 -15.127 1.00 86.06 355 LEU A C 1
ATOM 2876 O O . LEU A 1 355 ? 10.696 1.904 -14.487 1.00 86.06 355 LEU A O 1
ATOM 2880 N N . ALA A 1 356 ? 10.680 0.089 -15.808 1.00 88.56 356 ALA A N 1
ATOM 2881 C CA . ALA A 1 356 ? 9.230 0.005 -15.992 1.00 88.56 356 ALA A CA 1
ATOM 2882 C C . ALA A 1 356 ? 8.421 0.020 -14.683 1.00 88.56 356 ALA A C 1
ATOM 2884 O O . ALA A 1 356 ? 7.263 0.429 -14.681 1.00 88.56 356 ALA A O 1
ATOM 2885 N N . GLU A 1 357 ? 9.019 -0.375 -13.560 1.00 88.12 357 GLU A N 1
ATOM 2886 C CA . GLU A 1 357 ? 8.361 -0.321 -12.253 1.00 88.12 357 GLU A CA 1
ATOM 2887 C C . GLU A 1 357 ? 7.980 1.094 -11.809 1.00 88.12 357 GLU A C 1
ATOM 2889 O O . GLU A 1 357 ? 6.927 1.259 -11.202 1.00 88.12 357 GLU A O 1
ATOM 2894 N N . PHE A 1 358 ? 8.769 2.111 -12.175 1.00 89.56 358 PHE A N 1
ATOM 2895 C CA . PHE A 1 358 ? 8.467 3.509 -11.849 1.00 89.56 358 PHE A CA 1
ATOM 2896 C C . PHE A 1 358 ? 7.363 4.098 -12.732 1.00 89.56 358 PHE A C 1
ATOM 2898 O O . PHE A 1 358 ? 6.729 5.084 -12.368 1.00 89.56 358 PHE A O 1
ATOM 2905 N N . TYR A 1 359 ? 7.133 3.487 -13.894 1.00 93.81 359 TYR A N 1
ATOM 2906 C CA . TYR A 1 359 ? 6.121 3.910 -14.858 1.00 93.81 359 TYR A CA 1
ATOM 2907 C C . TYR A 1 359 ? 4.775 3.270 -14.560 1.00 93.81 359 TYR A C 1
ATOM 2909 O O . TYR A 1 359 ? 3.746 3.906 -14.757 1.00 93.81 359 TYR A O 1
ATOM 2917 N N . PHE A 1 360 ? 4.789 2.023 -14.083 1.00 95.62 360 PHE A N 1
ATOM 2918 C CA . PHE A 1 360 ? 3.607 1.183 -13.973 1.00 95.62 360 PHE A CA 1
ATOM 2919 C C . PHE A 1 360 ? 2.440 1.872 -13.268 1.00 95.62 360 PHE A C 1
ATOM 2921 O O . PHE A 1 360 ? 1.391 2.034 -13.881 1.00 95.62 360 PHE A O 1
ATOM 2928 N N . SER A 1 361 ? 2.615 2.316 -12.017 1.00 96.31 361 SER A N 1
ATOM 2929 C CA . SER A 1 361 ? 1.508 2.909 -11.255 1.00 96.31 361 SER A CA 1
ATOM 2930 C C . SER A 1 361 ? 1.013 4.215 -11.877 1.00 96.31 361 SER A C 1
ATOM 2932 O O . SER A 1 361 ? -0.190 4.454 -11.913 1.00 96.31 361 SER A O 1
ATOM 2934 N N . ILE A 1 362 ? 1.933 5.021 -12.419 1.00 96.75 362 ILE A N 1
ATOM 2935 C CA . ILE A 1 362 ? 1.614 6.299 -13.059 1.00 96.75 362 ILE A CA 1
ATOM 2936 C C . ILE A 1 362 ? 0.793 6.053 -14.334 1.00 96.75 362 ILE A C 1
ATOM 2938 O O . ILE A 1 362 ? -0.195 6.733 -14.599 1.00 96.75 362 ILE A O 1
ATOM 2942 N N . TRP A 1 363 ? 1.155 5.044 -15.117 1.00 95.75 363 TRP A N 1
ATOM 2943 C CA . TRP A 1 363 ? 0.532 4.737 -16.405 1.00 95.75 363 TRP A CA 1
ATOM 2944 C C . TRP A 1 363 ? -0.791 3.975 -16.300 1.00 95.75 363 TRP A C 1
ATOM 2946 O O . TRP A 1 363 ? -1.500 3.833 -17.295 1.00 95.75 363 TRP A O 1
ATOM 2956 N N . LEU A 1 364 ? -1.196 3.562 -15.097 1.00 95.50 364 LEU A N 1
ATOM 2957 C CA . LEU A 1 364 ? -2.581 3.151 -14.867 1.00 95.50 364 LEU A CA 1
ATOM 2958 C C . LEU A 1 364 ? -3.560 4.327 -14.997 1.00 95.50 364 LEU A C 1
ATOM 2960 O O . LEU A 1 364 ? -4.749 4.081 -15.183 1.00 95.50 364 LEU A O 1
ATOM 2964 N N . ASN A 1 365 ? -3.066 5.571 -14.905 1.00 95.50 365 ASN A N 1
ATOM 2965 C CA . ASN A 1 365 ? -3.864 6.792 -14.787 1.00 95.50 365 ASN A CA 1
ATOM 2966 C C . ASN A 1 365 ? -4.967 6.640 -13.732 1.00 95.50 365 ASN A C 1
ATOM 2968 O O . ASN A 1 365 ? -6.140 6.840 -14.016 1.00 95.50 365 ASN A O 1
ATOM 2972 N N . GLN A 1 366 ? -4.587 6.148 -12.551 1.00 93.94 366 GLN A N 1
ATOM 2973 C CA . GLN A 1 366 ? -5.462 5.979 -11.395 1.00 93.94 366 GLN A CA 1
ATOM 2974 C C . GLN A 1 366 ? -4.661 6.251 -10.128 1.00 93.94 366 GLN A C 1
ATOM 2976 O O . GLN A 1 366 ? -3.488 5.883 -10.040 1.00 93.94 366 GLN A O 1
ATOM 2981 N N . TYR A 1 367 ? -5.296 6.818 -9.104 1.00 92.94 367 TYR A N 1
ATOM 2982 C CA . TYR A 1 367 ? -4.663 6.946 -7.794 1.00 92.94 367 TYR A CA 1
ATOM 2983 C C . TYR A 1 367 ? -4.501 5.569 -7.132 1.00 92.94 367 TYR A C 1
ATOM 2985 O O . TYR A 1 367 ? -5.522 4.915 -6.871 1.00 92.94 367 TYR A O 1
ATOM 2993 N N . PRO A 1 368 ? -3.274 5.138 -6.774 1.00 93.06 368 PRO A N 1
ATOM 2994 C CA . PRO A 1 368 ? -3.071 3.893 -6.041 1.00 93.06 368 PRO A CA 1
ATOM 2995 C C . PRO A 1 368 ? -3.824 3.892 -4.706 1.00 93.06 368 PRO A C 1
ATOM 2997 O O . PRO A 1 368 ? -3.925 4.918 -4.025 1.00 93.06 368 PRO A O 1
ATOM 3000 N N . TYR A 1 369 ? -4.354 2.736 -4.316 1.00 92.69 369 TYR A N 1
ATOM 3001 C CA . TYR A 1 369 ? -4.918 2.531 -2.988 1.00 92.69 369 TYR A CA 1
ATOM 3002 C C . TYR A 1 369 ? -3.781 2.120 -2.052 1.00 92.69 369 TYR A C 1
ATOM 3004 O O . TYR A 1 369 ? -3.267 1.004 -2.136 1.00 92.69 369 TYR A O 1
ATOM 3012 N N . LEU A 1 370 ? -3.364 3.035 -1.178 1.00 90.94 370 LEU A N 1
ATOM 3013 C CA . LEU A 1 370 ? -2.218 2.835 -0.296 1.00 90.94 370 LEU A CA 1
ATOM 3014 C C . LEU A 1 370 ? -2.674 2.366 1.085 1.00 90.94 370 LEU A C 1
ATOM 3016 O O . LEU A 1 370 ? -3.511 3.006 1.715 1.00 90.94 370 LEU A O 1
ATOM 3020 N N . VAL A 1 371 ? -2.077 1.283 1.573 1.00 90.19 371 VAL A N 1
ATOM 3021 C CA . VAL A 1 371 ? -2.227 0.810 2.954 1.00 90.19 371 VAL A CA 1
ATOM 3022 C C . VAL A 1 371 ? -0.890 0.989 3.671 1.00 90.19 371 VAL A C 1
ATOM 3024 O O . VAL A 1 371 ? 0.151 0.602 3.144 1.00 90.19 371 VAL A O 1
ATOM 3027 N N . SER A 1 372 ? -0.899 1.607 4.854 1.00 89.00 372 SER A N 1
ATOM 3028 C CA . SER A 1 372 ? 0.322 1.945 5.597 1.00 89.00 372 SER A CA 1
ATOM 3029 C C . SER A 1 372 ? 0.595 0.971 6.739 1.00 89.00 372 SER A C 1
ATOM 3031 O O . SER A 1 372 ? 0.084 1.164 7.846 1.00 89.00 372 SER A O 1
ATOM 3033 N N . ASN A 1 373 ? 1.469 -0.007 6.508 1.00 88.19 373 ASN A N 1
ATOM 3034 C CA . ASN A 1 373 ? 1.870 -0.982 7.524 1.00 88.19 373 ASN A CA 1
ATOM 3035 C C . ASN A 1 373 ? 3.393 -1.164 7.563 1.00 88.19 373 ASN A C 1
ATOM 3037 O O . ASN A 1 373 ? 4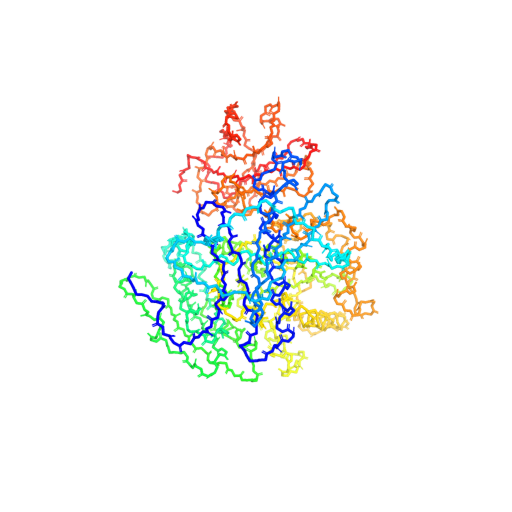.059 -0.977 6.534 1.00 88.19 373 ASN A O 1
ATOM 3041 N N . PRO A 1 374 ? 3.962 -1.541 8.722 1.00 86.75 374 PRO A N 1
ATOM 3042 C CA . PRO A 1 374 ? 5.375 -1.837 8.824 1.00 86.75 374 PRO A CA 1
ATOM 3043 C C . PRO A 1 374 ? 5.693 -3.099 8.019 1.00 86.75 374 PRO A C 1
ATOM 3045 O O . PRO A 1 374 ? 4.841 -3.947 7.751 1.00 86.75 374 PRO A O 1
ATOM 3048 N N . LEU A 1 375 ? 6.943 -3.186 7.586 1.00 85.31 375 LEU A N 1
ATOM 3049 C CA . LEU A 1 375 ? 7.463 -4.311 6.825 1.00 85.31 375 LEU A CA 1
ATOM 3050 C C . LEU A 1 375 ? 8.617 -4.916 7.593 1.00 85.31 375 LEU A C 1
ATOM 3052 O O . LEU A 1 375 ? 9.418 -4.195 8.189 1.00 85.31 375 LEU A O 1
ATOM 3056 N N . LEU A 1 376 ? 8.746 -6.230 7.484 1.00 83.19 376 LEU A N 1
ATOM 3057 C CA . LEU A 1 376 ? 9.917 -6.918 7.990 1.00 83.19 376 LEU A CA 1
ATOM 3058 C C . LEU A 1 376 ? 10.977 -6.884 6.905 1.00 83.19 376 LEU A C 1
ATOM 3060 O O . LEU A 1 376 ? 10.723 -7.219 5.745 1.00 83.19 376 LEU A O 1
ATOM 3064 N N . SER A 1 377 ? 12.166 -6.447 7.280 1.00 75.56 377 SER A N 1
ATOM 3065 C CA . SER A 1 377 ? 13.305 -6.448 6.380 1.00 75.56 377 SER A CA 1
ATOM 3066 C C . SER A 1 377 ? 14.153 -7.675 6.674 1.00 75.56 377 SER A C 1
ATOM 3068 O O . SER A 1 377 ? 14.327 -8.093 7.819 1.00 75.56 377 SER A O 1
ATOM 3070 N N . SER A 1 378 ? 14.717 -8.258 5.620 1.00 64.75 378 SER A N 1
ATOM 3071 C CA . SER A 1 378 ? 15.649 -9.375 5.767 1.00 64.75 378 SER A CA 1
ATOM 3072 C C . SER A 1 378 ? 16.962 -9.015 6.484 1.00 64.75 378 SER A C 1
ATOM 3074 O O . SER A 1 378 ? 17.794 -9.898 6.674 1.00 64.75 378 SER A O 1
ATOM 3076 N N . GLY A 1 379 ? 17.176 -7.748 6.870 1.00 56.28 379 GLY A N 1
ATOM 3077 C CA . GLY A 1 379 ? 18.353 -7.271 7.608 1.00 56.28 379 GLY A CA 1
ATOM 3078 C C . GLY A 1 379 ? 19.685 -7.326 6.845 1.00 56.28 379 GLY A C 1
ATOM 3079 O O . GLY A 1 379 ? 20.707 -6.923 7.386 1.00 56.28 379 GLY A O 1
ATOM 3080 N N . ARG A 1 380 ? 19.695 -7.815 5.598 1.00 61.16 380 ARG A N 1
ATOM 3081 C CA . ARG A 1 380 ? 20.884 -8.006 4.756 1.00 61.16 380 ARG A CA 1
ATOM 3082 C C . ARG A 1 380 ? 21.232 -6.803 3.874 1.00 61.16 380 ARG A C 1
ATOM 3084 O O . ARG A 1 380 ? 20.353 -6.144 3.334 1.00 61.16 380 ARG A O 1
ATOM 3091 N N . ASP A 1 381 ? 22.529 -6.592 3.651 1.00 44.09 381 ASP A N 1
ATOM 3092 C CA . ASP A 1 381 ? 23.193 -5.421 3.036 1.00 44.09 381 ASP A CA 1
ATOM 3093 C C . ASP A 1 381 ? 22.651 -4.878 1.688 1.00 44.09 381 ASP A C 1
ATOM 3095 O O . ASP A 1 381 ? 23.052 -3.794 1.259 1.00 44.09 381 ASP A O 1
ATOM 3099 N N . GLY A 1 382 ? 21.709 -5.554 1.022 1.00 46.38 382 GLY A N 1
ATOM 3100 C CA . GLY A 1 382 ? 21.053 -5.073 -0.202 1.00 46.38 382 GLY A CA 1
ATOM 3101 C C . GLY A 1 382 ? 20.196 -3.807 -0.026 1.00 46.38 382 GLY A C 1
ATOM 3102 O O . GLY A 1 382 ? 19.912 -3.126 -1.012 1.00 46.38 382 GLY A O 1
ATOM 3103 N N . PHE A 1 383 ? 19.832 -3.441 1.213 1.00 49.69 383 PHE A N 1
ATOM 3104 C CA . PHE A 1 383 ? 18.988 -2.268 1.516 1.00 49.69 383 PHE A CA 1
ATOM 3105 C C . PHE A 1 383 ? 19.520 -0.952 0.948 1.00 49.69 383 PHE A C 1
ATOM 3107 O O . PHE A 1 383 ? 18.740 -0.110 0.496 1.00 49.69 383 PHE A O 1
ATOM 3114 N N . LYS A 1 384 ? 20.843 -0.761 0.950 1.00 47.28 384 LYS A N 1
ATOM 3115 C CA . LYS A 1 384 ? 21.449 0.537 0.622 1.00 47.28 384 LYS A CA 1
ATOM 3116 C C . LYS A 1 384 ? 21.322 0.905 -0.856 1.00 47.28 384 LYS A C 1
ATOM 3118 O O . LYS A 1 384 ? 21.128 2.072 -1.165 1.00 47.28 384 LYS A O 1
ATOM 3123 N N . ASN A 1 385 ? 21.347 -0.082 -1.751 1.00 44.75 385 ASN A N 1
ATOM 3124 C CA . ASN A 1 385 ? 21.383 0.165 -3.196 1.00 44.75 385 ASN A CA 1
ATOM 3125 C C . ASN A 1 385 ? 20.001 0.153 -3.864 1.00 44.75 385 ASN A C 1
ATOM 3127 O O . ASN A 1 385 ? 19.892 0.533 -5.027 1.00 44.75 385 ASN A O 1
ATOM 3131 N N . VAL A 1 386 ? 18.954 -0.297 -3.162 1.00 50.88 386 VAL A N 1
ATOM 3132 C CA . VAL A 1 386 ? 17.631 -0.544 -3.760 1.00 50.88 386 VAL A CA 1
ATOM 3133 C C . VAL A 1 386 ? 16.551 0.381 -3.182 1.00 50.88 386 VAL A C 1
ATOM 3135 O O . VAL A 1 386 ? 15.622 0.728 -3.903 1.00 50.88 386 VAL A O 1
ATOM 3138 N N . ASP A 1 387 ? 16.658 0.862 -1.940 1.00 57.25 387 ASP A N 1
ATOM 3139 C CA . ASP A 1 387 ? 15.596 1.669 -1.315 1.00 57.25 387 ASP A CA 1
ATOM 3140 C C . ASP A 1 387 ? 15.268 2.967 -2.094 1.00 57.25 387 ASP A C 1
ATOM 3142 O O . ASP A 1 387 ? 16.161 3.721 -2.478 1.00 57.25 387 ASP A O 1
ATOM 3146 N N . THR A 1 388 ? 13.972 3.255 -2.282 1.00 55.38 388 THR A N 1
ATOM 3147 C CA . THR A 1 388 ? 13.453 4.571 -2.713 1.00 55.38 388 THR A CA 1
ATOM 3148 C C . THR A 1 388 ? 14.075 5.755 -1.982 1.00 55.38 388 THR A C 1
ATOM 3150 O O . THR A 1 388 ? 14.290 6.787 -2.605 1.00 55.38 388 THR A O 1
ATOM 3153 N N . VAL A 1 389 ? 14.370 5.616 -0.687 1.00 56.06 389 VAL A N 1
ATOM 3154 C CA . VAL A 1 389 ? 14.976 6.688 0.116 1.00 56.06 389 VAL A CA 1
ATOM 3155 C C . VAL A 1 389 ? 16.411 6.957 -0.347 1.00 56.06 389 VAL A C 1
ATOM 3157 O O . VAL A 1 389 ? 16.790 8.106 -0.549 1.00 56.06 389 VAL A O 1
ATOM 3160 N N . ASN A 1 390 ? 17.181 5.902 -0.625 1.00 56.50 390 ASN A N 1
ATOM 3161 C CA . ASN A 1 390 ? 18.573 6.015 -1.073 1.00 56.50 390 ASN A CA 1
ATOM 3162 C C . ASN A 1 390 ? 18.690 6.396 -2.558 1.00 56.50 390 ASN A C 1
ATOM 3164 O O . ASN A 1 390 ? 19.676 7.002 -2.965 1.00 56.50 390 ASN A O 1
ATOM 3168 N N . ASN A 1 391 ? 17.666 6.091 -3.360 1.00 72.06 391 ASN A N 1
ATOM 3169 C CA . ASN A 1 391 ? 17.619 6.374 -4.795 1.00 72.06 391 ASN A CA 1
ATOM 3170 C C . ASN A 1 391 ? 16.630 7.492 -5.162 1.00 72.06 391 ASN A C 1
ATOM 3172 O O . ASN A 1 391 ? 16.206 7.569 -6.317 1.00 72.06 391 ASN A O 1
ATOM 3176 N N . ARG A 1 392 ? 16.254 8.363 -4.213 1.00 82.62 392 ARG A N 1
ATOM 3177 C CA . ARG A 1 392 ? 15.166 9.343 -4.389 1.00 82.62 392 ARG A CA 1
ATOM 3178 C C . ARG A 1 392 ? 15.300 10.164 -5.671 1.00 82.62 392 ARG A C 1
ATOM 3180 O O . ARG A 1 392 ? 14.334 10.270 -6.412 1.00 82.62 392 ARG A O 1
ATOM 3187 N N . ALA A 1 393 ? 16.500 10.654 -5.989 1.00 86.19 393 ALA A N 1
ATOM 3188 C CA . ALA A 1 393 ? 16.742 11.437 -7.203 1.00 86.19 393 ALA A CA 1
ATOM 3189 C C . ALA A 1 393 ? 16.406 10.671 -8.498 1.00 86.19 393 ALA A C 1
ATOM 3191 O O . ALA A 1 393 ? 15.793 11.228 -9.408 1.00 86.19 393 ALA A O 1
ATOM 3192 N N . LEU A 1 394 ? 16.762 9.382 -8.573 1.00 85.62 394 LEU A N 1
ATOM 3193 C CA . LEU A 1 394 ? 16.416 8.532 -9.714 1.00 85.62 394 LEU A CA 1
ATOM 3194 C C . LEU A 1 394 ? 14.904 8.291 -9.779 1.00 85.62 394 LEU A C 1
ATOM 3196 O O . LEU A 1 394 ? 14.326 8.351 -10.863 1.00 85.62 394 LEU A O 1
ATOM 3200 N N . VAL A 1 395 ? 14.267 8.040 -8.630 1.00 88.00 395 VAL A N 1
ATOM 3201 C CA . VAL A 1 395 ? 12.812 7.846 -8.540 1.00 88.00 395 VAL A CA 1
ATOM 3202 C C . VAL A 1 395 ? 12.089 9.107 -9.010 1.00 88.00 395 VAL A C 1
ATOM 3204 O O . VAL A 1 395 ? 11.249 9.021 -9.897 1.00 88.00 395 VAL A O 1
ATOM 3207 N N . GLU A 1 396 ? 12.462 10.283 -8.503 1.00 91.88 396 GLU A N 1
ATOM 3208 C CA . GLU A 1 396 ? 11.907 11.579 -8.909 1.00 91.88 396 GLU A CA 1
ATOM 3209 C C . GLU A 1 396 ? 12.065 11.828 -10.410 1.00 91.88 396 GLU A C 1
ATOM 3211 O O . GLU A 1 396 ? 11.104 12.211 -11.079 1.00 91.88 396 GLU A O 1
ATOM 3216 N N . GLN A 1 397 ? 13.244 11.546 -10.967 1.00 92.69 397 GLN A N 1
ATOM 3217 C CA . GLN A 1 397 ? 13.474 11.670 -12.402 1.00 92.69 397 GLN A CA 1
ATOM 3218 C C . GLN A 1 397 ? 12.561 10.736 -13.211 1.00 92.69 397 GLN A C 1
ATOM 3220 O O . GLN A 1 397 ? 11.953 11.170 -14.190 1.00 92.69 397 GLN A O 1
ATOM 3225 N N . CYS A 1 398 ? 12.447 9.466 -12.811 1.00 92.25 398 CYS A N 1
ATOM 3226 C CA . CYS A 1 398 ? 11.613 8.487 -13.508 1.00 92.25 398 CYS A CA 1
ATOM 3227 C C . CYS A 1 398 ? 10.122 8.811 -13.387 1.00 92.25 398 CYS A C 1
ATOM 3229 O O . CYS A 1 398 ? 9.398 8.687 -14.370 1.00 92.25 398 CYS A O 1
ATOM 3231 N N . MET A 1 399 ? 9.673 9.259 -12.212 1.00 94.31 399 MET A N 1
ATOM 3232 C CA . MET A 1 399 ? 8.295 9.691 -11.986 1.00 94.31 399 MET A CA 1
ATOM 3233 C C . MET A 1 399 ? 7.943 10.879 -12.876 1.00 94.31 399 MET A C 1
ATOM 3235 O O . MET A 1 399 ? 6.916 10.841 -13.551 1.00 94.31 399 MET A O 1
ATOM 3239 N N . TYR A 1 400 ? 8.804 11.903 -12.919 1.00 96.12 400 TYR A N 1
ATOM 3240 C CA . TYR A 1 400 ? 8.582 13.080 -13.756 1.00 96.12 400 TYR A CA 1
ATOM 3241 C C . TYR A 1 400 ? 8.499 12.719 -15.244 1.00 96.12 400 TYR A C 1
ATOM 3243 O O . TYR A 1 400 ? 7.596 13.173 -15.945 1.00 96.12 400 TYR A O 1
ATOM 3251 N N . ASP A 1 401 ? 9.414 11.875 -15.726 1.00 95.19 401 ASP A N 1
ATOM 3252 C CA . ASP A 1 401 ? 9.407 11.391 -17.110 1.00 95.19 401 ASP A CA 1
ATOM 3253 C C . ASP A 1 401 ? 8.125 10.592 -17.410 1.00 95.19 401 ASP A C 1
ATOM 3255 O O . ASP A 1 401 ? 7.445 10.852 -18.404 1.00 95.19 401 ASP A O 1
ATOM 3259 N N . ALA A 1 402 ? 7.726 9.685 -16.512 1.00 95.44 402 ALA A N 1
ATOM 3260 C CA . ALA A 1 402 ? 6.518 8.878 -16.663 1.00 95.44 402 ALA A CA 1
ATOM 3261 C C . ALA A 1 402 ? 5.237 9.726 -16.726 1.00 95.44 402 ALA A C 1
ATOM 3263 O O . ALA A 1 402 ? 4.416 9.500 -17.620 1.00 95.44 402 ALA A O 1
ATOM 3264 N N . VAL A 1 403 ? 5.067 10.703 -15.823 1.00 95.94 403 VAL A N 1
ATOM 3265 C CA . VAL A 1 403 ? 3.879 11.576 -15.809 1.00 95.94 403 VAL A CA 1
ATOM 3266 C C . VAL A 1 403 ? 3.880 12.556 -16.982 1.00 95.94 403 VAL A C 1
ATOM 3268 O O . VAL A 1 403 ? 2.832 12.789 -17.574 1.00 95.94 403 VAL A O 1
ATOM 3271 N N . SER A 1 404 ? 5.046 13.059 -17.400 1.00 95.44 404 SER A N 1
ATOM 3272 C CA . SER A 1 404 ? 5.154 13.955 -18.560 1.00 95.44 404 SER A CA 1
ATOM 3273 C C . SER A 1 404 ? 4.799 13.240 -19.868 1.00 95.44 404 SER A C 1
ATOM 3275 O O . SER A 1 404 ? 4.147 13.815 -20.740 1.00 95.44 404 SER A O 1
ATOM 3277 N N . ILE A 1 405 ? 5.194 11.971 -20.031 1.00 93.81 405 ILE A N 1
ATOM 3278 C CA . ILE A 1 405 ? 4.796 11.164 -21.198 1.00 93.81 405 ILE A CA 1
ATOM 3279 C C . ILE A 1 405 ? 3.290 10.887 -21.177 1.00 93.81 405 ILE A C 1
ATOM 3281 O O . ILE A 1 405 ? 2.638 10.971 -22.222 1.00 93.81 405 ILE A O 1
ATOM 3285 N N . LEU A 1 406 ? 2.732 10.587 -20.002 1.00 94.44 406 LEU A N 1
ATOM 3286 C CA . LEU A 1 406 ? 1.297 10.377 -19.841 1.00 94.44 406 LEU A CA 1
ATOM 3287 C C . LEU A 1 406 ? 0.502 11.645 -20.185 1.00 94.44 406 LEU A C 1
ATOM 3289 O O . LEU A 1 406 ? -0.412 11.568 -21.000 1.00 94.44 406 LEU A O 1
ATOM 3293 N N . GLU A 1 407 ? 0.889 12.806 -19.647 1.00 94.62 407 GLU A N 1
ATOM 3294 C CA . GLU A 1 407 ? 0.271 14.107 -19.945 1.00 94.62 407 GLU A CA 1
ATOM 3295 C C . GLU A 1 407 ? 0.249 14.371 -21.458 1.00 94.62 407 GLU A C 1
ATOM 3297 O O . GLU A 1 407 ? -0.809 14.611 -22.040 1.00 94.62 407 GLU A O 1
ATOM 3302 N N . ASN A 1 408 ? 1.405 14.253 -22.120 1.00 91.88 408 ASN A N 1
ATOM 3303 C CA . ASN A 1 408 ? 1.511 14.454 -23.566 1.00 91.88 408 ASN A CA 1
ATOM 3304 C C . ASN A 1 408 ? 0.658 13.458 -24.358 1.00 91.88 408 ASN A C 1
ATOM 3306 O O . ASN A 1 408 ? 0.093 13.810 -25.394 1.00 91.88 408 ASN A O 1
ATOM 3310 N N . THR A 1 409 ? 0.553 12.215 -23.884 1.00 91.06 409 THR A N 1
ATOM 3311 C CA . THR A 1 409 ? -0.305 11.219 -24.524 1.00 91.06 409 THR A CA 1
ATOM 3312 C C . THR A 1 409 ? -1.767 11.625 -24.408 1.00 91.06 409 THR A C 1
ATOM 3314 O O . THR A 1 409 ? -2.434 11.712 -25.432 1.00 91.06 409 THR A O 1
ATOM 3317 N N . LEU A 1 410 ? -2.251 11.948 -23.206 1.00 91.12 410 LEU A N 1
ATOM 3318 C CA . LEU A 1 410 ? -3.643 12.342 -22.969 1.00 91.12 410 LEU A CA 1
ATOM 3319 C C . LEU A 1 410 ? -4.045 13.595 -23.768 1.00 91.12 410 LEU A C 1
ATOM 3321 O O . LEU A 1 410 ? -5.134 13.624 -24.343 1.00 91.12 410 LEU A O 1
ATOM 3325 N N . ILE A 1 411 ? -3.147 14.584 -23.887 1.00 89.94 411 ILE A N 1
ATOM 3326 C CA . ILE A 1 411 ? -3.341 15.780 -24.729 1.00 89.94 411 ILE A CA 1
ATOM 3327 C C . ILE A 1 411 ? -3.486 15.412 -26.212 1.00 89.94 411 ILE A C 1
ATOM 3329 O O . ILE A 1 411 ? -4.306 15.987 -26.921 1.00 89.94 411 ILE A O 1
ATOM 3333 N N . ASN A 1 412 ? -2.689 14.467 -26.710 1.00 84.06 412 ASN A N 1
ATOM 3334 C CA . ASN A 1 412 ? -2.743 14.086 -28.119 1.00 84.06 412 ASN A CA 1
ATOM 3335 C C . ASN A 1 412 ? -3.984 13.236 -28.430 1.00 84.06 412 ASN A C 1
ATOM 3337 O O . ASN A 1 412 ? -4.601 13.419 -29.481 1.00 84.06 412 ASN A O 1
ATOM 3341 N N . THR A 1 413 ? -4.389 12.339 -27.527 1.00 75.50 413 THR A N 1
ATOM 3342 C CA . THR A 1 413 ? -5.560 11.470 -27.734 1.00 75.50 413 THR A CA 1
ATOM 3343 C C . THR A 1 413 ? -6.883 12.231 -27.650 1.00 75.50 413 THR A C 1
ATOM 3345 O O . THR A 1 413 ? -7.846 11.822 -28.288 1.00 75.50 413 THR A O 1
ATOM 3348 N N . SER A 1 414 ? -6.961 13.351 -26.922 1.00 62.81 414 SER A N 1
ATOM 3349 C CA . SER A 1 414 ? -8.173 14.191 -26.899 1.00 62.81 414 SER A CA 1
ATOM 3350 C C . SER A 1 414 ? -8.466 14.875 -28.243 1.00 62.81 414 SER A C 1
ATOM 3352 O O . SER A 1 414 ? -9.592 15.306 -28.473 1.00 62.81 414 SER A O 1
ATOM 3354 N N . SER A 1 415 ? -7.484 14.927 -29.152 1.00 57.03 415 SER A N 1
ATOM 3355 C CA . SER A 1 415 ? -7.610 15.534 -30.484 1.00 57.03 415 SER A CA 1
ATOM 3356 C C . SER A 1 415 ? -7.914 14.548 -31.624 1.00 57.03 415 SER A C 1
ATOM 3358 O O . SER A 1 415 ? -8.169 14.985 -32.746 1.00 57.03 415 SER A O 1
ATOM 3360 N N . MET A 1 416 ? -7.884 13.230 -31.374 1.00 55.16 416 MET A N 1
ATOM 3361 C CA . MET A 1 416 ? -8.075 12.201 -32.407 1.00 55.16 416 MET A CA 1
ATOM 3362 C C . MET A 1 416 ? -9.117 11.161 -31.970 1.00 55.16 416 MET A C 1
ATOM 3364 O O . MET A 1 416 ? -8.821 10.288 -31.161 1.00 55.16 416 MET A O 1
ATOM 3368 N N . GLU A 1 417 ? -10.322 11.227 -32.544 1.00 52.78 417 GLU A N 1
ATOM 3369 C CA . GLU A 1 417 ? -11.507 10.431 -32.159 1.00 52.78 417 GLU A CA 1
ATOM 3370 C C . GLU A 1 417 ? -11.406 8.904 -32.408 1.00 52.78 417 GLU A C 1
ATOM 3372 O O . GLU A 1 417 ? -12.295 8.168 -31.993 1.00 52.78 417 GLU A O 1
ATOM 3377 N N . GLU A 1 418 ? -10.342 8.384 -33.037 1.00 48.41 418 GLU A N 1
ATOM 3378 C CA . GLU A 1 418 ? -10.315 6.995 -33.553 1.00 48.41 418 GLU A CA 1
ATOM 3379 C C . GLU A 1 418 ? -9.196 6.075 -33.021 1.00 48.41 418 GLU A C 1
ATOM 3381 O O . GLU A 1 418 ? -9.059 4.942 -33.489 1.00 48.41 418 GLU A O 1
ATOM 3386 N N . ARG A 1 419 ? -8.385 6.484 -32.035 1.00 52.69 419 ARG A N 1
ATOM 3387 C CA . ARG A 1 419 ? -7.430 5.549 -31.398 1.00 52.69 419 ARG A CA 1
ATOM 3388 C C . ARG A 1 419 ? -8.045 4.934 -30.148 1.00 52.69 419 ARG A C 1
ATOM 3390 O O . ARG A 1 419 ? -8.551 5.659 -29.301 1.00 52.69 419 ARG A O 1
ATOM 3397 N N . SER A 1 420 ? -7.970 3.604 -30.028 1.00 54.41 420 SER A N 1
ATOM 3398 C CA . SER A 1 420 ? -8.343 2.878 -28.809 1.00 54.41 420 SER A CA 1
ATOM 3399 C C . SER A 1 420 ? -7.694 3.553 -27.604 1.00 54.41 420 SER A C 1
ATOM 3401 O O . SER A 1 420 ? -6.466 3.647 -27.547 1.00 54.41 420 SER A O 1
ATOM 3403 N N . ASP A 1 421 ? -8.506 4.062 -26.684 1.00 63.19 421 ASP A N 1
ATOM 3404 C CA . ASP A 1 421 ? -8.026 4.805 -25.525 1.00 63.19 421 ASP A CA 1
ATOM 3405 C C . ASP A 1 421 ? -7.267 3.842 -24.605 1.00 63.19 421 ASP A C 1
ATOM 3407 O O . ASP A 1 421 ? -7.857 3.009 -23.921 1.00 63.19 421 ASP A O 1
ATOM 3411 N N . TYR A 1 422 ? -5.935 3.866 -24.668 1.00 76.56 422 TYR A N 1
ATOM 3412 C CA . TYR A 1 422 ? -5.092 2.941 -23.904 1.00 76.56 422 TYR A CA 1
ATOM 3413 C C . TYR A 1 422 ? -5.009 3.311 -22.420 1.00 76.56 422 TYR A C 1
ATOM 3415 O O . TYR A 1 422 ? -4.560 2.494 -21.616 1.00 76.56 422 TYR A O 1
ATOM 3423 N N . PHE A 1 423 ? -5.398 4.536 -22.067 1.00 87.00 423 PHE A N 1
ATOM 3424 C CA . PHE A 1 423 ? -5.365 5.065 -20.711 1.00 87.00 423 PHE A CA 1
ATOM 3425 C C . PHE A 1 423 ? -6.787 5.332 -20.231 1.00 87.00 423 PHE A C 1
ATOM 3427 O O . PHE A 1 423 ? -7.596 5.919 -20.944 1.00 87.00 423 PHE A O 1
ATOM 3434 N N . GLU A 1 424 ? -7.084 4.909 -19.006 1.00 87.56 424 GLU A N 1
ATOM 3435 C CA . GLU A 1 424 ? -8.391 5.137 -18.390 1.00 87.56 424 GLU A CA 1
ATOM 3436 C C . GLU A 1 424 ? -8.588 6.632 -18.138 1.00 87.56 424 GLU A C 1
ATOM 3438 O O . GLU A 1 424 ? -7.798 7.236 -17.418 1.00 87.56 424 GLU A O 1
ATOM 3443 N N . LYS A 1 425 ? -9.640 7.236 -18.698 1.00 88.00 425 LYS A N 1
ATOM 3444 C CA . LYS A 1 425 ? -9.954 8.664 -18.492 1.00 88.00 425 LYS A CA 1
ATOM 3445 C C . LYS A 1 425 ? -10.907 8.929 -17.326 1.00 88.00 425 LYS A C 1
ATOM 3447 O O . LYS A 1 425 ? -10.974 10.051 -16.843 1.00 88.00 425 LYS A O 1
ATOM 3452 N N . GLY A 1 426 ? -11.642 7.918 -16.870 1.00 88.38 426 GLY A N 1
ATOM 3453 C CA . GLY A 1 426 ? -12.487 8.025 -15.679 1.00 88.38 426 GLY A CA 1
ATOM 3454 C C . GLY A 1 426 ? -11.741 7.573 -14.428 1.00 88.38 426 GLY A C 1
ATOM 3455 O O . GLY A 1 426 ? -11.048 6.557 -14.470 1.00 88.38 426 GLY A O 1
ATOM 3456 N N . GLU A 1 427 ? -11.895 8.288 -13.313 1.00 89.31 427 GLU A N 1
ATOM 3457 C CA . GLU A 1 427 ? -11.447 7.790 -12.007 1.00 89.31 427 GLU A CA 1
ATOM 3458 C C . GLU A 1 427 ? -12.318 6.595 -11.588 1.00 89.31 427 GLU A C 1
ATOM 3460 O O . GLU A 1 427 ? -13.549 6.653 -11.634 1.00 89.31 427 GLU A O 1
ATOM 3465 N N . ILE A 1 428 ? -11.679 5.497 -11.185 1.00 89.69 428 ILE A N 1
ATOM 3466 C CA . ILE A 1 428 ? -12.367 4.290 -10.724 1.00 89.69 428 ILE A CA 1
ATOM 3467 C C . ILE A 1 428 ? -12.750 4.471 -9.252 1.00 89.69 428 ILE A C 1
ATOM 3469 O O . ILE A 1 428 ? -11.902 4.743 -8.395 1.00 89.69 428 ILE A O 1
ATOM 3473 N N . GLY A 1 429 ? -14.035 4.270 -8.956 1.00 84.12 429 GLY A N 1
ATOM 3474 C CA . GLY A 1 429 ? -14.580 4.365 -7.606 1.00 84.12 429 GLY A CA 1
ATOM 3475 C C . GLY A 1 429 ? -14.139 3.209 -6.692 1.00 84.12 429 GLY A C 1
ATOM 3476 O O . GLY A 1 429 ? -14.076 2.073 -7.153 1.00 84.12 429 GLY A O 1
ATOM 3477 N N . PRO A 1 430 ? -13.884 3.451 -5.396 1.00 84.56 430 PRO A N 1
ATOM 3478 C CA . PRO A 1 430 ? -14.178 4.694 -4.700 1.00 84.56 430 PRO A CA 1
ATOM 3479 C C . PRO A 1 430 ? -13.101 5.766 -4.939 1.00 84.56 430 PRO A C 1
ATOM 3481 O O . PRO A 1 430 ? -11.896 5.454 -4.967 1.00 84.56 430 PRO A O 1
ATOM 3484 N N . PRO A 1 431 ? -13.523 7.035 -5.085 1.00 81.62 431 PRO A N 1
ATOM 3485 C CA . PRO A 1 431 ? -12.604 8.157 -5.165 1.00 81.62 431 PRO A CA 1
ATOM 3486 C C . PRO A 1 431 ? -11.799 8.277 -3.873 1.00 81.62 431 PRO A C 1
ATOM 3488 O O . PRO A 1 431 ? -12.179 7.753 -2.826 1.00 81.62 431 PRO A O 1
ATOM 3491 N N . THR A 1 432 ? -10.668 8.974 -3.929 1.00 77.38 432 THR A N 1
ATOM 3492 C CA . THR A 1 432 ? -9.723 9.049 -2.798 1.00 77.38 432 THR A CA 1
ATOM 3493 C C . THR A 1 432 ? -10.341 9.473 -1.458 1.00 77.38 432 THR A C 1
ATOM 3495 O O . THR A 1 432 ? -9.925 8.938 -0.431 1.00 77.38 432 THR A O 1
ATOM 3498 N N . GLY A 1 433 ? -11.340 10.363 -1.457 1.00 71.56 433 GLY A N 1
ATOM 3499 C CA . GLY A 1 433 ? -12.049 10.804 -0.246 1.00 71.56 433 GLY A CA 1
ATOM 3500 C C . GLY A 1 433 ? -13.019 9.774 0.349 1.00 71.56 433 GLY A C 1
ATOM 3501 O O . GLY A 1 433 ? -13.324 9.833 1.536 1.00 71.56 433 GLY A O 1
ATOM 3502 N N . GLU A 1 434 ? -13.463 8.795 -0.441 1.00 75.12 434 GLU A N 1
ATOM 3503 C CA . GLU A 1 434 ? -14.366 7.718 -0.006 1.00 75.12 434 GLU A CA 1
ATOM 3504 C C . GLU A 1 434 ? -13.617 6.426 0.358 1.00 75.12 434 GLU A C 1
ATOM 3506 O O . GLU A 1 434 ? -14.231 5.420 0.718 1.00 75.12 434 GLU A O 1
ATOM 3511 N N . ARG A 1 435 ? -12.282 6.422 0.253 1.00 77.62 435 ARG A N 1
ATOM 3512 C CA . ARG A 1 435 ? -11.453 5.262 0.601 1.00 77.62 435 ARG A CA 1
ATOM 3513 C C . ARG A 1 435 ? -11.307 5.128 2.112 1.00 77.62 435 ARG A C 1
ATOM 3515 O O . ARG A 1 435 ? -11.207 6.110 2.838 1.00 77.62 435 ARG A O 1
ATOM 3522 N N . ASP A 1 436 ? -11.196 3.880 2.561 1.00 69.88 436 ASP A N 1
ATOM 3523 C CA . ASP A 1 436 ? -11.130 3.530 3.987 1.00 69.88 436 ASP A CA 1
ATOM 3524 C C . ASP A 1 436 ? -9.860 4.048 4.669 1.00 69.88 436 ASP A C 1
ATOM 3526 O O . ASP A 1 436 ? -9.831 4.273 5.876 1.00 69.88 436 ASP A O 1
ATOM 3530 N N . VAL A 1 437 ? -8.796 4.216 3.882 1.00 63.78 437 VAL A N 1
ATOM 3531 C CA . VAL A 1 437 ? -7.536 4.811 4.313 1.00 63.78 437 VAL A CA 1
ATOM 3532 C C . VAL A 1 437 ? -7.474 6.212 3.722 1.00 63.78 437 VAL A C 1
ATOM 3534 O O . VAL A 1 437 ? -6.943 6.424 2.630 1.00 63.78 437 VAL A O 1
ATOM 3537 N N . SER A 1 438 ? -8.045 7.175 4.436 1.00 57.69 438 SER A N 1
ATOM 3538 C CA . SER A 1 438 ? -7.904 8.585 4.107 1.00 57.69 438 SER A CA 1
ATOM 3539 C C . SER A 1 438 ? -6.982 9.246 5.128 1.00 57.69 438 SER A C 1
ATOM 3541 O O . SER A 1 438 ? -7.136 9.135 6.343 1.00 57.69 438 SER A O 1
ATOM 3543 N N . MET A 1 439 ? -5.955 9.926 4.627 1.00 57.03 439 MET A N 1
ATOM 3544 C CA . MET A 1 439 ? -5.443 11.072 5.365 1.00 57.03 439 MET A CA 1
ATOM 3545 C C . MET A 1 439 ? -6.367 12.251 5.060 1.00 57.03 439 MET A C 1
ATOM 3547 O O . MET A 1 439 ? -6.951 12.266 3.975 1.00 57.03 439 MET A O 1
ATOM 3551 N N . PRO A 1 440 ? -6.459 13.258 5.947 1.00 51.16 440 PRO A N 1
ATOM 3552 C CA . PRO A 1 440 ? -6.969 14.568 5.572 1.00 51.16 440 PRO A CA 1
ATOM 3553 C C . PRO A 1 440 ? -5.976 15.192 4.587 1.00 51.16 440 PRO A C 1
ATOM 3555 O O . PRO A 1 440 ? -5.145 16.023 4.936 1.00 51.16 440 PRO A O 1
ATOM 3558 N N . VAL A 1 441 ? -6.000 14.699 3.357 1.00 53.12 441 VAL A N 1
ATOM 3559 C CA . VAL A 1 441 ? -5.515 15.437 2.209 1.00 53.12 441 VAL A CA 1
ATOM 3560 C C . VAL A 1 441 ? -6.658 16.388 1.869 1.00 53.12 441 VAL A C 1
ATOM 3562 O O . VAL A 1 441 ? -7.810 15.951 1.904 1.00 53.12 441 VAL A O 1
ATOM 3565 N N . PRO A 1 442 ? -6.388 17.679 1.630 1.00 47.06 442 PRO A N 1
ATOM 3566 C CA . PRO A 1 442 ? -7.408 18.584 1.119 1.00 47.06 442 PRO A CA 1
ATOM 3567 C C . PRO A 1 442 ? -8.107 17.924 -0.072 1.00 47.06 442 PRO A C 1
ATOM 3569 O O . PRO A 1 442 ? -7.436 17.303 -0.895 1.00 47.06 442 PRO A O 1
ATOM 3572 N N . ASP A 1 443 ? -9.440 17.991 -0.088 1.00 46.69 443 ASP A N 1
ATOM 3573 C CA . ASP A 1 443 ? -10.291 17.310 -1.064 1.00 46.69 443 ASP A CA 1
ATOM 3574 C C . ASP A 1 443 ? -9.735 17.425 -2.491 1.00 46.69 443 ASP A C 1
ATOM 3576 O O . ASP A 1 443 ? -9.193 18.468 -2.866 1.00 46.69 443 ASP A O 1
ATOM 3580 N N . ALA A 1 444 ? -9.942 16.386 -3.309 1.00 47.72 444 ALA A N 1
ATOM 3581 C CA . ALA A 1 444 ? -9.547 16.292 -4.726 1.00 47.72 444 ALA A CA 1
ATOM 3582 C C . ALA A 1 444 ? -10.023 17.472 -5.618 1.00 47.72 444 ALA A C 1
ATOM 3584 O O . ALA A 1 444 ? -9.723 17.549 -6.812 1.00 47.72 444 ALA A O 1
ATOM 3585 N N . GLU A 1 445 ? -10.792 18.415 -5.073 1.00 43.97 445 GLU A N 1
ATOM 3586 C CA . GLU A 1 445 ? -11.113 19.687 -5.713 1.00 43.97 445 GLU A CA 1
ATOM 3587 C C . GLU A 1 445 ? -9.962 20.707 -5.698 1.00 43.97 445 GLU A C 1
ATOM 3589 O O . GLU A 1 445 ? -9.946 21.567 -6.575 1.00 43.97 445 GLU A O 1
ATOM 3594 N N . ASN A 1 446 ? -8.974 20.568 -4.803 1.00 53.44 446 ASN A N 1
ATOM 3595 C CA . ASN A 1 446 ? -7.826 21.477 -4.658 1.00 53.44 446 ASN A CA 1
ATOM 3596 C C . ASN A 1 446 ? -6.470 20.849 -5.034 1.00 53.44 446 ASN A C 1
ATOM 3598 O O . ASN A 1 446 ? -5.421 21.364 -4.640 1.00 53.44 446 ASN A O 1
ATOM 3602 N N . ASP A 1 447 ? -6.462 19.751 -5.793 1.00 67.25 447 ASP A N 1
ATOM 3603 C CA . ASP A 1 447 ? -5.207 19.168 -6.266 1.00 67.25 447 ASP A CA 1
ATOM 3604 C C . ASP A 1 447 ? -4.429 20.178 -7.125 1.00 67.25 447 ASP A C 1
ATOM 3606 O O . ASP A 1 447 ? -4.979 20.889 -7.972 1.00 67.25 447 ASP A O 1
ATOM 3610 N N . ILE A 1 448 ? -3.114 20.232 -6.914 1.00 81.81 448 ILE A N 1
ATOM 3611 C CA . ILE A 1 448 ? -2.222 21.051 -7.731 1.00 81.81 448 ILE A CA 1
ATOM 3612 C C . ILE A 1 448 ? -2.282 20.561 -9.166 1.00 81.81 448 ILE A C 1
ATOM 3614 O O . ILE A 1 448 ? -1.912 19.424 -9.458 1.00 81.81 448 ILE A O 1
ATOM 3618 N N . LEU A 1 449 ? -2.694 21.466 -10.053 1.00 90.25 449 LEU A N 1
ATOM 3619 C CA . LEU A 1 449 ? -2.733 21.226 -11.484 1.00 90.25 449 LEU A CA 1
ATOM 3620 C C . LEU A 1 449 ? -1.327 20.888 -11.989 1.00 90.25 449 LEU A C 1
ATOM 3622 O O . LEU A 1 449 ? -0.451 21.756 -12.065 1.00 90.25 449 LEU A O 1
ATOM 3626 N N . PHE A 1 450 ? -1.113 19.627 -12.349 1.00 93.12 450 PHE A N 1
ATOM 3627 C CA . PHE A 1 450 ? 0.138 19.206 -12.950 1.00 93.12 450 PHE A CA 1
ATOM 3628 C C . PHE A 1 450 ? 0.192 19.655 -14.414 1.00 93.12 450 PHE A C 1
ATOM 3630 O O . PHE A 1 450 ? -0.718 19.377 -15.202 1.00 93.12 450 PHE A O 1
ATOM 3637 N N . SER A 1 451 ? 1.292 20.312 -14.786 1.00 94.38 451 SER A N 1
ATOM 3638 C CA . SER A 1 451 ? 1.688 20.440 -16.184 1.00 94.38 451 SER A CA 1
ATOM 3639 C C . SER A 1 451 ? 3.202 20.472 -16.334 1.00 94.38 451 SER A C 1
ATOM 3641 O O . SER A 1 451 ? 3.881 21.275 -15.691 1.00 94.38 451 SER A O 1
ATOM 3643 N N . SER A 1 452 ? 3.731 19.668 -17.253 1.00 93.88 452 SER A N 1
ATOM 3644 C CA . SER A 1 452 ? 5.157 19.653 -17.614 1.00 93.88 452 SER A CA 1
ATOM 3645 C C . SER A 1 452 ? 5.655 20.977 -18.211 1.00 93.88 452 SER A C 1
ATOM 3647 O O . SER A 1 452 ? 6.860 21.197 -18.325 1.00 93.88 452 SER A O 1
ATOM 3649 N N . LYS A 1 453 ? 4.750 21.901 -18.576 1.00 93.31 453 LYS A N 1
ATOM 3650 C CA . LYS A 1 453 ? 5.103 23.267 -19.003 1.00 93.31 453 LYS A CA 1
ATOM 3651 C C . LYS A 1 453 ? 5.444 24.193 -17.833 1.00 93.31 453 LYS A C 1
ATOM 3653 O O . LYS A 1 453 ? 6.217 25.130 -18.018 1.00 93.31 453 LYS A O 1
ATOM 3658 N N . SER A 1 454 ? 4.839 23.980 -16.664 1.00 92.88 454 SER A N 1
ATOM 3659 C CA . SER A 1 454 ? 5.005 24.831 -15.475 1.00 92.88 454 SER A CA 1
ATOM 3660 C C . SER A 1 454 ? 5.868 24.181 -14.392 1.00 92.88 454 SER A C 1
ATOM 3662 O O . SER A 1 454 ? 6.497 24.883 -13.597 1.00 92.88 454 SER A O 1
ATOM 3664 N N . ILE A 1 455 ? 5.921 22.853 -14.370 1.00 94.38 455 ILE A N 1
ATOM 3665 C CA . ILE A 1 455 ? 6.619 22.046 -13.374 1.00 94.38 455 ILE A CA 1
ATOM 3666 C C . ILE A 1 455 ? 7.721 21.285 -14.094 1.00 94.38 455 ILE A C 1
ATOM 3668 O O . ILE A 1 455 ? 7.419 20.490 -14.967 1.00 94.38 455 ILE A O 1
ATOM 3672 N N . ALA A 1 456 ? 8.983 21.526 -13.738 1.00 94.00 456 ALA A N 1
ATOM 3673 C CA . ALA A 1 456 ? 10.141 20.956 -14.426 1.00 94.00 456 ALA A CA 1
ATOM 3674 C C . ALA A 1 456 ? 10.665 19.652 -13.798 1.00 94.00 456 ALA A C 1
ATOM 3676 O O . ALA A 1 456 ? 11.458 18.948 -14.420 1.00 94.00 456 ALA A O 1
ATOM 3677 N N . ASN A 1 457 ? 10.297 19.363 -12.546 1.00 94.88 457 ASN A N 1
ATOM 3678 C CA . ASN A 1 457 ? 10.682 18.154 -11.813 1.00 94.88 457 ASN A CA 1
ATOM 3679 C C . ASN A 1 457 ? 9.785 17.941 -10.578 1.00 94.88 457 ASN A C 1
ATOM 3681 O O . ASN A 1 457 ? 9.008 18.819 -10.193 1.00 94.88 457 ASN A O 1
ATOM 3685 N N . ILE A 1 458 ? 9.915 16.773 -9.940 1.00 93.88 458 ILE A N 1
ATOM 3686 C CA . ILE A 1 458 ? 9.127 16.408 -8.754 1.00 93.88 458 ILE A CA 1
ATOM 3687 C C . ILE A 1 458 ? 9.457 17.284 -7.547 1.00 93.88 458 ILE A C 1
ATOM 3689 O O . ILE A 1 458 ? 8.542 17.691 -6.841 1.00 93.88 458 ILE A O 1
ATOM 3693 N N . SER A 1 459 ? 10.717 17.658 -7.327 1.00 92.75 459 SER A N 1
ATOM 3694 C CA . SER A 1 459 ? 11.074 18.512 -6.188 1.00 92.75 459 SER A CA 1
ATOM 3695 C C . SER A 1 459 ? 10.403 19.898 -6.277 1.00 92.75 459 SER A C 1
ATOM 3697 O O . SER A 1 459 ? 9.984 20.469 -5.268 1.00 92.75 459 SER A O 1
ATOM 3699 N N . GLN A 1 460 ? 10.227 20.440 -7.490 1.00 93.56 460 GLN A N 1
ATOM 3700 C CA . GLN A 1 460 ? 9.440 21.653 -7.727 1.00 93.56 460 GLN A CA 1
ATOM 3701 C C . GLN A 1 460 ? 7.953 21.418 -7.434 1.00 93.56 460 GLN A C 1
ATOM 3703 O O . GLN A 1 460 ? 7.337 22.250 -6.769 1.00 93.56 460 GLN A O 1
ATOM 3708 N N . PHE A 1 461 ? 7.387 20.293 -7.888 1.00 91.88 461 PHE A N 1
ATOM 3709 C CA . PHE A 1 461 ? 6.008 19.907 -7.571 1.00 91.88 461 PHE A CA 1
ATOM 3710 C C . PHE A 1 461 ? 5.779 19.848 -6.052 1.00 91.88 461 PHE A C 1
ATOM 3712 O O . PHE A 1 461 ? 4.847 20.468 -5.546 1.00 91.88 461 PHE A O 1
ATOM 3719 N N . GLU A 1 462 ? 6.669 19.189 -5.307 1.00 88.94 462 GLU A N 1
ATOM 3720 C CA . GLU A 1 462 ? 6.617 19.115 -3.843 1.00 88.94 462 GLU A CA 1
ATOM 3721 C C . GLU A 1 462 ? 6.711 20.495 -3.183 1.00 88.94 462 GLU A C 1
ATOM 3723 O O . GLU A 1 462 ? 6.044 20.756 -2.182 1.00 88.94 462 GLU A O 1
ATOM 3728 N N . SER A 1 463 ? 7.533 21.400 -3.723 1.00 89.00 463 SER A N 1
ATOM 3729 C CA . SER A 1 463 ? 7.629 22.771 -3.214 1.00 89.00 463 SER A CA 1
ATOM 3730 C C . SER A 1 463 ? 6.299 23.509 -3.353 1.00 89.00 463 SER A C 1
ATOM 3732 O O . SER A 1 463 ? 5.836 24.115 -2.386 1.00 89.00 463 SER A O 1
ATOM 3734 N N . ILE A 1 464 ? 5.651 23.399 -4.518 1.00 89.00 464 ILE A N 1
ATOM 3735 C CA . ILE A 1 464 ? 4.318 23.967 -4.759 1.00 89.00 464 ILE A CA 1
ATOM 3736 C C . ILE A 1 464 ? 3.307 23.312 -3.811 1.00 89.00 464 ILE A C 1
ATOM 3738 O O . ILE A 1 464 ? 2.548 24.013 -3.151 1.00 89.00 464 ILE A O 1
ATOM 3742 N N . TYR A 1 465 ? 3.359 21.988 -3.649 1.00 84.31 465 TYR A N 1
ATOM 3743 C CA . TYR A 1 465 ? 2.504 21.238 -2.724 1.00 84.31 465 TYR A CA 1
ATOM 3744 C C . TYR A 1 465 ? 2.593 21.727 -1.286 1.00 84.31 465 TYR A C 1
ATOM 3746 O O . TYR A 1 465 ? 1.574 22.039 -0.666 1.00 84.31 465 TYR A O 1
ATOM 3754 N N . ASN A 1 466 ? 3.811 21.886 -0.7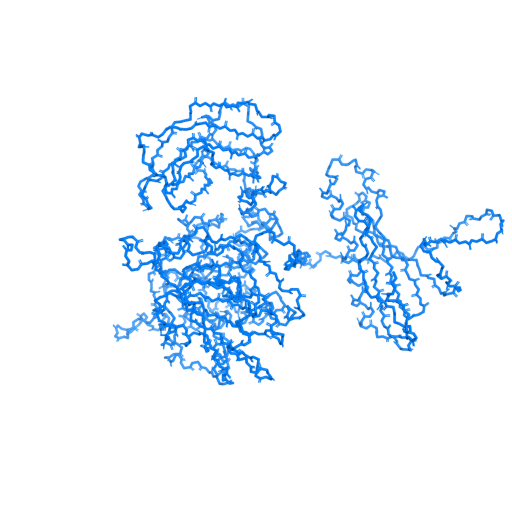83 1.00 81.12 466 ASN A N 1
ATOM 3755 C CA . ASN A 1 466 ? 4.056 22.381 0.563 1.00 81.12 466 ASN A CA 1
ATOM 3756 C C . ASN A 1 466 ? 3.649 23.854 0.747 1.00 81.12 466 ASN A C 1
ATOM 3758 O O . ASN A 1 466 ? 3.276 24.247 1.855 1.00 81.12 466 ASN A O 1
ATOM 3762 N N . GLN A 1 467 ? 3.724 24.672 -0.309 1.00 83.31 467 GLN A N 1
ATOM 3763 C CA . GLN A 1 467 ? 3.285 26.071 -0.284 1.00 83.31 467 GLN A CA 1
ATOM 3764 C C . GLN A 1 467 ? 1.758 26.186 -0.278 1.00 83.31 467 GLN A C 1
ATOM 3766 O O . GLN A 1 467 ? 1.212 26.895 0.564 1.00 83.31 467 GLN A O 1
ATOM 3771 N N . THR A 1 468 ? 1.080 25.467 -1.176 1.00 78.44 468 THR A N 1
ATOM 3772 C CA . THR A 1 468 ? -0.378 25.524 -1.361 1.00 78.44 468 THR A CA 1
ATOM 3773 C C . THR A 1 468 ? -1.125 24.968 -0.158 1.00 78.44 468 THR A C 1
ATOM 3775 O O . THR A 1 468 ? -2.055 25.594 0.341 1.00 78.44 468 THR A O 1
ATOM 3778 N N . HIS A 1 469 ? -0.701 23.811 0.346 1.00 72.12 469 HIS A N 1
ATOM 3779 C CA . HIS A 1 469 ? -1.400 23.142 1.440 1.00 72.12 469 HIS A CA 1
ATOM 3780 C C . HIS A 1 469 ? -0.900 23.592 2.820 1.00 72.12 469 HIS A C 1
ATOM 3782 O O . HIS A 1 469 ? -1.544 23.328 3.833 1.00 72.12 469 HIS A O 1
ATOM 3788 N N . GLY A 1 470 ? 0.206 24.338 2.878 1.00 59.91 470 GLY A N 1
ATOM 3789 C CA . GLY A 1 470 ? 0.808 24.838 4.109 1.00 59.91 470 GLY A CA 1
ATOM 3790 C C . GLY A 1 470 ? 1.425 23.733 4.977 1.00 59.91 470 GLY A C 1
ATOM 3791 O O . GLY A 1 470 ? 0.962 22.597 5.036 1.00 59.91 470 GLY A O 1
ATOM 3792 N N . ARG A 1 471 ? 2.457 24.082 5.758 1.00 53.00 471 ARG A N 1
ATOM 3793 C CA . ARG A 1 471 ? 3.131 23.155 6.699 1.00 53.00 471 ARG A CA 1
ATOM 3794 C C . ARG A 1 471 ? 2.229 22.582 7.810 1.00 53.00 471 ARG A C 1
ATOM 3796 O O . ARG A 1 471 ? 2.690 21.715 8.548 1.00 53.00 471 ARG A O 1
ATOM 3803 N N . ASN A 1 472 ? 1.004 23.090 7.961 1.00 48.16 472 ASN A N 1
ATOM 3804 C CA . ASN A 1 472 ? 0.082 22.732 9.042 1.00 48.16 472 ASN A CA 1
ATOM 3805 C C . ASN A 1 472 ? -1.025 21.746 8.621 1.00 48.16 472 ASN A C 1
ATOM 3807 O O . ASN A 1 472 ? -1.672 21.203 9.510 1.00 48.16 472 ASN A O 1
ATOM 3811 N N . SER A 1 473 ? -1.270 21.518 7.320 1.00 50.75 473 SER A N 1
ATOM 3812 C CA . SER A 1 473 ? -2.307 20.567 6.868 1.00 50.75 473 SER A CA 1
ATOM 3813 C C . SER A 1 473 ? -1.791 19.131 6.761 1.00 50.75 473 SER A C 1
ATOM 3815 O O . SER A 1 473 ? -2.529 18.186 7.028 1.00 50.75 473 SER A O 1
ATOM 3817 N N . LEU A 1 474 ? -0.509 18.954 6.432 1.00 55.66 474 LEU A N 1
ATOM 3818 C CA . LEU A 1 474 ? 0.118 17.642 6.336 1.00 55.66 474 LEU A CA 1
ATOM 3819 C C . LEU A 1 474 ? 0.670 17.222 7.697 1.00 55.66 474 LEU A C 1
ATOM 3821 O O . LEU A 1 474 ? 1.442 17.952 8.327 1.00 55.66 474 LEU A O 1
ATOM 3825 N N . LEU A 1 475 ? 0.341 15.998 8.123 1.00 63.12 475 LEU A N 1
ATOM 3826 C CA . LEU A 1 475 ? 1.101 15.340 9.181 1.00 63.12 475 LEU A CA 1
ATOM 3827 C C . LEU A 1 475 ? 2.575 15.334 8.777 1.00 63.12 475 LEU A C 1
ATOM 3829 O O . LEU A 1 475 ? 2.945 14.822 7.719 1.00 63.12 475 LEU A O 1
ATOM 3833 N N . ARG A 1 476 ? 3.435 15.877 9.642 1.00 70.00 476 ARG A N 1
ATOM 3834 C CA . ARG A 1 476 ? 4.883 15.750 9.462 1.00 70.00 476 ARG A CA 1
ATOM 3835 C C . ARG A 1 476 ? 5.215 14.263 9.342 1.00 70.00 476 ARG A C 1
ATOM 3837 O O . ARG A 1 476 ? 4.778 13.495 10.199 1.00 70.00 476 ARG A O 1
ATOM 3844 N N . LYS A 1 477 ? 6.019 13.875 8.343 1.00 73.38 477 LYS A N 1
ATOM 3845 C CA . LYS A 1 477 ? 6.376 12.464 8.086 1.00 73.38 477 LYS A CA 1
ATOM 3846 C C . LYS A 1 477 ? 6.733 11.672 9.352 1.00 73.38 477 LYS A C 1
ATOM 3848 O O . LYS A 1 477 ? 6.171 10.595 9.520 1.00 73.38 477 LYS A O 1
ATOM 3853 N N . PRO A 1 478 ? 7.562 12.194 10.288 1.00 73.50 478 PRO A N 1
ATOM 3854 C CA . PRO A 1 478 ? 7.867 11.467 11.519 1.00 73.50 478 PRO A CA 1
ATOM 3855 C C . PRO A 1 478 ? 6.618 11.215 12.368 1.00 73.50 478 PRO A C 1
ATOM 3857 O O . PRO A 1 478 ? 6.405 10.108 12.838 1.00 73.50 478 PRO A O 1
ATOM 3860 N N . SER A 1 479 ? 5.754 12.223 12.520 1.00 77.12 479 SER A N 1
ATOM 3861 C CA . SER A 1 479 ? 4.531 12.104 13.317 1.00 77.12 479 SER A CA 1
ATOM 3862 C C . SER A 1 479 ? 3.567 11.075 12.741 1.00 77.12 479 SER A C 1
ATOM 3864 O O . SER A 1 479 ? 2.959 10.344 13.512 1.00 77.12 479 SER A O 1
ATOM 3866 N N . PHE A 1 480 ? 3.415 11.016 11.413 1.00 81.62 480 PHE A N 1
ATOM 3867 C CA . PHE A 1 480 ? 2.604 9.970 10.793 1.00 81.62 480 PHE A CA 1
ATOM 3868 C C . PHE A 1 480 ? 3.238 8.602 11.022 1.00 81.62 480 PHE A C 1
ATOM 3870 O O . PHE A 1 480 ? 2.564 7.696 11.495 1.00 81.62 480 PHE A O 1
ATOM 3877 N N . ALA A 1 481 ? 4.542 8.480 10.759 1.00 80.88 481 ALA A N 1
ATOM 3878 C CA . ALA A 1 481 ? 5.252 7.215 10.844 1.00 80.88 481 ALA A CA 1
ATOM 3879 C C . ALA A 1 481 ? 5.172 6.556 12.231 1.00 80.88 481 ALA A C 1
ATOM 3881 O O . ALA A 1 481 ? 5.144 5.336 12.289 1.00 80.88 481 ALA A O 1
ATOM 3882 N N . TYR A 1 482 ? 5.116 7.328 13.323 1.00 83.25 482 TYR A N 1
ATOM 3883 C CA . TYR A 1 482 ? 4.985 6.790 14.687 1.00 83.25 482 TYR A CA 1
ATOM 3884 C C . TYR A 1 482 ? 3.541 6.549 15.148 1.00 83.25 482 TYR A C 1
ATOM 3886 O O . TYR A 1 482 ? 3.339 5.883 16.158 1.00 83.25 482 TYR A O 1
ATOM 3894 N N . HIS A 1 483 ? 2.544 7.090 14.445 1.00 86.62 483 HIS A N 1
ATOM 3895 C CA . HIS A 1 483 ? 1.150 7.102 14.897 1.00 86.62 483 HIS A CA 1
ATOM 3896 C C . HIS A 1 483 ? 0.164 6.673 13.810 1.00 86.62 483 HIS A C 1
ATOM 3898 O O . HIS A 1 483 ? -0.941 7.202 13.705 1.00 86.62 483 HIS A O 1
ATOM 3904 N N . THR A 1 484 ? 0.571 5.732 12.972 1.00 86.50 484 THR A N 1
ATOM 3905 C CA . THR A 1 484 ? -0.250 5.121 11.925 1.00 86.50 484 THR A CA 1
ATOM 3906 C C . THR A 1 484 ? -1.396 4.282 12.483 1.00 86.50 484 THR A C 1
ATOM 3908 O O . THR A 1 484 ? -1.316 3.762 13.590 1.00 86.50 484 THR A O 1
ATOM 3911 N N . TYR A 1 485 ? -2.453 4.100 11.684 1.00 88.44 485 TYR A N 1
ATOM 3912 C CA . TYR A 1 485 ? -3.670 3.405 12.122 1.00 88.44 485 TYR A CA 1
ATOM 3913 C C . TYR A 1 485 ? -3.451 1.942 12.539 1.00 88.44 485 TYR A C 1
ATOM 3915 O O . TYR A 1 485 ? -4.176 1.453 13.397 1.00 88.44 485 TYR A O 1
ATOM 3923 N N . HIS A 1 486 ? -2.443 1.248 11.994 1.00 87.19 486 HIS A N 1
ATOM 3924 C CA . HIS A 1 486 ? -2.163 -0.139 12.388 1.00 87.19 486 HIS A CA 1
ATOM 3925 C C . HIS A 1 486 ? -1.852 -0.284 13.887 1.00 87.19 486 HIS A C 1
ATOM 3927 O O . HIS A 1 486 ? -2.196 -1.311 14.458 1.00 87.19 486 HIS A O 1
ATOM 3933 N N . ASN A 1 487 ? -1.314 0.759 14.532 1.00 89.06 487 ASN A N 1
ATOM 3934 C CA . ASN A 1 487 ? -1.076 0.791 15.978 1.00 89.06 487 ASN A CA 1
ATOM 3935 C C . ASN A 1 487 ? -2.371 0.727 16.803 1.00 89.06 487 ASN A C 1
ATOM 3937 O O . ASN A 1 487 ? -2.328 0.491 17.993 1.00 89.06 487 ASN A O 1
ATOM 3941 N N . ALA A 1 488 ? -3.538 1.004 16.213 1.00 91.19 488 ALA A N 1
ATOM 3942 C CA . ALA A 1 488 ? -4.807 0.846 16.919 1.00 91.19 488 ALA A CA 1
ATOM 3943 C C . ALA A 1 488 ? -5.296 -0.610 16.927 1.00 91.19 488 ALA A C 1
ATOM 3945 O O . ALA A 1 488 ? -6.279 -0.912 17.596 1.00 91.19 488 ALA A O 1
ATOM 3946 N N . VAL A 1 489 ? -4.697 -1.501 16.132 1.00 88.19 489 VAL A N 1
ATOM 3947 C CA . VAL A 1 489 ? -5.220 -2.852 15.859 1.00 88.19 489 VAL A CA 1
ATOM 3948 C C . VAL A 1 489 ? -4.130 -3.930 15.866 1.00 88.19 489 VAL A C 1
ATOM 3950 O O . VAL A 1 489 ? -4.375 -5.059 15.446 1.00 88.19 489 VAL A O 1
ATOM 3953 N N . ASP A 1 490 ? -2.934 -3.606 16.350 1.00 84.00 490 ASP A N 1
ATOM 3954 C CA . ASP A 1 490 ? -1.783 -4.512 16.459 1.00 84.00 490 ASP A CA 1
ATOM 3955 C C . ASP A 1 490 ? -1.784 -5.346 17.754 1.00 84.00 490 ASP A C 1
ATOM 3957 O O . ASP A 1 490 ? -0.913 -6.194 17.939 1.00 84.00 490 ASP A O 1
ATOM 3961 N N . GLN A 1 491 ? -2.800 -5.157 18.607 1.00 82.56 491 GLN A N 1
ATOM 3962 C CA . GLN A 1 491 ? -2.961 -5.802 19.917 1.00 82.56 491 GLN A CA 1
ATOM 3963 C C . GLN A 1 491 ? -1.916 -5.377 20.963 1.00 82.56 491 GLN A C 1
ATOM 3965 O O . GLN A 1 491 ? -1.851 -5.994 22.029 1.00 82.56 491 GLN A O 1
ATOM 3970 N N . ASP A 1 492 ? -1.151 -4.317 20.704 1.00 85.44 492 ASP A N 1
ATOM 3971 C CA . ASP A 1 492 ? -0.256 -3.701 21.675 1.00 85.44 492 ASP A CA 1
ATOM 3972 C C . ASP A 1 492 ? -0.928 -2.452 22.259 1.00 85.44 492 ASP A C 1
ATOM 3974 O O . ASP A 1 492 ? -1.365 -1.566 21.545 1.00 85.44 492 ASP A O 1
ATOM 3978 N N . ILE A 1 493 ? -1.058 -2.382 23.584 1.00 87.25 493 ILE A N 1
ATOM 3979 C CA . ILE A 1 493 ? -1.691 -1.231 24.248 1.00 87.25 493 ILE A CA 1
ATOM 3980 C C . ILE A 1 493 ? -0.739 -0.038 24.415 1.00 87.25 493 ILE A C 1
ATOM 3982 O O . ILE A 1 493 ? -1.180 1.022 24.862 1.00 87.25 493 ILE A O 1
ATOM 3986 N N . GLU A 1 494 ? 0.550 -0.214 24.113 1.00 87.81 494 GLU A N 1
ATOM 3987 C CA . GLU A 1 494 ? 1.594 0.808 24.249 1.00 87.81 494 GLU A CA 1
ATOM 3988 C C . GLU A 1 494 ? 1.861 1.561 22.936 1.00 87.81 494 GLU A C 1
ATOM 3990 O O . GLU A 1 494 ? 2.441 2.653 22.942 1.00 87.81 494 GLU A O 1
ATOM 3995 N N . THR A 1 495 ? 1.437 1.010 21.799 1.00 89.06 495 THR A N 1
ATOM 3996 C CA . THR A 1 495 ? 1.439 1.697 20.507 1.00 89.06 495 THR A CA 1
ATOM 3997 C C . THR A 1 495 ? 0.084 2.371 20.318 1.00 89.06 495 THR A C 1
ATOM 3999 O O . THR A 1 495 ? -0.943 1.881 20.766 1.00 89.06 495 THR A O 1
ATOM 4002 N N . CYS A 1 496 ? 0.056 3.558 19.702 1.00 90.75 496 CYS A N 1
ATOM 4003 C CA . CYS A 1 496 ? -1.210 4.258 19.482 1.00 90.75 496 CYS A CA 1
ATOM 4004 C C . CYS A 1 496 ? -1.274 4.916 18.109 1.00 90.75 496 CYS A C 1
ATOM 4006 O O . CYS A 1 496 ? -0.313 5.547 17.648 1.00 90.75 496 CYS A O 1
ATOM 4008 N N . TRP A 1 497 ? -2.442 4.812 17.477 1.00 92.62 497 TRP A N 1
ATOM 4009 C CA . TRP A 1 497 ? -2.857 5.710 16.408 1.00 92.62 497 TRP A CA 1
ATOM 4010 C C . TRP A 1 497 ? -3.190 7.074 17.008 1.00 92.62 497 TRP A C 1
ATOM 4012 O O . TRP A 1 497 ? -3.802 7.157 18.074 1.00 92.62 497 TRP A O 1
ATOM 4022 N N . LYS A 1 498 ? -2.824 8.148 16.311 1.00 89.69 498 LYS A N 1
ATOM 4023 C CA . LYS A 1 498 ? -3.128 9.520 16.719 1.00 89.69 498 LYS A CA 1
ATOM 4024 C C . LYS A 1 498 ? -3.715 10.298 15.561 1.00 89.69 498 LYS A C 1
ATOM 4026 O O . LYS A 1 498 ? -3.162 10.305 14.460 1.00 89.69 498 LYS A O 1
ATOM 4031 N N . THR A 1 499 ? -4.807 11.008 15.817 1.00 86.88 499 THR A N 1
ATOM 4032 C CA . THR A 1 499 ? -5.418 11.845 14.788 1.00 86.88 499 THR A CA 1
ATOM 4033 C C . THR A 1 499 ? -4.561 13.092 14.510 1.00 86.88 499 THR A C 1
ATOM 4035 O O . THR A 1 499 ? -4.032 13.700 15.444 1.00 86.88 499 THR A O 1
ATOM 4038 N N . PRO A 1 500 ? -4.430 13.522 13.237 1.00 78.69 500 PRO A N 1
ATOM 4039 C CA . PRO A 1 500 ? -3.700 14.743 12.858 1.00 78.69 500 PRO A CA 1
ATOM 4040 C C . PRO A 1 500 ? -4.227 16.008 13.527 1.00 78.69 500 PRO A C 1
ATOM 4042 O O . PRO A 1 500 ? -3.470 16.905 13.889 1.00 78.69 500 PRO A O 1
ATOM 4045 N N . ARG A 1 501 ? -5.555 16.084 13.614 1.00 83.88 501 ARG A N 1
ATOM 4046 C CA . ARG A 1 501 ? -6.325 17.196 14.157 1.00 83.88 501 ARG A CA 1
ATOM 4047 C C . ARG A 1 501 ? -7.277 16.670 15.215 1.00 83.88 501 ARG A C 1
ATOM 4049 O O . ARG A 1 501 ? -7.513 15.462 15.291 1.00 83.88 501 ARG A O 1
ATOM 4056 N N . ALA A 1 502 ? -7.822 17.574 16.017 1.00 89.88 502 ALA A N 1
ATOM 4057 C CA . ALA A 1 502 ? -8.937 17.220 16.873 1.00 89.88 502 ALA A CA 1
ATOM 4058 C C . ALA A 1 502 ? -10.101 16.700 16.004 1.00 89.88 502 ALA A C 1
ATOM 4060 O O . ALA A 1 502 ? -10.420 17.347 14.996 1.00 89.88 502 ALA A O 1
ATOM 4061 N N . PRO A 1 503 ? -10.664 15.519 16.318 1.00 91.75 503 PRO A N 1
ATOM 4062 C CA . PRO A 1 503 ? -11.832 15.020 15.612 1.00 91.75 503 PRO A CA 1
ATOM 4063 C C . PRO A 1 503 ? -12.994 15.999 15.703 1.00 91.75 503 PRO A C 1
ATOM 4065 O O . PRO A 1 503 ? -13.268 16.550 16.769 1.00 91.75 503 PRO A O 1
ATOM 4068 N N . LEU A 1 504 ? -13.655 16.204 14.576 1.00 92.06 504 LEU A N 1
ATOM 4069 C CA . LEU A 1 504 ? -14.899 16.944 14.468 1.00 92.06 504 LEU A CA 1
ATOM 4070 C C . LEU A 1 504 ? -16.072 15.970 14.531 1.00 92.06 504 LEU A C 1
ATOM 4072 O O . LEU A 1 504 ? -15.923 14.758 14.347 1.00 92.06 504 LEU A O 1
ATOM 4076 N N . THR A 1 505 ? -17.253 16.527 14.754 1.00 93.12 505 THR A N 1
ATOM 4077 C CA . THR A 1 505 ? -18.519 15.830 14.559 1.00 93.12 505 THR A CA 1
ATOM 4078 C C . THR A 1 505 ? -18.525 15.176 13.176 1.00 93.12 505 THR A C 1
ATOM 4080 O O . THR A 1 505 ? -18.086 15.780 12.200 1.00 93.12 505 THR A O 1
ATOM 4083 N N . ASP A 1 506 ? -18.983 13.928 13.109 1.00 90.12 506 ASP A N 1
ATOM 4084 C CA . ASP A 1 506 ? -18.999 13.076 11.914 1.00 90.12 506 ASP A CA 1
ATOM 4085 C C . ASP A 1 506 ? -17.650 12.511 11.428 1.00 90.12 506 ASP A C 1
ATOM 4087 O O . ASP A 1 506 ? -17.645 11.647 10.542 1.00 90.12 506 ASP A O 1
ATOM 4091 N N . ASP A 1 507 ? -16.517 12.858 12.044 1.00 90.00 507 ASP A N 1
ATOM 4092 C CA . ASP A 1 507 ? -15.300 12.061 11.853 1.00 90.00 507 ASP A CA 1
ATOM 4093 C C . ASP A 1 507 ? -15.528 10.635 12.406 1.00 90.00 507 ASP A C 1
ATOM 4095 O O . ASP A 1 507 ? -16.344 10.414 13.310 1.00 90.00 507 ASP A O 1
ATOM 4099 N N . TYR A 1 508 ? -14.826 9.633 11.870 1.00 92.12 508 TYR A N 1
ATOM 4100 C CA . TYR A 1 508 ? -14.986 8.243 12.309 1.00 92.12 508 TYR A CA 1
ATOM 4101 C C . TYR A 1 508 ? -13.696 7.425 12.205 1.00 92.12 508 TYR A C 1
ATOM 4103 O O . TYR A 1 508 ? -12.767 7.770 11.478 1.00 92.12 508 TYR A O 1
ATOM 4111 N N . PHE A 1 509 ? -13.668 6.306 12.924 1.00 92.12 509 PHE A N 1
ATOM 4112 C CA . PHE A 1 509 ? -12.672 5.239 12.802 1.00 92.12 509 PHE A CA 1
ATOM 4113 C C . PHE A 1 509 ? -13.370 3.880 12.894 1.00 92.12 509 PHE A C 1
ATOM 4115 O O . PHE A 1 509 ? -14.477 3.795 13.425 1.00 92.12 509 PHE A O 1
ATOM 4122 N N . GLY A 1 510 ? -12.782 2.806 12.369 1.00 91.25 510 GLY A N 1
ATOM 4123 C CA . GLY A 1 510 ? -13.496 1.534 12.315 1.00 91.25 510 GLY A CA 1
ATOM 4124 C C . GLY A 1 510 ? -12.714 0.367 11.736 1.00 91.25 510 GLY A C 1
ATOM 4125 O O . GLY A 1 510 ? -11.558 0.493 11.348 1.00 91.25 510 GLY A O 1
ATOM 4126 N N . LEU A 1 511 ? -13.388 -0.777 11.678 1.00 87.75 511 LEU A N 1
ATOM 4127 C CA . LEU A 1 511 ? -12.842 -2.044 11.221 1.00 87.75 511 LEU A CA 1
ATOM 4128 C C . LEU A 1 511 ? -13.649 -2.582 10.044 1.00 87.75 511 LEU A C 1
ATOM 4130 O O . LEU A 1 511 ? -14.884 -2.575 10.048 1.00 87.75 511 LEU A O 1
ATOM 4134 N N . TYR A 1 512 ? -12.921 -3.136 9.083 1.00 84.25 512 TYR A N 1
ATOM 4135 C CA . TYR A 1 512 ? -13.467 -4.048 8.091 1.00 84.25 512 TYR A CA 1
ATOM 4136 C C . TYR A 1 512 ? -13.192 -5.476 8.528 1.00 84.25 512 TYR A C 1
ATOM 4138 O O . TYR A 1 512 ? -12.079 -5.807 8.934 1.00 84.25 512 TYR A O 1
ATOM 4146 N N . LEU A 1 513 ? -14.227 -6.305 8.472 1.00 83.56 513 LEU A N 1
ATOM 4147 C CA . LEU A 1 513 ? -14.205 -7.643 9.034 1.00 83.56 513 LEU A CA 1
ATOM 4148 C C . LEU A 1 513 ? -14.121 -8.673 7.912 1.00 83.56 513 LEU A C 1
ATOM 4150 O O . LEU A 1 513 ? -14.799 -8.566 6.888 1.00 83.56 513 LEU A O 1
ATOM 4154 N N . VAL A 1 514 ? -13.286 -9.687 8.120 1.00 78.19 514 VAL A N 1
ATOM 4155 C CA . VAL A 1 514 ? -13.193 -10.845 7.232 1.00 78.19 514 VAL A CA 1
ATOM 4156 C C . VAL A 1 514 ? -14.039 -11.963 7.828 1.00 78.19 514 VAL A C 1
ATOM 4158 O O . VAL A 1 514 ? -13.795 -12.393 8.951 1.00 78.19 514 VAL A O 1
ATOM 4161 N N . GLY A 1 515 ? -15.035 -12.423 7.069 1.00 76.56 515 GLY A N 1
ATOM 4162 C CA . GLY A 1 515 ? -15.990 -13.444 7.505 1.00 76.56 515 GLY A CA 1
ATOM 4163 C C . GLY A 1 515 ? -17.352 -12.875 7.907 1.00 76.56 515 GLY A C 1
ATOM 4164 O O . GLY A 1 515 ? -17.714 -11.760 7.519 1.00 76.56 515 GLY A O 1
ATOM 4165 N N . ASP A 1 516 ? -18.133 -13.681 8.619 1.00 75.94 516 ASP A N 1
ATOM 4166 C CA . ASP A 1 516 ? -19.458 -13.341 9.139 1.00 75.94 516 ASP A CA 1
ATOM 4167 C C . ASP A 1 516 ? -19.374 -13.151 10.659 1.00 75.94 516 ASP A C 1
ATOM 4169 O O . ASP A 1 516 ? -19.661 -14.054 11.433 1.00 75.94 516 ASP A O 1
ATOM 4173 N N . ILE A 1 517 ? -18.966 -11.960 11.106 1.00 82.38 517 ILE A N 1
ATOM 4174 C CA . ILE A 1 517 ? -18.697 -11.719 12.529 1.00 82.38 517 ILE A CA 1
ATOM 4175 C C . ILE A 1 517 ? -19.943 -11.185 13.232 1.00 82.38 517 ILE A C 1
ATOM 4177 O O . ILE A 1 517 ? -20.413 -10.092 12.931 1.00 82.38 517 ILE A O 1
ATOM 4181 N N . GLN A 1 518 ? -20.448 -11.893 14.239 1.00 85.00 518 GLN A N 1
ATOM 4182 C CA . GLN A 1 518 ? -21.476 -11.358 15.138 1.00 85.00 518 GLN A CA 1
ATOM 4183 C C . GLN A 1 518 ? -20.825 -10.790 16.395 1.00 85.00 518 GLN A C 1
ATOM 4185 O O . GLN A 1 518 ? -20.545 -11.553 17.310 1.00 85.00 518 GLN A O 1
ATOM 4190 N N . ALA A 1 519 ? -20.593 -9.479 16.470 1.00 84.94 519 ALA A N 1
ATOM 4191 C CA . ALA A 1 519 ? -20.046 -8.832 17.666 1.00 84.94 519 ALA A CA 1
ATOM 4192 C C . ALA A 1 519 ? -21.140 -8.136 18.489 1.00 84.94 519 ALA A C 1
ATOM 4194 O O . ALA A 1 519 ? -22.106 -7.621 17.933 1.00 84.94 519 ALA A O 1
ATOM 4195 N N . LYS A 1 520 ? -20.975 -8.112 19.817 1.00 85.94 520 LYS A N 1
ATOM 4196 C CA . LYS A 1 520 ? -21.900 -7.427 20.747 1.00 85.94 520 LYS A CA 1
ATOM 4197 C C . LYS A 1 520 ? -21.236 -6.345 21.587 1.00 85.94 520 LYS A C 1
ATOM 4199 O O . LYS A 1 520 ? -21.923 -5.525 22.189 1.00 85.94 520 LYS A O 1
ATOM 4204 N N . ARG A 1 521 ? -19.905 -6.365 21.656 1.00 88.94 521 ARG A N 1
ATOM 4205 C CA . ARG A 1 521 ? -19.122 -5.487 22.515 1.00 88.94 521 ARG A CA 1
ATOM 4206 C C . ARG A 1 521 ? -17.927 -4.932 21.765 1.00 88.94 521 ARG A C 1
ATOM 4208 O O . ARG A 1 521 ? -17.223 -5.667 21.076 1.00 88.94 521 ARG A O 1
ATOM 4215 N N . ILE A 1 522 ? -17.696 -3.640 21.953 1.00 90.94 522 ILE A N 1
ATOM 4216 C CA . ILE A 1 522 ? -16.485 -2.949 21.523 1.00 90.94 522 ILE A CA 1
ATOM 4217 C C . ILE A 1 522 ? -15.626 -2.722 22.762 1.00 90.94 522 ILE A C 1
ATOM 4219 O O . ILE A 1 522 ? -16.119 -2.264 23.797 1.00 90.94 522 ILE A O 1
ATOM 4223 N N . THR A 1 523 ? -14.336 -3.015 22.640 1.00 90.69 523 THR A N 1
ATOM 4224 C CA . THR A 1 523 ? -13.319 -2.625 23.615 1.00 90.69 523 THR A CA 1
ATOM 4225 C C . THR A 1 523 ? -12.321 -1.709 22.918 1.00 90.69 523 THR A C 1
ATOM 4227 O O . THR A 1 523 ? -11.839 -2.016 21.832 1.00 90.69 523 THR A O 1
ATOM 4230 N N . MET A 1 524 ? -12.004 -0.583 23.548 1.00 92.19 524 MET A N 1
ATOM 4231 C CA . MET A 1 524 ? -10.972 0.336 23.088 1.00 92.19 524 MET A CA 1
ATOM 4232 C C . MET A 1 524 ? -10.046 0.736 24.236 1.00 92.19 524 MET A C 1
ATOM 4234 O O . MET A 1 524 ? -10.479 0.842 25.385 1.00 92.19 524 MET A O 1
ATOM 4238 N N . TYR A 1 525 ? -8.781 0.983 23.922 1.00 93.19 525 TYR A N 1
ATOM 4239 C CA . TYR A 1 525 ? -7.809 1.570 24.837 1.00 93.19 525 TYR A CA 1
ATOM 4240 C C . TYR A 1 525 ? -7.451 2.964 24.339 1.00 93.19 525 TYR A C 1
ATOM 4242 O O . TYR A 1 525 ? -7.010 3.129 23.203 1.00 93.19 525 TYR A O 1
ATOM 4250 N N . THR A 1 526 ? -7.673 3.975 25.173 1.00 93.12 526 THR A N 1
ATOM 4251 C CA . THR A 1 526 ? -7.380 5.370 24.842 1.00 93.12 526 THR A CA 1
ATOM 4252 C C . THR A 1 526 ? -6.957 6.147 26.088 1.00 93.12 526 THR A C 1
ATOM 4254 O O . THR A 1 526 ? -7.565 6.000 27.154 1.00 93.12 526 THR A O 1
ATOM 4257 N N . PRO A 1 527 ? -5.931 7.011 25.982 1.00 91.06 527 PRO A N 1
ATOM 4258 C CA . PRO A 1 527 ? -5.596 7.947 27.043 1.00 91.06 527 PRO A CA 1
ATOM 4259 C C . PRO A 1 527 ? -6.630 9.078 27.176 1.00 91.06 527 PRO A C 1
ATOM 4261 O O . PRO A 1 527 ? -6.640 9.777 28.194 1.00 91.06 527 PRO A O 1
ATOM 4264 N N . THR A 1 528 ? -7.503 9.275 26.178 1.00 90.25 528 THR A N 1
ATOM 4265 C CA . THR A 1 528 ? -8.540 10.309 26.192 1.00 90.25 528 THR A CA 1
ATOM 4266 C C . THR A 1 528 ? -9.619 9.976 27.225 1.00 90.25 528 THR A C 1
ATOM 4268 O O . THR A 1 528 ? -10.266 8.931 27.174 1.00 90.25 528 THR A O 1
ATOM 4271 N N . LYS A 1 529 ? -9.830 10.897 28.169 1.00 87.81 529 LYS A N 1
ATOM 4272 C CA . LYS A 1 529 ? -10.899 10.809 29.169 1.00 87.81 529 LYS A CA 1
ATOM 4273 C C . LYS A 1 529 ? -12.146 11.523 28.665 1.00 87.81 529 LYS A C 1
ATOM 4275 O O . LYS A 1 529 ? -12.041 12.568 28.027 1.00 87.81 529 LYS A O 1
ATOM 4280 N N . PHE A 1 530 ? -13.308 10.964 28.981 1.00 87.31 530 PHE A N 1
ATOM 4281 C CA . PHE A 1 530 ? -14.602 11.527 28.615 1.00 87.31 530 PHE A CA 1
ATOM 4282 C C . PHE A 1 530 ? -15.392 11.777 29.895 1.00 87.31 530 PHE A C 1
ATOM 4284 O O . PHE A 1 530 ? -15.635 10.845 30.659 1.00 87.31 530 PHE A O 1
ATOM 4291 N N . ASP A 1 531 ? -15.773 13.034 30.123 1.00 86.06 531 ASP A N 1
ATOM 4292 C CA . ASP A 1 531 ? -16.539 13.447 31.309 1.00 86.06 531 ASP A CA 1
ATOM 4293 C C . ASP A 1 531 ? -18.059 13.289 31.119 1.00 86.06 531 ASP A C 1
ATOM 4295 O O . ASP A 1 531 ? -18.836 13.509 32.048 1.00 86.06 531 ASP A O 1
ATOM 4299 N N . ILE A 1 532 ? -18.490 12.915 29.911 1.00 86.81 532 ILE A N 1
ATOM 4300 C CA . ILE A 1 532 ? -19.890 12.692 29.542 1.00 86.81 532 ILE A CA 1
ATOM 4301 C C . ILE A 1 532 ? -20.115 11.231 29.113 1.00 86.81 532 ILE A C 1
ATOM 4303 O O . ILE A 1 532 ? -19.152 10.566 28.716 1.00 86.81 532 ILE A O 1
ATOM 4307 N N . PRO A 1 533 ? -21.368 10.732 29.157 1.00 88.62 533 PRO A N 1
ATOM 4308 C CA . PRO A 1 533 ? -21.710 9.383 28.708 1.00 88.62 533 PRO A CA 1
ATOM 4309 C C . PRO A 1 533 ? -21.240 9.085 27.280 1.00 88.62 533 PRO A C 1
ATOM 4311 O O . PRO A 1 533 ? -21.329 9.933 26.386 1.00 88.62 533 PRO A O 1
ATOM 4314 N N . LEU A 1 534 ? -20.759 7.865 27.046 1.00 89.19 534 LEU A N 1
ATOM 4315 C CA . LEU A 1 534 ? -20.172 7.464 25.762 1.00 89.19 534 LEU A CA 1
ATOM 4316 C C . LEU A 1 534 ? -21.181 7.505 24.617 1.00 89.19 534 LEU A C 1
ATOM 4318 O O . LEU A 1 534 ? -20.793 7.797 23.491 1.00 89.19 534 LEU A O 1
ATOM 4322 N N . ASN A 1 535 ? -22.468 7.284 24.883 1.00 90.44 535 ASN A N 1
ATOM 4323 C CA . ASN A 1 535 ? -23.526 7.417 23.881 1.00 90.44 535 ASN A CA 1
ATOM 4324 C C . ASN A 1 535 ? -23.769 8.864 23.399 1.00 90.44 535 ASN A C 1
ATOM 4326 O O . ASN A 1 535 ? -24.422 9.063 22.366 1.00 90.44 535 ASN A O 1
ATOM 4330 N N . GLN A 1 536 ? -23.238 9.860 24.119 1.00 91.25 536 GLN A N 1
ATOM 4331 C CA . GLN A 1 536 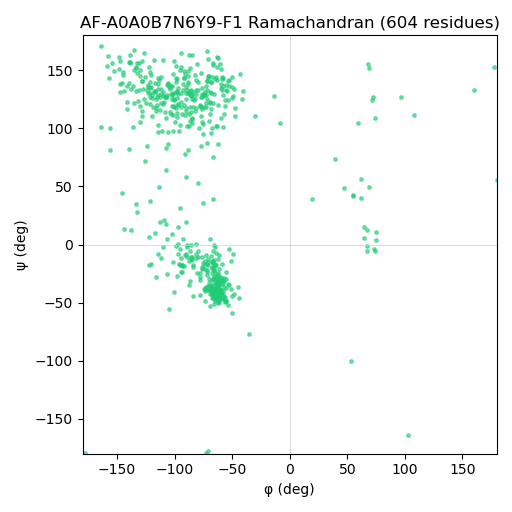? -23.203 11.270 23.717 1.00 91.25 536 GLN A CA 1
ATOM 4332 C C . GLN A 1 536 ? -21.898 11.635 22.999 1.00 91.25 536 GLN A C 1
ATOM 4334 O O . GLN A 1 536 ? -21.890 12.573 22.212 1.00 91.25 536 GLN A O 1
ATOM 4339 N N . VAL A 1 537 ? -20.814 10.887 23.228 1.00 92.25 537 VAL A N 1
ATOM 4340 C CA . VAL A 1 537 ? -19.526 11.075 22.536 1.00 92.25 537 VAL A CA 1
ATOM 4341 C C . VAL A 1 537 ? -19.515 10.363 21.187 1.00 92.25 537 VAL A C 1
ATOM 4343 O O . VAL A 1 537 ? -19.054 10.914 20.188 1.00 92.25 537 VAL A O 1
ATOM 4346 N N . PHE A 1 538 ? -20.013 9.131 21.165 1.00 94.69 538 PHE A N 1
ATOM 4347 C CA . PHE A 1 538 ? -19.871 8.202 20.061 1.00 94.69 538 PHE A CA 1
ATOM 4348 C C . PHE A 1 538 ? -21.217 7.733 19.521 1.00 94.69 538 PHE A C 1
ATOM 4350 O O . PHE A 1 538 ? -22.233 7.642 20.216 1.00 94.69 538 PHE A O 1
ATOM 4357 N N . LYS A 1 539 ? -21.186 7.380 18.243 1.00 95.06 539 LYS A N 1
ATOM 4358 C CA . LYS A 1 539 ? -22.223 6.666 17.513 1.00 95.06 539 LYS A CA 1
ATOM 4359 C C . LYS A 1 539 ? -21.599 5.410 16.912 1.00 95.06 539 LYS A C 1
ATOM 4361 O O . LYS A 1 539 ? -20.530 5.506 16.313 1.00 95.06 539 LYS A O 1
ATOM 4366 N N . VAL A 1 540 ? -22.250 4.257 17.050 1.00 95.25 540 VAL A N 1
ATOM 4367 C CA . VAL A 1 540 ? -21.823 3.023 16.375 1.00 95.25 540 VAL A CA 1
ATOM 4368 C C . VAL A 1 540 ? -22.652 2.846 15.117 1.00 95.25 540 VAL A C 1
ATOM 4370 O O . VAL A 1 540 ? -23.877 2.939 15.158 1.00 95.25 540 VAL A O 1
ATOM 4373 N N . GLU A 1 541 ? -21.981 2.582 14.004 1.00 94.56 541 GLU A N 1
ATOM 4374 C CA . GLU A 1 541 ? -22.625 2.256 12.739 1.00 94.56 541 GLU A CA 1
ATOM 4375 C C . GLU A 1 541 ? -22.028 0.968 12.178 1.00 94.56 541 GLU A C 1
ATOM 4377 O O . GLU A 1 541 ? -20.817 0.746 12.264 1.00 94.56 541 GLU A O 1
ATOM 4382 N N . THR A 1 542 ? -22.864 0.117 11.593 1.00 93.12 542 THR A N 1
ATOM 4383 C CA . THR A 1 542 ? -22.444 -1.168 11.030 1.00 93.12 542 THR A CA 1
ATOM 4384 C C . THR A 1 542 ? -22.925 -1.347 9.596 1.00 93.12 542 THR A C 1
ATOM 4386 O O . THR A 1 542 ? -23.872 -0.701 9.152 1.00 93.12 542 THR A O 1
ATOM 4389 N N . GLN A 1 543 ? -22.244 -2.215 8.853 1.00 90.12 543 GLN A N 1
ATOM 4390 C CA . GLN A 1 543 ? -22.709 -2.727 7.567 1.00 90.12 543 GLN A CA 1
ATOM 4391 C C . GLN A 1 543 ? -22.803 -4.247 7.648 1.00 90.12 543 GLN A C 1
ATOM 4393 O O . GLN A 1 543 ? -21.837 -4.907 8.032 1.00 90.12 543 GLN A O 1
ATOM 4398 N N . HIS A 1 544 ? -23.941 -4.796 7.233 1.00 87.56 544 HIS A N 1
ATOM 4399 C CA . HIS A 1 544 ? -24.189 -6.245 7.170 1.00 87.56 544 HIS A CA 1
ATOM 4400 C C . HIS A 1 544 ? -23.883 -6.836 5.787 1.00 87.56 544 HIS A C 1
ATOM 4402 O O . HIS A 1 544 ? -23.643 -8.030 5.630 1.00 87.56 544 HIS A O 1
ATOM 4408 N N . ILE A 1 545 ? -23.820 -5.974 4.773 1.00 82.44 545 ILE A N 1
ATOM 4409 C CA . ILE A 1 545 ? -23.423 -6.302 3.406 1.00 82.44 545 ILE A CA 1
ATOM 4410 C C . ILE A 1 545 ? -22.245 -5.395 3.061 1.00 82.44 545 ILE A C 1
ATOM 4412 O O . ILE A 1 545 ? -22.284 -4.199 3.354 1.00 82.44 545 ILE A O 1
ATOM 4416 N N . LEU A 1 546 ? -21.195 -5.941 2.442 1.00 73.12 546 LEU A N 1
ATOM 4417 C CA . LEU A 1 546 ? -20.081 -5.129 1.946 1.00 73.12 546 LEU A CA 1
ATOM 4418 C C . LEU A 1 546 ? -20.628 -4.064 0.989 1.00 73.12 546 LEU A C 1
ATOM 4420 O O . LEU A 1 546 ? -21.310 -4.406 0.027 1.00 73.12 546 LEU A O 1
ATOM 4424 N N . PHE A 1 547 ? -20.334 -2.790 1.269 1.00 71.81 547 PHE A N 1
ATOM 4425 C CA . PHE A 1 547 ? -20.873 -1.629 0.538 1.00 71.81 547 PHE A CA 1
ATOM 4426 C C . PHE A 1 547 ? -22.389 -1.420 0.639 1.00 71.81 547 PHE A C 1
ATOM 4428 O O . PHE A 1 547 ? -22.963 -0.659 -0.137 1.00 71.81 547 PHE A O 1
ATOM 4435 N N . GLY A 1 548 ? -23.045 -2.076 1.593 1.00 80.88 548 GLY A N 1
ATOM 4436 C CA . GLY A 1 548 ? -24.445 -1.826 1.903 1.00 80.88 548 GLY A CA 1
ATOM 4437 C C . GLY A 1 548 ? -24.666 -0.475 2.587 1.00 80.88 548 GLY A C 1
ATOM 4438 O O . GLY A 1 548 ? -23.741 0.301 2.844 1.00 80.88 548 GLY A O 1
ATOM 4439 N N . SER A 1 549 ? -25.917 -0.200 2.937 1.00 87.81 549 SER A N 1
ATOM 4440 C CA . SER A 1 549 ? -26.248 0.935 3.797 1.00 87.81 549 SER A CA 1
ATOM 4441 C C . SER A 1 549 ? -25.631 0.766 5.185 1.00 87.81 549 SER A C 1
ATOM 4443 O O . SER A 1 549 ? -25.617 -0.337 5.733 1.00 87.81 549 SER A O 1
ATOM 4445 N N . TRP A 1 550 ? -25.157 1.871 5.759 1.00 91.19 550 TRP A N 1
ATOM 4446 C CA . TRP A 1 550 ? -24.779 1.921 7.167 1.00 91.19 550 TRP A CA 1
ATOM 4447 C C . TRP A 1 550 ? -26.037 1.944 8.036 1.00 91.19 550 TRP A C 1
ATOM 4449 O O . TRP A 1 550 ? -26.929 2.761 7.810 1.00 91.19 550 TRP A O 1
ATOM 4459 N N . GLU A 1 551 ? -26.088 1.066 9.028 1.00 93.56 551 GLU A N 1
ATOM 4460 C CA . GLU A 1 551 ? -27.130 1.018 10.048 1.00 93.56 551 GLU A CA 1
ATOM 4461 C C . GLU A 1 551 ? -26.586 1.562 11.370 1.00 93.56 551 GLU A C 1
ATOM 4463 O O . GLU A 1 551 ? -25.473 1.231 11.776 1.00 93.56 551 GLU A O 1
ATOM 4468 N N . GLU A 1 552 ? -27.365 2.401 12.049 1.00 94.62 552 GLU A N 1
ATOM 4469 C CA . GLU A 1 552 ? -27.033 2.901 13.381 1.00 94.62 552 GLU A CA 1
ATOM 4470 C C . GLU A 1 552 ? -27.398 1.878 14.460 1.00 94.62 552 GLU A C 1
ATOM 4472 O O . GLU A 1 552 ? -28.510 1.353 14.482 1.00 94.62 552 GLU A O 1
ATOM 4477 N N . CYS A 1 553 ? -26.467 1.643 15.384 1.00 94.00 553 CYS A N 1
ATOM 4478 C CA . CYS A 1 553 ? -26.657 0.757 16.525 1.00 94.00 553 CYS A CA 1
ATOM 4479 C C . CYS A 1 553 ? -26.690 1.557 17.833 1.00 94.00 553 CYS A C 1
ATOM 4481 O O . CYS A 1 553 ? -25.967 2.542 18.008 1.00 94.00 553 CYS A O 1
ATOM 4483 N N . GLU A 1 554 ? -27.515 1.116 18.779 1.00 92.31 554 GLU A N 1
ATOM 4484 C CA . GLU A 1 554 ? -27.680 1.759 20.081 1.00 92.31 554 GLU A CA 1
ATOM 4485 C C . GLU A 1 554 ? -26.631 1.244 21.077 1.00 92.31 554 GLU A C 1
ATOM 4487 O O . GLU A 1 554 ? -26.443 0.037 21.226 1.00 92.31 554 GLU A O 1
ATOM 4492 N N . ILE A 1 555 ? -25.962 2.149 21.796 1.00 92.25 555 ILE A N 1
ATOM 4493 C CA . ILE A 1 555 ? -25.029 1.801 22.879 1.00 92.25 555 ILE A CA 1
ATOM 4494 C C . ILE A 1 555 ? -25.844 1.531 24.155 1.00 92.25 555 ILE A C 1
ATOM 4496 O O . ILE A 1 555 ? -26.524 2.431 24.649 1.00 92.25 555 ILE A O 1
ATOM 4500 N N . LYS A 1 556 ? -25.792 0.297 24.681 1.00 84.69 556 LYS A N 1
ATOM 4501 C CA . LYS A 1 556 ? -26.682 -0.191 25.759 1.00 84.69 556 LYS A CA 1
ATOM 4502 C C . LYS A 1 556 ? -26.060 -0.186 27.153 1.00 84.69 556 LYS A C 1
ATOM 4504 O O . LYS A 1 556 ? -26.743 0.133 28.123 1.00 84.69 556 LYS A O 1
ATOM 4509 N N . SER A 1 557 ? -24.795 -0.583 27.272 1.00 69.38 557 SER A N 1
ATOM 4510 C CA . SER A 1 557 ? -24.101 -0.682 28.560 1.00 69.38 557 SER A CA 1
ATOM 4511 C C . SER A 1 557 ? -22.781 0.063 28.495 1.00 69.38 557 SER A C 1
ATOM 4513 O O . SER A 1 557 ? -21.886 -0.320 27.746 1.00 69.38 557 SER A O 1
ATOM 4515 N N . GLU A 1 558 ? -22.658 1.126 29.286 1.00 63.69 558 GLU A N 1
ATOM 4516 C CA . GLU A 1 558 ? -21.408 1.857 29.455 1.00 63.69 558 GLU A CA 1
ATOM 4517 C C . GLU A 1 558 ? -20.705 1.314 30.697 1.00 63.69 558 GLU A C 1
ATOM 4519 O O . GLU A 1 558 ? -21.072 1.633 31.830 1.00 63.69 558 GLU A O 1
ATOM 4524 N N . SER A 1 559 ? -19.673 0.486 30.518 1.00 54.44 559 SER A N 1
ATOM 4525 C CA . SER A 1 559 ? -18.770 0.217 31.635 1.00 54.44 559 SER A CA 1
ATOM 4526 C C . SER A 1 559 ? -17.839 1.421 31.802 1.00 54.44 559 SER A C 1
ATOM 4528 O O . SER A 1 559 ? -16.727 1.438 31.286 1.00 54.44 559 SER A O 1
ATOM 4530 N N . ILE A 1 560 ? -18.288 2.453 32.531 1.00 53.69 560 ILE A N 1
ATOM 4531 C CA . ILE A 1 560 ? -17.481 3.644 32.885 1.00 53.69 560 ILE A CA 1
ATOM 4532 C C . ILE A 1 560 ? -16.468 3.304 33.997 1.00 53.69 560 ILE A C 1
ATOM 4534 O O . ILE A 1 560 ? -16.148 4.106 34.868 1.00 53.69 560 ILE A O 1
ATOM 4538 N N . ASN A 1 561 ? -15.926 2.091 33.983 1.00 52.41 561 ASN A N 1
ATOM 4539 C CA . ASN A 1 561 ? -14.703 1.809 34.709 1.00 52.41 561 ASN A CA 1
ATOM 4540 C C . ASN A 1 561 ? -13.551 2.070 33.740 1.00 52.41 561 ASN A C 1
ATOM 4542 O O . ASN A 1 561 ? -12.950 1.126 33.236 1.00 52.41 561 ASN A O 1
ATOM 4546 N N . GLN A 1 562 ? -13.218 3.353 33.529 1.00 58.22 562 GLN A N 1
ATOM 4547 C CA . GLN A 1 562 ? -11.943 3.792 32.931 1.00 58.22 562 GLN A CA 1
ATOM 4548 C C . GLN A 1 562 ? -10.750 3.481 33.861 1.00 58.22 562 GLN A C 1
ATOM 4550 O O . GLN A 1 562 ? -9.823 4.274 34.029 1.00 58.22 562 GLN A O 1
ATOM 4555 N N . LEU A 1 563 ? -10.776 2.328 34.527 1.00 56.94 563 LEU A N 1
ATOM 4556 C CA . LEU A 1 563 ? -9.624 1.798 35.228 1.00 56.94 563 LEU A CA 1
ATOM 4557 C C . LEU A 1 563 ? -8.628 1.384 34.142 1.00 56.94 563 LEU A C 1
ATOM 4559 O O . LEU A 1 563 ? -8.885 0.453 33.383 1.00 56.94 563 LEU A O 1
ATOM 4563 N N . ASN A 1 564 ? -7.504 2.098 34.068 1.00 63.41 564 ASN A N 1
ATOM 4564 C CA . ASN A 1 564 ? -6.380 1.816 33.169 1.00 63.41 564 ASN A CA 1
ATOM 4565 C C . ASN A 1 564 ? -6.666 2.046 31.673 1.00 63.41 564 ASN A C 1
ATOM 4567 O O . ASN A 1 564 ? -6.372 1.176 30.858 1.00 63.41 564 ASN A O 1
ATOM 4571 N N . TYR A 1 565 ? -7.228 3.206 31.300 1.00 83.25 565 TYR A N 1
ATOM 4572 C CA . TYR A 1 565 ? -7.350 3.651 29.893 1.00 83.25 565 TYR A CA 1
ATOM 4573 C C . TYR A 1 565 ? -8.243 2.780 28.991 1.00 83.25 565 TYR A C 1
ATOM 4575 O O . TYR A 1 565 ? -8.355 3.029 27.794 1.00 83.25 565 TYR A O 1
ATOM 4583 N N . ARG A 1 566 ? -8.913 1.774 29.560 1.00 89.56 566 ARG A N 1
ATOM 4584 C CA . ARG A 1 566 ? -9.824 0.881 28.849 1.00 89.56 566 ARG A CA 1
ATOM 4585 C C . ARG A 1 566 ? -11.244 1.433 28.881 1.00 89.56 566 ARG A C 1
ATOM 4587 O O . ARG A 1 566 ? -11.783 1.732 29.943 1.00 89.56 566 ARG A O 1
ATOM 4594 N N . ILE A 1 567 ? -11.870 1.487 27.716 1.00 89.31 567 ILE A N 1
ATOM 4595 C CA . ILE A 1 567 ? -13.288 1.769 27.531 1.00 89.31 567 ILE A CA 1
ATOM 4596 C C . ILE A 1 567 ? -13.920 0.533 26.895 1.00 89.31 567 ILE A C 1
ATOM 4598 O O . ILE A 1 567 ? -13.405 -0.011 25.921 1.00 89.31 567 ILE A O 1
ATOM 4602 N N . GLY A 1 568 ? -15.035 0.068 27.450 1.00 89.00 568 GLY A N 1
ATOM 4603 C CA . GLY A 1 568 ? -15.800 -1.026 26.865 1.00 89.00 568 GLY A CA 1
ATOM 4604 C C . GLY A 1 568 ? -17.289 -0.747 26.942 1.00 89.00 568 GLY A C 1
ATOM 4605 O O . GLY A 1 568 ? -17.788 -0.354 28.003 1.00 89.00 568 GLY A O 1
ATOM 4606 N N . PHE A 1 569 ? -17.991 -0.969 25.838 1.00 89.62 569 PHE A N 1
ATOM 4607 C CA . PHE A 1 569 ? -19.439 -0.836 25.802 1.00 89.62 569 PHE A CA 1
ATOM 4608 C C . PHE A 1 569 ? -20.095 -1.852 24.875 1.00 89.62 569 PHE A C 1
ATOM 4610 O O . PHE A 1 569 ? -19.528 -2.273 23.863 1.00 89.62 569 PHE A O 1
ATOM 4617 N N . ASP A 1 570 ? -21.308 -2.232 25.260 1.00 91.00 570 ASP A N 1
ATOM 4618 C CA . ASP A 1 570 ? -22.159 -3.116 24.475 1.00 91.00 570 ASP A CA 1
ATOM 4619 C C . ASP A 1 570 ? -22.997 -2.290 23.494 1.00 91.00 570 ASP A C 1
ATOM 4621 O O . ASP A 1 570 ? -23.434 -1.179 23.821 1.00 91.00 570 ASP A O 1
ATOM 4625 N N . PHE A 1 571 ? -23.243 -2.841 22.308 1.00 91.38 571 PHE A N 1
ATOM 4626 C CA . PHE A 1 571 ? -24.078 -2.220 21.283 1.00 91.38 571 PHE A CA 1
ATOM 4627 C C . PHE A 1 571 ? -25.123 -3.203 20.746 1.00 91.38 571 PHE A C 1
ATOM 4629 O O . PHE A 1 571 ? -24.906 -4.415 20.722 1.00 91.38 571 PHE A O 1
ATOM 4636 N N . GLU A 1 572 ? -26.268 -2.675 20.322 1.00 91.56 572 GLU A N 1
ATOM 4637 C CA . GLU A 1 572 ? -27.365 -3.447 19.742 1.00 91.56 572 GLU A CA 1
ATOM 4638 C C . GLU A 1 572 ? -27.841 -2.784 18.445 1.00 91.56 572 GLU A C 1
ATOM 4640 O O . GLU A 1 572 ? -28.196 -1.606 18.433 1.00 91.56 572 GLU A O 1
ATOM 4645 N N . CYS A 1 573 ? -27.819 -3.542 17.351 1.00 90.12 573 CYS A N 1
ATOM 4646 C CA . CYS A 1 573 ? -28.327 -3.128 16.044 1.00 90.12 573 CYS A CA 1
ATOM 4647 C C . CYS A 1 573 ? -29.724 -3.733 15.818 1.00 90.12 573 CYS A C 1
ATOM 4649 O O . CYS A 1 573 ? -30.081 -4.743 16.432 1.00 90.12 573 CYS A O 1
ATOM 4651 N N . THR A 1 574 ? -30.520 -3.138 14.930 1.00 85.69 574 THR A N 1
ATOM 4652 C CA . THR A 1 574 ? -31.842 -3.662 14.546 1.00 85.69 574 THR A CA 1
ATOM 4653 C C . THR A 1 574 ? -31.686 -4.980 13.794 1.00 85.69 574 THR A C 1
ATOM 4655 O O . THR A 1 574 ? -32.421 -5.941 14.047 1.00 85.69 574 THR A O 1
ATOM 4658 N N . ALA A 1 575 ? -30.701 -5.048 12.897 1.00 77.12 575 ALA A N 1
ATOM 4659 C CA . ALA A 1 575 ? -30.310 -6.281 12.238 1.00 77.12 575 ALA A CA 1
ATOM 4660 C C . ALA A 1 575 ? -29.490 -7.180 13.182 1.00 77.12 575 ALA A C 1
ATOM 4662 O O . ALA A 1 575 ? -28.467 -6.793 13.743 1.00 77.12 575 ALA A O 1
ATOM 4663 N N . LYS A 1 576 ? -29.932 -8.436 13.326 1.00 71.50 576 LYS A N 1
ATOM 4664 C CA . LYS A 1 576 ? -29.214 -9.497 14.064 1.00 71.50 576 LYS A CA 1
ATOM 4665 C C . LYS A 1 576 ? -28.267 -10.298 13.165 1.00 71.50 576 LYS A C 1
ATOM 4667 O O . LYS A 1 576 ? -27.926 -11.437 13.476 1.00 71.50 576 LYS A O 1
ATOM 4672 N N . GLU A 1 577 ? -27.916 -9.731 12.019 1.00 78.88 577 GLU A N 1
ATOM 4673 C CA . GLU A 1 577 ? -27.085 -10.372 11.009 1.00 78.88 577 GLU A CA 1
ATOM 4674 C C . GLU A 1 577 ? -25.600 -10.187 11.324 1.00 78.88 577 GLU A C 1
ATOM 4676 O O . GLU A 1 577 ? -25.206 -9.330 12.117 1.00 78.88 577 GLU A O 1
ATOM 4681 N N . ALA A 1 578 ? -24.766 -11.001 10.684 1.00 85.12 578 ALA A N 1
ATOM 4682 C CA . ALA A 1 578 ? -23.326 -10.842 10.762 1.00 85.12 578 ALA A CA 1
ATOM 4683 C C . ALA A 1 578 ? -22.889 -9.457 10.256 1.00 85.12 578 ALA A C 1
ATOM 4685 O O . ALA A 1 578 ? -23.458 -8.902 9.316 1.00 85.12 578 ALA A O 1
ATOM 4686 N N . LEU A 1 579 ? -21.868 -8.903 10.899 1.00 88.25 579 LEU A N 1
ATOM 4687 C CA . LEU A 1 579 ? -21.266 -7.624 10.563 1.00 88.25 579 LEU A CA 1
ATOM 4688 C C . LEU A 1 579 ? -20.144 -7.855 9.548 1.00 88.25 579 LEU A C 1
ATOM 4690 O O . LEU A 1 579 ? -19.276 -8.709 9.735 1.00 88.25 579 LEU A O 1
ATOM 4694 N N . LYS A 1 580 ? -20.130 -7.043 8.494 1.00 85.62 580 LYS A N 1
ATOM 4695 C CA . LYS A 1 580 ? -19.022 -6.927 7.535 1.00 85.62 580 LYS A CA 1
ATOM 4696 C C . LYS A 1 580 ? -18.128 -5.740 7.847 1.00 85.62 580 LYS A C 1
ATOM 4698 O O . LYS A 1 580 ? -16.949 -5.726 7.492 1.00 85.62 580 LYS A O 1
ATOM 4703 N N . SER A 1 581 ? -18.681 -4.713 8.477 1.00 88.81 581 SER A N 1
ATOM 4704 C CA . SER A 1 581 ? -17.948 -3.497 8.817 1.00 88.81 581 SER A CA 1
ATOM 4705 C C . SER A 1 581 ? -18.567 -2.839 10.033 1.00 88.81 581 SER A C 1
ATOM 4707 O O . SER A 1 581 ? -19.776 -2.926 10.252 1.00 88.81 581 SER A O 1
ATOM 4709 N N . ILE A 1 582 ? -17.732 -2.167 10.812 1.00 91.50 582 ILE A N 1
ATOM 4710 C CA . ILE A 1 582 ? -18.149 -1.407 11.983 1.00 91.50 582 ILE A CA 1
ATOM 4711 C C . ILE A 1 582 ? -17.337 -0.124 12.062 1.00 91.50 582 ILE A C 1
ATOM 4713 O O . ILE A 1 582 ? -16.124 -0.141 11.867 1.00 91.50 582 ILE A O 1
ATOM 4717 N N . ARG A 1 583 ? -17.993 0.994 12.358 1.00 93.31 583 ARG A N 1
ATOM 4718 C CA . ARG A 1 583 ? -17.324 2.269 12.610 1.00 93.31 583 ARG A CA 1
ATOM 4719 C C . ARG A 1 583 ? -17.908 2.975 13.821 1.00 93.31 583 ARG A C 1
ATOM 4721 O O . ARG A 1 583 ? -19.088 2.844 14.139 1.00 93.31 583 ARG A O 1
ATOM 4728 N N . ILE A 1 584 ? -17.046 3.734 14.474 1.00 94.75 584 ILE A N 1
ATOM 4729 C CA . ILE A 1 584 ? -17.333 4.573 15.625 1.00 94.75 584 ILE A CA 1
ATOM 4730 C C . ILE A 1 584 ? -17.167 6.013 15.150 1.00 94.75 584 ILE A C 1
ATOM 4732 O O . ILE A 1 584 ? -16.081 6.419 14.736 1.00 94.75 584 ILE A O 1
ATOM 4736 N N . ARG A 1 585 ? -18.266 6.761 15.164 1.00 94.81 585 ARG A N 1
ATOM 4737 C CA . ARG A 1 585 ? -18.358 8.144 14.695 1.00 94.81 585 ARG A CA 1
ATOM 4738 C C . ARG A 1 585 ? -18.451 9.094 15.884 1.00 94.81 585 ARG A C 1
ATOM 4740 O O . ARG A 1 585 ? -19.175 8.809 16.839 1.00 94.81 585 ARG A O 1
ATOM 4747 N N . PHE A 1 586 ? -17.741 10.215 15.825 1.00 94.94 586 PHE A N 1
ATOM 4748 C CA . PHE A 1 586 ? -17.810 11.264 16.841 1.00 94.94 586 PHE A CA 1
ATOM 4749 C C . PHE A 1 586 ? -19.121 12.054 16.694 1.00 94.94 586 PHE A C 1
ATOM 4751 O O . PHE A 1 586 ? -19.460 12.510 15.604 1.00 94.94 586 PHE A O 1
ATOM 4758 N N . LYS A 1 587 ? -19.871 12.218 17.790 1.00 95.56 587 LYS A N 1
ATOM 4759 C CA . LYS A 1 587 ? -21.108 13.026 17.850 1.00 95.56 587 LYS A CA 1
ATOM 4760 C C . LYS A 1 587 ? -20.865 14.488 18.235 1.00 95.56 587 LYS A C 1
ATOM 4762 O O . LYS A 1 587 ? -21.799 15.284 18.220 1.00 95.56 587 LYS A O 1
ATOM 4767 N N . GLN A 1 588 ? -19.639 14.817 18.622 1.00 93.62 588 GLN A N 1
ATOM 4768 C CA . GLN A 1 588 ? -19.236 16.149 19.045 1.00 93.62 588 GLN A CA 1
ATOM 4769 C C . GLN A 1 588 ? -17.785 16.410 18.656 1.00 93.62 588 GLN A C 1
ATOM 4771 O O . GLN A 1 588 ? -16.986 15.477 18.534 1.00 93.62 588 GLN A O 1
ATOM 4776 N N . ASP A 1 589 ? -17.440 17.686 18.557 1.00 94.62 589 ASP A N 1
ATOM 4777 C CA . ASP A 1 589 ? -16.071 18.122 18.321 1.00 94.62 589 ASP A CA 1
ATOM 4778 C C . ASP A 1 589 ? -15.217 17.900 19.575 1.00 94.62 589 ASP A C 1
ATOM 4780 O O . ASP A 1 589 ? -15.585 18.283 20.692 1.00 94.62 589 ASP A O 1
ATOM 4784 N N . LEU A 1 590 ? -14.038 17.313 19.395 1.00 92.50 590 LEU A N 1
ATOM 4785 C CA . LEU A 1 590 ? -13.032 17.235 20.445 1.00 92.50 590 LEU A CA 1
ATOM 4786 C C . LEU A 1 590 ? -12.161 18.495 20.443 1.00 92.50 590 LEU A C 1
ATOM 4788 O O . LEU A 1 590 ? -11.947 19.138 19.421 1.00 92.50 590 LEU A O 1
ATOM 4792 N N . GLN A 1 591 ? -11.622 18.843 21.611 1.00 91.88 591 GLN A N 1
ATOM 4793 C CA . GLN A 1 591 ? -10.744 20.013 21.764 1.00 91.88 591 GLN A CA 1
ATOM 4794 C C . GLN A 1 591 ? -9.281 19.714 21.402 1.00 91.88 591 GLN A C 1
ATOM 4796 O O . GLN A 1 591 ? -8.484 20.622 21.179 1.00 91.88 591 GLN A O 1
ATOM 4801 N N . SER A 1 592 ? -8.911 18.434 21.354 1.00 90.62 592 SER A N 1
ATOM 4802 C CA . SER A 1 592 ? -7.560 17.963 21.059 1.00 90.62 592 SER A CA 1
ATOM 4803 C C . SER A 1 592 ? -7.593 16.751 20.133 1.00 90.62 592 SER A C 1
ATOM 4805 O O . SER A 1 592 ? -8.614 16.075 20.020 1.00 90.62 592 SER A O 1
ATOM 4807 N N . SER A 1 593 ? -6.452 16.437 19.517 1.00 90.25 593 SER A N 1
ATOM 4808 C CA . SER A 1 593 ? -6.229 15.154 18.838 1.00 90.25 593 SER A CA 1
ATOM 4809 C C . SER A 1 593 ? -6.606 13.965 19.732 1.00 90.25 593 SER A C 1
ATOM 4811 O O . SER A 1 593 ? -6.404 14.004 20.947 1.00 90.25 593 SER A O 1
ATOM 4813 N N . PHE A 1 594 ? -7.154 12.929 19.106 1.00 93.06 594 PHE A N 1
ATOM 4814 C CA . PHE A 1 594 ? -7.576 11.680 19.724 1.00 93.06 594 PHE A CA 1
ATOM 4815 C C . PHE A 1 594 ? -6.495 10.617 19.535 1.00 93.06 594 PHE A C 1
ATOM 4817 O O . PHE A 1 594 ? -5.849 10.565 18.486 1.00 93.06 594 PHE A O 1
ATOM 4824 N N . GLU A 1 595 ? -6.296 9.786 20.553 1.00 93.88 595 GLU A N 1
ATOM 4825 C CA . GLU A 1 595 ? -5.316 8.701 20.545 1.00 93.88 595 GLU A CA 1
ATOM 4826 C C . GLU A 1 595 ? -6.028 7.378 20.826 1.00 93.88 595 GLU A C 1
ATOM 4828 O O . GLU A 1 595 ? -6.807 7.279 21.771 1.00 93.88 595 GLU A O 1
ATOM 4833 N N . LEU A 1 596 ? -5.778 6.368 19.999 1.00 94.56 596 LEU A N 1
ATOM 4834 C CA . LEU A 1 596 ? -6.370 5.037 20.100 1.00 94.56 596 LEU A CA 1
ATOM 4835 C C . LEU A 1 596 ? -5.252 4.003 20.066 1.00 94.56 596 LEU A C 1
ATOM 4837 O O . LEU A 1 596 ? -4.603 3.825 19.036 1.00 94.56 596 LEU A O 1
ATOM 4841 N N . CYS A 1 597 ? -5.040 3.349 21.199 1.00 93.62 597 CYS A N 1
ATOM 4842 C CA . CYS A 1 597 ? -3.961 2.388 21.389 1.00 93.62 597 CYS A CA 1
ATOM 4843 C C . CYS A 1 597 ? -4.410 0.955 21.132 1.00 93.62 597 CYS A C 1
ATOM 4845 O O . CYS A 1 597 ? -3.627 0.091 20.801 1.00 93.62 597 CYS A O 1
ATOM 4847 N N . SER A 1 598 ? -5.704 0.677 21.247 1.00 92.19 598 SER A N 1
ATOM 4848 C CA . SER A 1 598 ? -6.230 -0.622 20.847 1.00 92.19 598 SER A CA 1
ATOM 4849 C C . SER A 1 598 ? -7.714 -0.508 20.544 1.00 92.19 598 SER A C 1
ATOM 4851 O O . SER A 1 598 ? -8.432 0.237 21.215 1.00 92.19 598 SER A O 1
ATOM 4853 N N . LEU A 1 599 ? -8.172 -1.246 19.542 1.00 92.00 599 LEU A N 1
ATOM 4854 C CA . LEU A 1 599 ? -9.559 -1.408 19.149 1.00 92.00 599 LEU A CA 1
ATOM 4855 C C . LEU A 1 599 ? -9.815 -2.889 18.889 1.00 92.00 599 LEU A C 1
ATOM 4857 O O . LEU A 1 599 ? -9.189 -3.503 18.029 1.00 92.00 599 LEU A O 1
ATOM 4861 N N . GLY A 1 600 ? -10.771 -3.447 19.621 1.00 89.00 600 GLY A N 1
ATOM 4862 C CA . GLY A 1 600 ? -11.153 -4.845 19.522 1.00 89.00 600 GLY A CA 1
ATOM 4863 C C . GLY A 1 600 ? -12.661 -5.034 19.581 1.00 89.00 600 GLY A C 1
ATOM 4864 O O . GLY A 1 600 ? -13.404 -4.218 20.136 1.00 89.00 600 GLY A O 1
ATOM 4865 N N . LEU A 1 601 ? -13.100 -6.152 19.010 1.00 86.62 601 LEU A N 1
ATOM 4866 C CA . LEU A 1 601 ? -14.449 -6.676 19.166 1.00 86.62 601 LEU A CA 1
ATOM 4867 C C . LEU A 1 601 ? -14.389 -7.849 20.144 1.00 86.62 601 LEU A C 1
ATOM 4869 O O . LEU A 1 601 ? -13.581 -8.755 19.965 1.00 86.62 601 LEU A O 1
ATOM 4873 N N . ASP A 1 602 ? -15.247 -7.833 21.160 1.00 77.25 602 ASP A N 1
ATOM 4874 C CA . ASP A 1 602 ? -15.349 -8.888 22.171 1.00 77.25 602 ASP A CA 1
ATOM 4875 C C . ASP A 1 602 ? -16.664 -9.668 22.012 1.00 77.25 602 ASP A C 1
ATOM 4877 O O . ASP A 1 602 ? -17.655 -9.168 21.466 1.00 77.25 602 ASP A O 1
ATOM 4881 N N . ASN A 1 603 ? -16.690 -10.890 22.559 1.00 63.56 603 ASN A N 1
ATOM 4882 C CA . ASN A 1 603 ? -17.862 -11.774 22.589 1.00 63.56 603 ASN A CA 1
ATOM 4883 C C . ASN A 1 603 ? -18.471 -12.036 21.204 1.00 63.56 603 ASN A C 1
ATOM 4885 O O . ASN A 1 603 ? -19.698 -12.009 21.057 1.00 63.56 603 ASN A O 1
ATOM 4889 N N . PHE A 1 604 ? -17.622 -12.268 20.201 1.00 60.84 604 PHE A N 1
ATOM 4890 C CA . PHE A 1 604 ? -18.079 -12.534 18.846 1.00 60.84 604 PHE A CA 1
ATOM 4891 C C . PH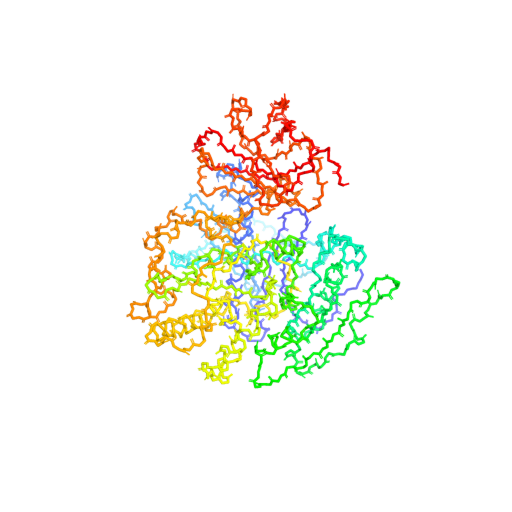E A 1 604 ? -18.103 -14.018 18.483 1.00 60.84 604 PHE A C 1
ATOM 4893 O O . PHE A 1 604 ? -17.369 -14.832 19.043 1.00 60.84 604 PHE A O 1
ATOM 4900 N N . VAL A 1 605 ? -18.976 -14.350 17.534 1.00 58.75 605 VAL A N 1
ATOM 4901 C CA . VAL A 1 605 ? -19.033 -15.654 16.860 1.00 58.75 605 VAL A CA 1
ATOM 4902 C C . VAL A 1 605 ? -18.618 -15.431 15.405 1.00 58.75 605 VAL A C 1
ATOM 4904 O O . VAL A 1 605 ? -19.069 -14.451 14.805 1.00 58.75 605 VAL A O 1
ATOM 4907 N N . VAL A 1 606 ? -17.730 -16.294 14.894 1.00 55.16 606 VAL A N 1
ATOM 4908 C CA . VAL A 1 606 ? -17.253 -16.326 13.495 1.00 55.16 606 VAL A CA 1
ATOM 4909 C C . VAL A 1 606 ? -17.979 -17.413 12.725 1.00 55.16 606 VAL A C 1
ATOM 4911 O O . VAL A 1 606 ? -18.174 -18.499 13.324 1.00 55.16 606 VAL A O 1
#

Organism: NCBI:txid35722

Nearest PDB structures (foldseek):
  2w1s-assembly1_A  TM=6.555E-01  e=1.338E-03  Clostridium perfringens
  6ab5-assembly1_A  TM=2.381E-01  e=8.194E-01  Penaeus vannamei nodavirus
  3gyx-assembly6_L  TM=2.503E-01  e=3.697E+00  Megalodesulfovibrio gigas
  3loq-assembly1_A  TM=3.311E-01  e=7.638E+00  Archaeoglobus fulgidus

Radius of gyration: 27.85 Å; Cα contacts (8 Å, |Δi|>4): 1026; chains: 1; bounding box: 80×59×80 Å

Secondary structure (DSSP, 8-state):
------S---PPPEEEE-SSS-EEEEEEES-SSS--HHHHHHHHHHHHHHHHHHHHHHHHHTTTS-HHHHTT--EEEEEEETTEEEEEEEE--TTS--EEEEEEEE-------SSS------S-----------------TT---PPS----EETTS-GGGGPPPSS-GGGGSTT-SSPPPPEEEEEEE--SSHHHHHHHHHHHTTSTTEEEEEEEE--TTSPPPGGGT--S--S-S---EEEEEEPPTTSTTTHHHHHHHT-SSSEEEEEETTEE-TTHHHHHHHHHHSTTS-EEEE-HHHHHHHHH-EEEEGGGTEEEE---GGG-EEEEHHHHHHHHHHHHHTT--HHHHTTHHHHHHHHTTS--EEEE---EE--STTHHHH-TTTTHHHHHHHHHHHHHHHHHHHHHHTT-TTS---S--SPPSSPGGGSSS------TTS--B--TTT--SHHHHHHHHHHHHHHHHSPPHHHHHHS-GGGGSSS-SSS-EE-SSPPPTT-EEEEEEEEEEB--EEEEE-S---SS-HHHHEEEEEESSTT---EEEEEEEEE---GGGEEEEEEE-S--SPEEEEEEEESS--SS--EESEEEEES-B-